Protein 4WHN (pdb70)

B-factor: mean 39.62, std 17.2, range [17.56, 141.94]

Sequence (675 aa):
SKKINGFEVLGEVAWLWASSPLHRKWPLSLLAINVLPAIESNNQYVLLKRDGFPIAFCSWANLNLENEIKYLDDVASLVADDWTSGDRRWFIDWIIAPFGDSAALYKHMRDNFPNELFRAIRVDPDSRVGKISSEFHGGKIDKKLASKIFQQYHFELMSELKNKQNFKFSLVNKINGFEVLGEVAWLWASSSPLHRKWPLSLLAINVLPAIESNQYVLLKRDGFPIAFCSWANLNLENEIKYLDDDVVASLVADDWTSGDRRWFIDDWIAPFGDSAALYKKHMRDNFPNELFRAIRVDPDSRVGKISEFHGGKIDKKLASKIFQQYHFELMSELKNKQNFKFSLVNSKINGFEVLGEVAWLWASSPLHRKWPLSLLAINVLPAIEESNNQYVLLKRDGFPIAFCSWANLNLENEIKYLDDVASLVADDWTSGDRRWFIDWIAPFGDSAALYKHMRDNFPNELFRAIRVDPDSRVGKISEFHGGKIDKKLASKIFQQQYHFELMSELKNKQNFKFSLVNKINGFEVLGEVAWLWASSPLHRKWPLSLLAINVLPAIESNQYVLLKRDGFPIAFCSWANLNLENEIKYLDDVASLVADDWTSGDRRWFIDWIAPFGDSAALYKHMRDNFPNELFRAIRVDPDSRVGKISEFHGGKIDKKLASKIFQQQYHFELMSELKNKQNFKFSLVN

InterPro domains:
  IPR003996 RTX toxin-activating protein C, bacteria [PF02794] (10-127)
  IPR003996 RTX toxin-activating protein C, bacteria [PR01489] (12-28)
  IPR003996 RTX toxin-activating protein C, bacteria [PR01489] (54-72)
  IPR003996 RTX toxin-activating protein C, bacteria [PR01489] (76-98)
  IPR003996 RTX toxin-activating protein C, bacteria [PR01489] (130-151)

Solvent-accessible surface area: 34140 Å² total; per-residue (Å²): 125,191,54,66,86,4,0,20,13,2,0,2,0,0,57,0,0,18,40,7,103,129,24,90,136,86,44,0,18,28,2,20,59,9,0,46,13,0,16,130,37,108,20,49,16,31,32,95,146,125,40,83,0,15,0,0,0,0,11,0,24,0,55,50,103,15,0,5,74,10,20,95,77,71,39,31,12,92,57,122,13,2,93,40,31,110,13,61,0,13,20,5,53,6,20,35,97,68,19,48,64,38,0,75,105,57,0,80,83,86,54,31,84,49,21,1,7,8,29,121,88,72,97,151,46,177,43,6,97,1,13,13,10,49,0,49,153,18,83,162,150,76,4,58,119,46,5,130,103,34,40,140,57,0,17,44,47,4,67,64,58,6,71,145,78,29,46,58,69,114,117,79,97,15,10,32,10,2,0,2,0,0,55,0,0,21,49,8,103,117,22,94,128,82,42,0,20,28,2,19,58,10,0,65,11,0,30,139,34,107,20,42,15,32,37,101,148,135,54,99,0,16,0,0,0,0,10,0,24,0,56,50,104,16,0,7,73,10,22,96,76,73,39,31,10,91,42,113,12,2,90,38,32,102,14,49,0,17,20,6,34,8,21,42,104,70,17,42,60,46,0,87,120,63,0,84,108,86,49,44,74,50,11,1,2,18,21,147,86,27,106,126,60,152,38,3,78,0,38,27,21,50,0,55,152,20,88,166,176,69,2,55,128,44,6,92,87,33,25,135,57,0,29,47,48,7,64,65,61,5,66,138,78,27,42,82,53,114,70,127,94,99,13,10,16,9,3,0,1,0,0,52,0,0,19,39,0,65,74,14,90,117,80,43,0,18,29,2,21,56,11,0,55,13,0,22,122,38,110,19,45,14,32,35,87,122,135,38,78,0,17,0,0,0,0,9,0,23,0,53,52,129,16,0,15,70,8,45,117,69,73,38,33,11,92,59,121,13,2,91,39,32,108,14,56,0,8,13,4,30,0,0,15,92,47,22,13,82,51,0,104,132,59,0,64,81,83,51,35,75,50,14,1,7,9,21,101,89,35,52,1,4,141,45,38,114,65,36,100,25,39,0,40,165,20,80,152,172,81,1,66,125,48,9,115,90,22,96,144,54,2,76,53,49,65,147,65,86,105,111,155,146,162,94,158,128,201,238,101,64,31,29,16,8,4,0,1,0,1,54,0,0,19,37,0,66,78,15,90,118,80,44,0,20,28,3,21,56,10,0,41,14,0,18,130,39,102,20,29,15,34,34,88,127,134,24,82,0,16,0,0,0,0,10,0,22,0,55,52,104,17,0,5,73,8,41,82,76,76,40,30,10,93,53,120,14,3,93,41,31,109,15,56,0,8,15,4,28,0,0,8,85,47,20,11,80,51,0,103,132,59,0,60,81,86,48,39,68,50,16,1,7,9,25,102,92,36,47,1,5,160,49,38,119,61,33,96,23,34,0,42,158,21,75,144,164,74,2,70,137,50,9,110,91,29,80,121,57,1,79,54,50,53,153,67,54,114,107,156,136,165,106,145,154,176

Organism: Actinobacillus pleuropneumoniae (NCBI:txid715)

Foldseek 3Di:
DLCVVVVVVLVLVLVQLCLAPPSVPDDPLQSCQLPNLQSVVVQKDFDADPPHTFWMKGKAQADLVVVLVCVVPVSPDDNVRRDHHHAMETSDTTGNVPCSVVVLLCCQAVVQAHKYKYWCCPPVDNDIDIG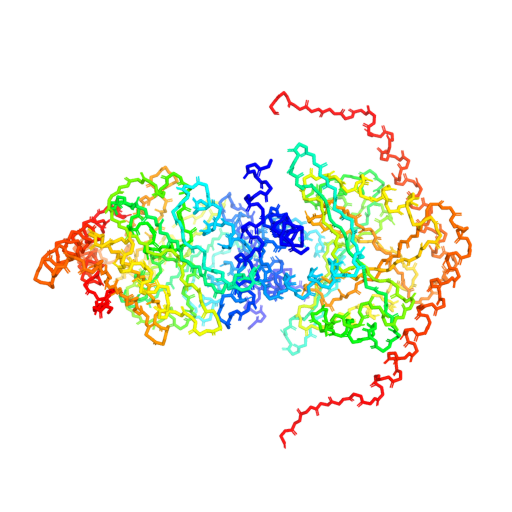IHHHNNDDDVRSVVVVVVVVVVNVVVVVVVVVVPDDDDD/DVVLVVVLVLVLVQLCLDDPSVPDDPLQSCQLRNLQVVVVQKDWDDDPPHTFWMKGKAAADLVVVVVCVVPVRPDHNVRRDHHHAMETSDIGGNVPCNVVVLVVCQAVQQAHKYKYWDQDPVPRDIDIDMHHHNNDDDVRRVVVVVVSVVVNVVVVVVVVVVPDDDDDD/DVVLVVVLVLVLVQLCLADPSVPDDPLQSCQLPNLQSVVVQKDWDDDPRHTFWMKGKAAADLVVVVVCVVPVSPDDNVRRDHHHAIETSDTDGRPPCNVVVLLVCQAPQVAHKYKYWDADPVVRDIDIDIDHHNHHDPVVRVVVVVVVVVVNVVVVVVVVVVDDDDDD/DDDLVVVLVLVLVQLCLAPPSVPDDPLQSCQLPVLQSVVVQKDWDADPPHTFWMKGKAQADLVVVVVCVVPVSPDDNVRRPHHHAIETSDTDGRVPCNVVVLVVCQVVQVAHKYKYWDADPVVRDIDIDIHHHNNHDPVVSVVVVVVSVVVNVVVCVVVVVVDDDDPD

Radius of gyration: 29.63 Å; Cα contacts (8 Å, |Δi|>4): 1183; chains: 4; bounding box: 66×82×85 Å

GO terms:
  GO:0016410 N-acyltransferase activity (F, IDA)
  GO:0009404 toxin metabolic process (P, IDA)
  GO:0042803 protein homodimerization activity (F, IDA)

Secondary structure (DSSP, 8-state):
-HHHHHHHHHHHHHHHHHTSTTGGGSBHHHHHHHHHHHHHHT-EEEEESSSSEEEEEEEEEE-HHHHHHHHH-TT---GGGGBS-SEEEEEEEE-TTS-HHHHHHHHHHHSTT-EEEEEEE-SSSSSEEEEEEE-TTS-HHHHHHHHHHHHHHHHHHHHHHHTTSEEE--/-HHHHHHHHHHHHHHHTSTTGGGSBHHHHHHHHHHHHHHT-EEEEEETTEEEEEEEEEEE-HHHHHHHHH-TT---GGGGBS-SEEEEEEEE-TTS-HHHHHHHHHHHSTT-EEEEEEE-TTT-PEEEEEEE-TTS-HHHHHHHHHHHHHHHHHHHHHHHTTSEEEEE-/-HHHHHHHHHHHHHHHTSTTGGGSBHHHHHHHHHHHHHHT-EEEEEETTEEEEEEEEEEE-HHHHHHHHH-TT---GGGGBS-SEEEEEEEE-TTS-HHHHHHHHHHHSTT-EEEEEEEETTTTEEEEEEEE-TTS-HHHHHHHHHHHHHHHHHHHHHHHTT------/---HHHHHHHHHHHHHTSTTGGGSBHHHHHHHHHHHHHHT-EEEEEETTEEEEEEEEEEE-HHHHHHHHH-TT---GGGGBS-SEEEEEEEE-TTS-HHHHHHHHHHHSTT-EEEEEEEETTTTEEEEEEEE-TTS-HHHHHHHHHHHHHHHHHHHHHHHTT------

Nearest PDB structures (foldseek):
  4whn-assembly2_D  TM=9.882E-01  e=1.351E-31  Actinobacillus pleuropneumoniae
  7ciu-assembly1_A  TM=5.661E-01  e=1.396E+00  Drosophila melanogaster
  7uix-assembly1_F  TM=5.132E-01  e=3.353E+00  Escherichia coli
  7uiv-assembly1_A  TM=4.736E-01  e=3.569E+00  Escherichia coli
  4whn-assembly2_D  TM=9.462E-01  e=2.448E-31  Actinobacillus pleuropneumoniae

Structure (mmCIF, N/CA/C/O backbone):
data_4WHN
#
_entry.id   4WHN
#
_cell.length_a   82.450
_cell.length_b   86.370
_cell.length_c   131.160
_cell.angle_alpha   90.00
_cell.angle_beta   90.00
_cell.angle_gamma   90.00
#
_symmetry.space_group_name_H-M   'P 21 21 21'
#
loop_
_entity.id
_entity.type
_entity.pdbx_description
1 polymer ApxC
2 non-polymer 'CITRIC ACID'
3 water water
#
loop_
_atom_site.group_PDB
_atom_site.id
_atom_site.type_symbol
_atom_site.label_atom_id
_atom_site.label_alt_id
_atom_site.label_comp_id
_atom_site.label_asym_id
_atom_site.label_entity_id
_atom_site.label_seq_id
_atom_site.pdbx_PDB_ins_code
_atom_site.Cartn_x
_atom_site.Cartn_y
_atom_site.Cartn_z
_atom_site.occupancy
_atom_site.B_iso_or_equiv
_atom_site.auth_seq_id
_atom_site.auth_comp_id
_atom_site.auth_asym_id
_atom_site.auth_atom_id
_atom_site.pdbx_PDB_model_num
ATOM 1 N N . SER A 1 13 ? 26.559 40.453 36.478 1.00 100.58 2 SER A N 1
ATOM 2 C CA . SER A 1 13 ? 25.381 40.765 35.600 1.00 106.52 2 SER A CA 1
ATOM 3 C C . SER A 1 13 ? 25.037 39.634 34.595 1.00 111.03 2 SER A C 1
ATOM 4 O O . SER A 1 13 ? 23.879 39.487 34.196 1.00 117.39 2 SER A O 1
ATOM 7 N N . LYS A 1 14 ? 26.037 38.848 34.191 1.00 110.33 3 LYS A N 1
ATOM 8 C CA . LYS A 1 14 ? 25.805 37.592 33.458 1.00 105.12 3 LYS A CA 1
ATOM 9 C C . LYS A 1 14 ? 24.994 36.628 34.335 1.00 98.97 3 LYS A C 1
ATOM 10 O O . LYS A 1 14 ? 24.081 35.962 33.855 1.00 94.26 3 LYS A O 1
ATOM 16 N N . LYS A 1 15 ? 25.332 36.577 35.627 1.00 96.80 4 LYS A N 1
ATOM 17 C CA . LYS A 1 15 ? 24.638 35.717 36.589 1.00 93.18 4 LYS A CA 1
ATOM 18 C C . LYS A 1 15 ? 23.448 36.418 37.293 1.00 87.60 4 LYS A C 1
ATOM 19 O O . LYS A 1 15 ? 22.595 35.725 37.809 1.00 87.93 4 LYS A O 1
ATOM 25 N N . ILE A 1 16 ? 23.325 37.751 37.235 1.00 86.09 5 ILE A N 1
ATOM 26 C CA . ILE A 1 16 ? 22.082 38.438 37.709 1.00 85.23 5 ILE A CA 1
ATOM 27 C C . ILE A 1 16 ? 20.957 38.227 36.689 1.00 72.88 5 ILE A C 1
ATOM 28 O O . ILE A 1 16 ? 19.821 37.876 37.032 1.00 62.98 5 ILE A O 1
ATOM 33 N N . ASN A 1 17 ? 21.333 38.337 35.419 1.00 65.53 6 ASN A N 1
ATOM 34 C CA . ASN A 1 17 ? 20.541 37.787 34.322 1.00 53.49 6 ASN A CA 1
ATOM 35 C C . ASN A 1 17 ? 20.162 36.324 34.616 1.00 39.49 6 ASN A C 1
ATOM 36 O O . ASN A 1 17 ? 19.027 36.001 34.544 1.00 38.76 6 ASN A O 1
ATOM 41 N N . GLY A 1 18 ? 21.129 35.478 34.985 1.00 40.06 7 GLY A N 1
ATOM 42 C CA . GLY A 1 18 ? 20.879 34.081 35.385 1.00 36.12 7 GLY A CA 1
ATOM 43 C C . GLY A 1 18 ? 19.816 33.885 36.483 1.00 33.95 7 GLY A C 1
ATOM 44 O O . GLY A 1 18 ? 18.887 33.114 36.342 1.00 32.58 7 GLY A O 1
ATOM 45 N N . PHE A 1 19 ? 19.972 34.608 37.579 1.00 35.69 8 PHE A N 1
ATOM 46 C CA . PHE A 1 19 ? 19.025 34.573 38.687 1.00 35.19 8 PHE A CA 1
ATOM 47 C C . PHE A 1 19 ? 17.691 35.098 38.270 1.00 31.76 8 PHE A C 1
ATOM 48 O O . PHE A 1 19 ? 16.655 34.596 38.687 1.00 33.04 8 PHE A O 1
ATOM 56 N N . GLU A 1 20 ? 17.700 36.089 37.402 1.00 34.87 9 GLU A N 1
ATOM 57 C CA . GLU A 1 20 ? 16.462 36.629 36.943 1.00 39.24 9 GLU A CA 1
ATOM 58 C C . GLU A 1 20 ? 15.708 35.566 36.191 1.00 33.91 9 GLU A C 1
ATOM 59 O O . GLU A 1 20 ? 14.484 35.394 36.362 1.00 28.72 9 GLU A O 1
ATOM 65 N N . VAL A 1 21 ? 16.415 34.880 35.315 1.00 30.36 10 VAL A N 1
ATOM 66 C CA . VAL A 1 21 ? 15.746 33.892 34.505 1.00 31.53 10 VAL A CA 1
ATOM 67 C C . VAL A 1 21 ? 15.252 32.772 35.426 1.00 31.91 10 VAL A C 1
ATOM 68 O O . VAL A 1 21 ? 14.128 32.276 35.270 1.00 32.43 10 VAL A O 1
ATOM 72 N N . LEU A 1 22 ? 16.098 32.370 36.378 1.00 31.33 11 LEU A N 1
ATOM 73 C CA . LEU A 1 22 ? 15.711 31.312 37.290 1.00 28.66 11 LEU A CA 1
ATOM 74 C C . LEU A 1 22 ? 14.435 31.691 38.087 1.00 27.44 11 LEU A C 1
ATOM 75 O O . LEU A 1 22 ? 13.539 30.865 38.295 1.00 27.35 11 LEU A O 1
ATOM 80 N N . GLY A 1 23 ? 14.318 32.965 38.458 1.00 26.67 12 GLY A N 1
ATOM 81 C CA . GLY A 1 23 ? 13.118 33.451 39.175 1.00 26.93 12 GLY A CA 1
ATOM 82 C C . GLY A 1 23 ? 11.878 33.406 38.292 1.00 26.13 12 GLY A C 1
ATOM 83 O O . GLY A 1 23 ? 10.797 32.983 38.713 1.00 25.05 12 GLY A O 1
ATOM 84 N N . GLU A 1 24 ? 12.049 33.789 37.039 1.00 29.93 13 GLU A N 1
ATOM 85 C CA . GLU A 1 24 ? 10.941 33.760 36.112 1.00 29.59 13 GLU A CA 1
ATOM 86 C C . GLU A 1 24 ? 10.464 32.347 35.951 1.00 30.21 13 GLU A C 1
ATOM 87 O O . GLU A 1 24 ? 9.263 32.067 36.032 1.00 32.49 13 GLU A O 1
ATOM 93 N N . VAL A 1 25 ? 11.403 31.419 35.781 1.00 30.49 14 VAL A N 1
ATOM 94 C CA . VAL A 1 25 ? 10.993 30.014 35.619 1.00 31.37 14 VAL A CA 1
ATOM 95 C C . VAL A 1 25 ? 10.328 29.478 36.884 1.00 27.02 14 VAL A C 1
ATOM 96 O O . VAL A 1 25 ? 9.376 28.771 36.828 1.00 29.11 14 VAL A O 1
ATOM 100 N N . ALA A 1 26 ? 10.875 29.810 38.032 1.00 30.00 15 ALA A N 1
ATOM 101 C CA . ALA A 1 26 ? 10.302 29.350 39.283 1.00 29.97 15 ALA A CA 1
ATOM 102 C C . ALA A 1 26 ? 8.880 29.839 39.421 1.00 28.56 15 ALA A C 1
ATOM 103 O O . ALA A 1 26 ? 7.987 29.091 39.874 1.00 29.30 15 ALA A O 1
ATOM 105 N N . TRP A 1 27 ? 8.654 31.097 39.030 1.00 32.56 16 TRP A N 1
ATOM 106 C CA . TRP A 1 27 ? 7.294 31.693 39.083 1.00 29.55 16 TRP A CA 1
ATOM 107 C C . TRP A 1 27 ? 6.380 30.936 38.189 1.00 29.30 16 TRP A C 1
ATOM 108 O O . TRP A 1 27 ? 5.263 30.567 38.566 1.00 28.36 16 TRP A O 1
ATOM 119 N N . LEU A 1 28 ? 6.888 30.619 37.004 1.00 32.44 17 LEU A N 1
ATOM 120 C CA . LEU A 1 28 ? 6.089 29.811 36.085 1.00 34.14 17 LEU A CA 1
ATOM 121 C C . LEU A 1 28 ? 5.768 28.448 36.612 1.00 33.79 17 LEU A C 1
ATOM 122 O O . LEU A 1 28 ? 4.642 27.999 36.476 1.00 31.79 17 LEU A O 1
ATOM 127 N N . TRP A 1 29 ? 6.744 27.774 37.245 1.00 29.96 18 TRP A N 1
ATOM 128 C CA . TRP A 1 29 ? 6.414 26.466 37.847 1.00 28.50 18 TRP A CA 1
ATOM 129 C C . TRP A 1 29 ? 5.325 26.608 38.913 1.00 26.51 18 TRP A C 1
ATOM 130 O O . TRP A 1 29 ? 4.447 25.744 39.063 1.00 29.42 18 TRP A O 1
ATOM 141 N N . ALA A 1 30 ? 5.469 27.636 39.730 1.00 25.82 19 ALA A N 1
ATOM 142 C CA . ALA A 1 30 ? 4.552 27.868 40.830 1.00 31.48 19 ALA A CA 1
ATOM 143 C C . ALA A 1 30 ? 3.137 28.161 40.317 1.00 30.27 19 ALA A C 1
ATOM 144 O O . ALA A 1 30 ? 2.182 27.976 41.023 1.00 29.69 19 ALA A O 1
ATOM 146 N N . SER A 1 31 ? 3.032 28.646 39.084 1.00 37.05 20 SER A N 1
ATOM 147 C CA . SER A 1 31 ? 1.718 28.877 38.511 1.00 36.44 20 SER A CA 1
ATOM 148 C C . SER A 1 31 ? 1.133 27.652 37.854 1.00 38.75 20 SER A C 1
ATOM 149 O O . SER A 1 31 ? 0.060 27.759 37.347 1.00 37.69 20 SER A O 1
ATOM 152 N N . SER A 1 32 ? 1.817 26.507 37.856 1.00 40.74 21 SER A N 1
ATOM 153 C CA . SER A 1 32 ? 1.407 25.347 37.102 1.00 42.80 21 SER A CA 1
ATOM 154 C C . SER A 1 32 ? 0.942 24.262 38.029 1.00 45.64 21 SER A C 1
ATOM 155 O O . SER A 1 32 ? 1.576 24.002 39.037 1.00 47.09 21 SER A O 1
ATOM 158 N N . PRO A 1 33 ? -0.171 23.620 37.689 1.00 47.89 22 PRO A N 1
ATOM 159 C CA . PRO A 1 33 ? -0.775 22.681 38.619 1.00 45.37 22 PRO A CA 1
ATOM 160 C C . PRO A 1 33 ? 0.094 21.532 38.992 1.00 44.31 22 PRO A C 1
ATOM 161 O O . PRO A 1 33 ? 0.052 21.107 40.138 1.00 46.45 22 PRO A O 1
ATOM 165 N N . LEU A 1 34 ? 0.868 20.991 38.057 1.00 42.20 23 LEU A N 1
ATOM 166 C CA . LEU A 1 34 ? 1.776 19.902 38.402 1.00 43.76 23 LEU A CA 1
ATOM 167 C C . LEU A 1 34 ? 3.132 20.402 38.877 1.00 39.75 23 LEU A C 1
ATOM 168 O O . LEU A 1 34 ? 3.651 19.896 39.900 1.00 40.33 23 LEU A O 1
ATOM 173 N N . HIS A 1 35 ? 3.713 21.363 38.176 1.00 29.81 24 HIS A N 1
ATOM 174 C CA . HIS A 1 35 ? 5.073 21.752 38.522 1.00 34.81 24 HIS A CA 1
ATOM 175 C C . HIS A 1 35 ? 5.150 22.357 39.919 1.00 32.39 24 HIS A C 1
ATOM 176 O O . HIS A 1 35 ? 6.193 22.351 40.518 1.00 31.27 24 HIS A O 1
ATOM 183 N N . ARG A 1 36 ? 4.053 22.924 40.407 1.00 28.79 25 ARG A N 1
ATOM 184 C CA . ARG A 1 36 ? 4.119 23.658 41.655 1.00 31.04 25 ARG A CA 1
ATOM 185 C C . ARG A 1 36 ? 4.344 22.708 42.783 1.00 29.74 25 ARG A C 1
ATOM 186 O O . ARG A 1 36 ? 4.742 23.118 43.830 1.00 30.98 25 ARG A O 1
ATOM 194 N N . LYS A 1 37 ? 4.079 21.434 42.560 1.00 28.25 26 LYS A N 1
ATOM 195 C CA . LYS A 1 37 ? 4.297 20.440 43.565 1.00 32.06 26 LYS A CA 1
ATOM 196 C C . LYS A 1 37 ? 5.733 19.870 43.536 1.00 30.66 26 LYS A C 1
ATOM 197 O O . LYS A 1 37 ? 6.116 19.157 44.411 1.00 29.42 26 LYS A O 1
ATOM 203 N N . TRP A 1 38 ? 6.502 20.177 42.525 1.00 28.28 27 TRP A N 1
ATOM 204 C CA . TRP A 1 38 ? 7.823 19.618 42.432 1.00 28.43 27 TRP A CA 1
ATOM 205 C C . TRP A 1 38 ? 8.761 20.394 43.381 1.00 28.96 27 TRP A C 1
ATOM 206 O O . TRP A 1 38 ? 8.536 21.546 43.675 1.00 26.44 27 TRP A O 1
ATOM 217 N N . PRO A 1 39 ? 9.853 19.762 43.799 1.00 29.61 28 PRO A N 1
ATOM 218 C CA . PRO A 1 39 ? 10.732 20.376 44.747 1.00 25.82 28 PRO A CA 1
ATOM 219 C C . PRO A 1 39 ? 11.701 21.356 44.137 1.00 27.75 28 PRO A C 1
ATOM 220 O O . PRO A 1 39 ? 12.049 21.286 42.950 1.00 26.19 28 PRO A O 1
ATOM 224 N N . LEU A 1 40 ? 12.183 22.256 44.986 1.00 25.12 29 LEU A N 1
ATOM 225 C CA . LEU A 1 40 ? 13.231 23.161 44.591 1.00 26.31 29 LEU A CA 1
ATOM 226 C C . LEU A 1 40 ? 14.503 22.472 44.060 1.00 27.22 29 LEU A C 1
ATOM 227 O O . LEU A 1 40 ? 15.170 22.990 43.144 1.00 27.31 29 LEU A O 1
ATOM 232 N N . SER A 1 41 ? 14.850 21.329 44.627 1.00 25.58 30 SER A N 1
ATOM 233 C CA . SER A 1 41 ? 15.990 20.547 44.095 1.00 25.40 30 SER A CA 1
ATOM 234 C C . SER A 1 41 ? 15.824 20.262 42.589 1.00 24.00 30 SER A C 1
ATOM 235 O O . SER A 1 41 ? 16.804 20.264 41.863 1.00 28.62 30 SER A O 1
ATOM 238 N N . LEU A 1 42 ? 14.614 19.922 42.158 1.00 24.32 31 LEU A N 1
ATOM 239 C CA . LEU A 1 42 ? 14.360 19.617 40.740 1.00 25.35 31 LEU A CA 1
ATOM 240 C C . LEU A 1 42 ? 14.396 20.838 39.871 1.00 24.45 31 LEU A C 1
ATOM 241 O O . LEU A 1 42 ? 14.810 20.789 38.705 1.00 28.60 31 LEU A O 1
ATOM 246 N N . LEU A 1 43 ? 13.952 21.955 40.407 1.00 23.06 32 LEU A N 1
ATOM 247 C CA . LEU A 1 43 ? 14.122 23.195 39.717 1.00 25.26 32 LEU A CA 1
ATOM 248 C C . LEU A 1 43 ? 15.615 23.447 39.439 1.00 25.70 32 LEU A C 1
ATOM 249 O O . LEU A 1 43 ? 16.006 23.836 38.324 1.00 26.51 32 LEU A O 1
ATOM 254 N N . ALA A 1 44 ? 16.458 23.355 40.449 1.00 24.70 33 ALA A N 1
ATOM 255 C CA . ALA A 1 44 ? 17.930 23.554 40.225 1.00 27.44 33 ALA A CA 1
ATOM 256 C C . ALA A 1 44 ? 18.500 22.569 39.213 1.00 27.03 33 ALA A C 1
ATOM 257 O O . ALA A 1 44 ? 19.144 22.948 38.269 1.00 30.93 33 ALA A O 1
ATOM 259 N N . ILE A 1 45 ? 18.147 21.306 39.359 1.00 29.51 34 ILE A N 1
ATOM 260 C CA . ILE A 1 45 ? 18.611 20.272 38.410 1.00 32.77 34 ILE A CA 1
ATOM 261 C C . ILE A 1 45 ? 18.192 20.524 36.956 1.00 30.66 34 ILE A C 1
ATOM 262 O O . ILE A 1 45 ? 18.986 20.395 36.042 1.00 30.69 34 ILE A O 1
ATOM 267 N N . ASN A 1 46 ? 16.936 20.879 36.759 1.00 30.20 35 ASN A N 1
ATOM 268 C CA . ASN A 1 46 ? 16.391 21.034 35.407 1.00 28.33 35 ASN A CA 1
ATOM 269 C C . ASN A 1 46 ? 16.745 22.369 34.806 1.00 29.29 35 ASN A C 1
ATOM 270 O O . ASN A 1 46 ? 16.830 22.499 33.581 1.00 24.73 35 ASN A O 1
ATOM 275 N N . VAL A 1 47 ? 16.846 23.403 35.626 1.00 26.40 36 VAL A N 1
ATOM 276 C CA . VAL A 1 47 ? 16.888 24.753 35.073 1.00 25.89 36 VAL A CA 1
ATOM 277 C C . VAL A 1 47 ? 18.274 25.336 35.042 1.00 29.54 36 VAL A C 1
ATOM 278 O O . VAL A 1 47 ? 18.627 26.045 34.071 1.00 29.02 36 VAL A O 1
ATOM 282 N N . LEU A 1 48 ? 19.109 25.065 36.042 1.00 27.48 37 LEU A N 1
ATOM 283 C CA . LEU A 1 48 ? 20.454 25.709 36.013 1.00 30.79 37 LEU A CA 1
ATOM 284 C C . LEU A 1 48 ? 21.271 25.334 34.757 1.00 30.98 37 LEU A C 1
ATOM 285 O O . LEU A 1 48 ? 21.845 26.220 34.100 1.00 31.09 37 LEU A O 1
ATOM 290 N N . PRO A 1 49 ? 21.266 24.061 34.367 1.00 31.96 38 PRO A N 1
ATOM 291 C CA . PRO A 1 49 ? 22.075 23.763 33.141 1.00 32.65 38 PRO A CA 1
ATOM 292 C C . PRO A 1 49 ? 21.453 24.281 31.845 1.00 34.45 38 PRO A C 1
ATOM 293 O O . PRO A 1 49 ? 22.184 24.597 30.859 1.00 33.16 38 PRO A O 1
ATOM 297 N N . ALA A 1 50 ? 20.120 24.421 31.838 1.00 31.57 39 ALA A N 1
ATOM 298 C CA . ALA A 1 50 ? 19.461 25.032 30.685 1.00 30.68 39 ALA A CA 1
ATOM 299 C C . ALA A 1 50 ? 19.946 26.459 30.499 1.00 32.74 39 ALA A C 1
ATOM 300 O O . ALA A 1 50 ? 20.240 26.904 29.380 1.00 36.81 39 ALA A O 1
ATOM 302 N N . ILE A 1 51 ? 19.992 27.185 31.600 1.00 33.51 40 ILE A N 1
ATOM 303 C CA . ILE A 1 51 ? 20.387 28.590 31.572 1.00 38.10 40 ILE A CA 1
ATOM 304 C C . ILE A 1 51 ? 21.843 28.702 31.202 1.00 38.89 40 ILE A C 1
ATOM 305 O O . ILE A 1 51 ? 22.219 29.522 30.384 1.00 46.68 40 ILE A O 1
ATOM 310 N N . GLU A 1 52 ? 22.671 27.868 31.794 1.00 41.66 41 GLU A N 1
ATOM 311 C CA . GLU A 1 52 ? 24.106 27.882 31.527 1.00 40.40 41 GLU A CA 1
ATOM 312 C C . GLU A 1 52 ? 24.460 27.597 30.051 1.00 40.35 41 GLU A C 1
ATOM 313 O O . GLU A 1 52 ? 25.380 28.187 29.517 1.00 40.22 41 GLU A O 1
ATOM 319 N N . SER A 1 53 ? 23.773 26.637 29.456 1.00 37.80 42 SER A N 1
ATOM 320 C CA . SER A 1 53 ? 24.026 26.188 28.101 1.00 35.56 42 SER A CA 1
ATOM 321 C C . SER A 1 53 ? 23.230 26.985 27.101 1.00 38.57 42 SER A C 1
ATOM 322 O O . SER A 1 53 ? 23.416 26.845 25.905 1.00 37.90 42 SER A O 1
ATOM 325 N N A ASN A 1 54 ? 22.360 27.856 27.600 0.50 36.89 43 ASN A N 1
ATOM 326 N N B ASN A 1 54 ? 22.348 27.839 27.601 0.50 36.73 43 ASN A N 1
ATOM 327 C CA A ASN A 1 54 ? 21.448 28.614 26.777 0.50 37.69 43 ASN A CA 1
ATOM 328 C CA B ASN A 1 54 ? 21.449 28.581 26.768 0.50 37.53 43 ASN A CA 1
ATOM 329 C C A ASN A 1 54 ? 20.531 27.748 25.888 0.50 36.58 43 ASN A C 1
ATOM 330 C C B ASN A 1 54 ? 20.518 27.742 25.901 0.50 36.47 43 ASN A C 1
ATOM 331 O O A ASN A 1 54 ? 20.014 28.215 24.889 0.50 37.64 43 ASN A O 1
ATOM 332 O O B ASN A 1 54 ? 20.011 28.214 24.895 0.50 37.54 43 ASN A O 1
ATOM 341 N N . GLN A 1 55 ? 20.247 26.528 26.328 1.00 32.84 44 GLN A N 1
ATOM 342 C CA . GLN A 1 55 ? 19.366 25.662 25.602 1.00 32.10 44 GLN A CA 1
ATOM 343 C C . GLN A 1 55 ? 17.960 25.744 26.160 1.00 31.62 44 GLN A C 1
ATOM 344 O O . GLN A 1 55 ? 17.412 24.782 26.758 1.00 31.43 44 GLN A O 1
ATOM 350 N N . TYR A 1 56 ? 17.377 26.933 26.013 1.00 32.19 45 TYR A N 1
ATOM 351 C CA . TYR A 1 56 ? 15.997 27.152 26.451 1.00 31.81 45 TYR A CA 1
ATOM 352 C C . TYR A 1 56 ? 15.360 28.249 25.625 1.00 33.57 45 TYR A C 1
ATOM 353 O O . TYR A 1 56 ? 16.068 29.004 25.020 1.00 32.49 45 TYR A O 1
ATOM 362 N N . VAL A 1 57 ? 14.033 28.323 25.673 1.00 31.00 46 VAL A N 1
ATOM 363 C CA . VAL A 1 57 ? 13.292 29.444 25.193 1.00 32.56 46 VAL A CA 1
ATOM 364 C C . VAL A 1 57 ? 12.408 29.928 26.337 1.00 30.04 46 VAL A C 1
ATOM 365 O O . VAL A 1 57 ? 11.716 29.155 26.971 1.00 28.91 46 VAL A O 1
ATOM 369 N N . LEU A 1 58 ? 12.433 31.231 26.581 1.00 34.48 47 LEU A N 1
ATOM 370 C CA . LEU A 1 58 ? 11.521 31.823 27.546 1.00 36.91 47 LEU A CA 1
ATOM 371 C C . LEU A 1 58 ? 10.656 32.814 26.800 1.00 35.52 47 LEU A C 1
ATOM 372 O O . LEU A 1 58 ? 11.195 33.811 26.333 1.00 33.23 47 LEU A O 1
ATOM 377 N N . LEU A 1 59 ? 9.359 32.562 26.683 1.00 35.06 48 LEU A N 1
ATOM 378 C CA . LEU A 1 59 ? 8.470 33.525 26.031 1.00 41.63 48 LEU A CA 1
ATOM 379 C C . LEU A 1 59 ? 7.865 34.408 27.076 1.00 49.20 48 LEU A C 1
ATOM 380 O O . LEU A 1 59 ? 7.503 33.952 28.172 1.00 43.38 48 LEU A O 1
ATOM 385 N N . LYS A 1 60 ? 7.723 35.669 26.707 1.00 56.95 49 LYS A N 1
ATOM 386 C CA . LYS A 1 60 ? 7.219 36.688 27.591 1.00 61.84 49 LYS A CA 1
ATOM 387 C C . LYS A 1 60 ? 6.076 37.408 26.914 1.00 62.10 49 LYS A C 1
ATOM 388 O O . LYS A 1 60 ? 5.943 37.414 25.712 1.00 59.93 49 LYS A O 1
ATOM 394 N N . ARG A 1 61 ? 5.229 38.047 27.669 1.00 73.75 50 ARG A N 1
ATOM 395 C CA . ARG A 1 61 ? 4.283 38.901 26.974 1.00 75.51 50 ARG A CA 1
ATOM 396 C C . ARG A 1 61 ? 4.480 40.400 27.203 1.00 84.42 50 ARG A C 1
ATOM 397 O O . ARG A 1 61 ? 5.216 41.074 26.461 1.00 91.04 50 ARG A O 1
ATOM 405 N N . ASP A 1 62 ? 3.805 40.910 28.211 1.00 91.21 51 ASP A N 1
ATOM 406 C CA . ASP A 1 62 ? 3.951 42.287 28.652 1.00 96.69 51 ASP A CA 1
ATOM 407 C C . ASP A 1 62 ? 5.045 42.332 29.728 1.00 103.19 51 ASP A C 1
ATOM 408 O O . ASP A 1 62 ? 4.748 42.692 30.863 1.00 98.86 51 ASP A O 1
ATOM 413 N N . GLY A 1 63 ? 6.294 41.961 29.385 1.00 106.44 52 GLY A N 1
ATOM 414 C CA . GLY A 1 63 ? 7.396 41.856 30.371 1.00 103.67 52 GLY A CA 1
ATOM 415 C C . GLY A 1 63 ? 7.247 40.770 31.433 1.00 104.19 52 GLY A C 1
ATOM 416 O O . GLY A 1 63 ? 8.068 40.686 32.355 1.00 106.19 52 GLY A O 1
ATOM 417 N N . PHE A 1 64 ? 6.201 39.949 31.341 1.00 89.08 53 PHE A N 1
ATOM 418 C CA . PHE A 1 64 ? 6.052 38.813 32.241 1.00 83.48 53 PHE A CA 1
ATOM 419 C C . PHE A 1 64 ? 6.327 37.543 31.447 1.00 73.90 53 PHE A C 1
ATOM 420 O O . PHE A 1 64 ? 5.917 37.436 30.305 1.00 68.55 53 PHE A O 1
ATOM 428 N N . PRO A 1 65 ? 7.024 36.577 32.057 1.00 62.59 54 PRO A N 1
ATOM 429 C CA . PRO A 1 65 ? 7.098 35.300 31.406 1.00 52.48 54 PRO A CA 1
ATOM 430 C C . PRO A 1 65 ? 5.744 34.651 31.248 1.00 40.67 54 PRO A C 1
ATOM 431 O O . PRO A 1 65 ? 4.916 34.701 32.153 1.00 40.32 54 PRO A O 1
ATOM 435 N N . ILE A 1 66 ? 5.557 33.923 30.160 1.00 36.23 55 ILE A N 1
ATOM 436 C CA . ILE A 1 66 ? 4.354 33.075 30.016 1.00 36.61 55 ILE A CA 1
ATOM 437 C C . ILE A 1 66 ? 4.634 31.612 29.722 1.00 33.48 55 ILE A C 1
ATOM 438 O O . ILE A 1 66 ? 3.744 30.767 29.878 1.00 35.85 55 ILE A O 1
ATOM 443 N N . ALA A 1 67 ? 5.817 31.303 29.194 1.00 33.90 56 ALA A N 1
ATOM 444 C CA . ALA A 1 67 ? 6.089 29.923 28.802 1.00 31.23 56 ALA A CA 1
ATOM 445 C C . ALA A 1 67 ? 7.572 29.667 28.770 1.00 31.66 56 ALA A C 1
ATOM 446 O O . ALA A 1 67 ? 8.373 30.591 28.506 1.00 29.47 56 ALA A O 1
ATOM 448 N N . PHE A 1 68 ? 7.942 28.390 28.950 1.00 29.50 57 PHE A N 1
ATOM 449 C CA . PHE A 1 68 ? 9.375 28.041 28.959 1.00 28.50 57 PHE A CA 1
ATOM 450 C C . PHE A 1 68 ? 9.544 26.591 28.529 1.00 26.10 57 PHE A C 1
ATOM 451 O O . PHE A 1 68 ? 8.769 25.731 28.905 1.00 26.59 57 PHE A O 1
ATOM 459 N N . CYS A 1 69 ? 10.547 26.346 27.709 1.00 29.39 58 CYS A N 1
ATOM 460 C CA . CYS A 1 69 ? 10.973 24.992 27.417 1.00 30.31 58 CYS A CA 1
ATOM 461 C C . CYS A 1 69 ? 12.469 24.977 27.395 1.00 29.59 58 CYS A C 1
ATOM 462 O O . CYS A 1 69 ? 13.102 25.981 27.160 1.00 28.78 58 CYS A O 1
ATOM 465 N N . SER A 1 70 ? 13.019 23.798 27.662 1.00 31.40 59 SER A N 1
ATOM 466 C CA . SER A 1 70 ? 14.443 23.589 27.671 1.00 29.46 59 SER A CA 1
ATOM 467 C C . SER A 1 70 ? 14.735 22.260 27.043 1.00 28.20 59 SER A C 1
ATOM 468 O O . SER A 1 70 ? 13.872 21.375 27.028 1.00 30.04 59 SER A O 1
ATOM 471 N N . TRP A 1 71 ? 15.963 22.101 26.564 1.00 27.29 60 TRP A N 1
ATOM 472 C CA . TRP A 1 71 ? 16.385 20.853 25.967 1.00 28.66 60 TRP A CA 1
ATOM 473 C C . TRP A 1 71 ? 17.829 20.497 26.257 1.00 26.33 60 TRP A C 1
ATOM 474 O O . TRP A 1 71 ? 18.682 21.360 26.390 1.00 26.84 60 TRP A O 1
ATOM 485 N N . ALA A 1 72 ? 18.042 19.179 26.410 1.00 26.58 61 ALA A N 1
ATOM 486 C CA . ALA A 1 72 ? 19.349 18.611 26.594 1.00 26.10 61 ALA A CA 1
ATOM 487 C C . ALA A 1 72 ? 19.711 17.845 25.327 1.00 25.10 61 ALA A C 1
ATOM 488 O O . ALA A 1 72 ? 18.861 17.176 24.752 1.00 26.98 61 ALA A O 1
ATOM 490 N N . ASN A 1 73 ? 20.962 17.984 24.920 1.00 24.30 62 ASN A N 1
ATOM 491 C CA . ASN A 1 73 ? 21.497 17.349 23.714 1.00 27.51 62 ASN A CA 1
ATOM 492 C C . ASN A 1 73 ? 22.340 16.180 24.233 1.00 26.53 62 ASN A C 1
ATOM 493 O O . ASN A 1 73 ? 23.462 16.373 24.711 1.00 26.29 62 ASN A O 1
ATOM 498 N N . LEU A 1 74 ? 21.745 14.991 24.227 1.00 24.10 63 LEU A N 1
ATOM 499 C CA . LEU A 1 74 ? 22.342 13.840 24.886 1.00 26.99 63 LEU A CA 1
ATOM 500 C C . LEU A 1 74 ? 23.018 12.848 23.921 1.00 29.51 63 LEU A C 1
ATOM 501 O O . LEU A 1 74 ? 22.580 12.692 22.771 1.00 27.05 63 LEU A O 1
ATOM 506 N N . ASN A 1 75 ? 23.966 12.079 24.448 1.00 26.04 64 ASN A N 1
ATOM 507 C CA . ASN A 1 75 ? 24.356 10.873 23.794 1.00 28.00 64 ASN A CA 1
ATOM 508 C C . ASN A 1 75 ? 23.442 9.732 24.256 1.00 31.54 64 ASN A C 1
ATOM 509 O O . ASN A 1 75 ? 22.575 9.922 25.122 1.00 28.68 64 ASN A O 1
ATOM 514 N N . LEU A 1 76 ? 23.630 8.554 23.662 1.00 27.23 65 LEU A N 1
ATOM 515 C CA . LEU A 1 76 ? 22.762 7.427 23.991 1.00 32.24 65 LEU A CA 1
ATOM 516 C C . LEU A 1 76 ? 22.871 6.965 25.449 1.00 29.00 65 LEU A C 1
ATOM 517 O O . LEU A 1 76 ? 21.868 6.667 26.088 1.00 25.36 65 LEU A O 1
ATOM 522 N N . GLU A 1 77 ? 24.067 6.980 25.976 1.00 25.42 66 GLU A N 1
ATOM 523 C CA . GLU A 1 77 ? 24.314 6.666 27.382 1.00 29.13 66 GLU A CA 1
ATOM 524 C C . GLU A 1 77 ? 23.505 7.595 28.361 1.00 28.34 66 GLU A C 1
ATOM 525 O O . GLU A 1 77 ? 22.879 7.133 29.321 1.00 27.71 66 GLU A O 1
ATOM 531 N N . ASN A 1 78 ? 23.529 8.894 28.113 1.00 25.38 67 ASN A N 1
ATOM 532 C CA . ASN A 1 78 ? 22.823 9.830 28.958 1.00 28.34 67 ASN A CA 1
ATOM 533 C C . ASN A 1 78 ? 21.319 9.825 28.734 1.00 29.70 67 ASN A C 1
ATOM 534 O O . ASN A 1 78 ? 20.570 10.014 29.671 1.00 28.10 67 ASN A O 1
ATOM 539 N N . GLU A 1 79 ? 20.887 9.520 27.515 1.00 28.73 68 GLU A N 1
ATOM 540 C CA . GLU A 1 79 ? 19.481 9.310 27.246 1.00 28.50 68 GLU A CA 1
ATOM 541 C C . GLU A 1 79 ? 18.929 8.199 28.096 1.00 28.16 68 GLU A C 1
ATOM 542 O O . GLU A 1 79 ? 17.829 8.285 28.631 1.00 28.90 68 GLU A O 1
ATOM 548 N N . ILE A 1 80 ? 19.663 7.097 28.150 1.00 28.68 69 ILE A N 1
ATOM 549 C CA . ILE A 1 80 ? 19.231 5.977 28.961 1.00 25.02 69 ILE A CA 1
ATOM 550 C C . ILE A 1 80 ? 19.259 6.298 30.470 1.00 27.03 69 ILE A C 1
ATOM 551 O O . ILE A 1 80 ? 18.365 5.907 31.205 1.00 25.80 69 ILE A O 1
ATOM 556 N N . LYS A 1 81 ? 20.270 6.998 30.900 1.00 26.53 70 LYS A N 1
ATOM 557 C CA . LYS A 1 81 ? 20.386 7.409 32.272 1.00 29.40 70 LYS A CA 1
ATOM 558 C C . LYS A 1 81 ? 19.203 8.330 32.660 1.00 28.57 70 LYS A C 1
ATOM 559 O O . LYS A 1 81 ? 18.555 8.131 33.683 1.00 25.36 70 LYS A O 1
ATOM 565 N N . TYR A 1 82 ? 18.886 9.267 31.769 1.00 28.67 71 TYR A N 1
ATOM 566 C CA . TYR A 1 82 ? 17.744 10.172 31.925 1.00 27.61 71 TYR A CA 1
ATOM 567 C C . TYR A 1 82 ? 16.410 9.438 31.986 1.00 29.49 71 TYR A C 1
ATOM 568 O O . TYR A 1 82 ? 15.603 9.691 32.872 1.00 26.75 71 TYR A O 1
ATOM 577 N N . LEU A 1 83 ? 16.171 8.516 31.058 1.00 29.30 72 LEU A N 1
ATOM 578 C CA . LEU A 1 83 ? 14.912 7.780 31.053 1.00 28.59 72 LEU A CA 1
ATOM 579 C C . LEU A 1 83 ? 14.761 6.851 32.243 1.00 28.57 72 LEU A C 1
ATOM 580 O O . LEU A 1 83 ? 13.665 6.551 32.630 1.00 28.56 72 LEU A O 1
ATOM 585 N N . ASP A 1 84 ? 15.850 6.359 32.787 1.00 28.62 73 ASP A N 1
ATOM 586 C CA . ASP A 1 84 ? 15.782 5.545 33.998 1.00 31.85 73 ASP A CA 1
ATOM 587 C C . ASP A 1 84 ? 15.536 6.449 35.219 1.00 32.48 73 ASP A C 1
ATOM 588 O O . ASP A 1 84 ? 15.047 5.986 36.191 1.00 30.99 73 ASP A O 1
ATOM 593 N N . ASP A 1 85 ? 15.962 7.709 35.170 1.00 32.70 74 ASP A N 1
ATOM 594 C CA . ASP A 1 85 ? 15.794 8.621 36.293 1.00 31.99 74 ASP A CA 1
ATOM 595 C C . ASP A 1 85 ? 15.852 10.060 35.780 1.00 28.13 74 ASP A C 1
ATOM 596 O O . ASP A 1 85 ? 16.940 10.603 35.500 1.00 30.07 74 ASP A O 1
ATOM 601 N N . VAL A 1 86 ? 14.684 10.685 35.689 1.00 29.97 75 VAL A N 1
ATOM 602 C CA . VAL A 1 86 ? 14.532 11.978 35.013 1.00 30.16 75 VAL A CA 1
ATOM 603 C C . VAL A 1 86 ? 15.252 13.074 35.747 1.00 27.66 75 VAL A C 1
ATOM 604 O O . VAL A 1 86 ? 15.473 14.127 35.206 1.00 28.81 75 VAL A O 1
ATOM 608 N N . ALA A 1 87 ? 15.645 12.835 36.978 1.00 27.11 76 ALA A N 1
ATOM 609 C CA . ALA A 1 87 ? 16.418 13.832 37.749 1.00 26.34 76 ALA A CA 1
ATOM 610 C C . ALA A 1 87 ? 17.919 13.579 37.769 1.00 28.32 76 ALA A C 1
ATOM 611 O O . ALA A 1 87 ? 18.630 14.289 38.522 1.00 30.63 76 ALA A O 1
ATOM 613 N N . SER A 1 88 ? 18.425 12.641 36.940 1.00 24.26 77 SER A N 1
ATOM 614 C CA . SER A 1 88 ? 19.847 12.230 37.015 1.00 27.37 77 SER A CA 1
ATOM 615 C C . SER A 1 88 ? 20.842 12.980 36.154 1.00 28.77 77 SER A C 1
ATOM 616 O O . SER A 1 88 ? 22.020 12.767 36.316 1.00 30.07 77 SER A O 1
ATOM 619 N N . LEU A 1 89 ? 20.417 13.887 35.245 1.00 27.77 78 LEU A N 1
ATOM 620 C CA . LEU A 1 89 ? 21.391 14.582 34.415 1.00 26.54 78 LEU A CA 1
ATOM 621 C C . LEU A 1 89 ? 22.145 15.646 35.174 1.00 28.59 78 LEU A C 1
ATOM 622 O O . LEU A 1 89 ? 21.583 16.285 36.046 1.00 30.06 78 LEU A O 1
ATOM 627 N N . VAL A 1 90 ? 23.419 15.816 34.830 1.00 29.85 79 VAL A N 1
ATOM 628 C CA . VAL A 1 90 ? 24.286 16.878 35.364 1.00 30.10 79 VAL A CA 1
ATOM 629 C C . VAL A 1 90 ? 24.650 17.737 34.179 1.00 31.95 79 VAL A C 1
ATOM 630 O O . VAL A 1 90 ? 24.392 17.371 33.021 1.00 33.78 79 VAL A O 1
ATOM 634 N N . ALA A 1 91 ? 25.139 18.914 34.471 1.00 29.93 80 ALA A N 1
ATOM 635 C CA . ALA A 1 91 ? 25.271 19.968 33.483 1.00 37.15 80 ALA A CA 1
ATOM 636 C C . ALA A 1 91 ? 26.032 19.518 32.229 1.00 36.72 80 ALA A C 1
ATOM 637 O O . ALA A 1 91 ? 25.617 19.797 31.104 1.00 35.92 80 ALA A O 1
ATOM 639 N N . ASP A 1 92 ? 27.117 18.795 32.431 1.00 35.84 81 ASP A N 1
ATOM 640 C CA . ASP A 1 92 ? 27.900 18.342 31.274 1.00 41.47 81 ASP A CA 1
ATOM 641 C C . ASP A 1 92 ? 27.114 17.438 30.347 1.00 32.67 81 ASP A C 1
ATOM 642 O O . ASP A 1 92 ? 27.338 17.472 29.191 1.00 33.87 81 ASP A O 1
ATOM 647 N N . ASP A 1 93 ? 26.153 16.689 30.860 1.00 33.40 82 ASP A N 1
ATOM 648 C CA . ASP A 1 93 ? 25.339 15.813 30.015 1.00 31.80 82 ASP A CA 1
ATOM 649 C C . ASP A 1 93 ? 24.516 16.561 28.993 1.00 30.10 82 ASP A C 1
ATOM 650 O O . ASP A 1 93 ? 24.110 15.994 27.988 1.00 27.16 82 ASP A O 1
ATOM 655 N N . TRP A 1 94 ? 24.285 17.841 29.252 1.00 28.86 83 TRP A N 1
ATOM 656 C CA . TRP A 1 94 ? 23.385 18.590 28.428 1.00 30.53 83 TRP A CA 1
ATOM 657 C C . TRP A 1 94 ? 23.935 18.897 27.032 1.00 31.98 83 TRP A C 1
ATOM 658 O O . TRP A 1 94 ? 23.163 19.272 26.115 1.00 31.90 83 TRP A O 1
ATOM 669 N N . THR A 1 95 ? 25.258 18.792 26.888 1.00 34.65 84 THR A N 1
ATOM 670 C CA . THR A 1 95 ? 25.886 18.956 25.586 1.00 36.25 84 THR A CA 1
ATOM 671 C C . THR A 1 95 ? 26.639 17.684 25.198 1.00 37.00 84 THR A C 1
ATOM 672 O O . THR A 1 95 ? 27.690 17.767 24.611 1.00 37.43 84 THR A O 1
ATOM 676 N N . SER A 1 96 ? 26.134 16.513 25.554 1.00 34.31 85 SER A N 1
ATOM 677 C CA . SER A 1 96 ? 26.931 15.316 25.446 1.00 27.40 85 SER A CA 1
ATOM 678 C C . SER A 1 96 ? 26.694 14.592 24.147 1.00 29.39 85 SER A C 1
ATOM 679 O O . SER A 1 96 ? 27.395 13.664 23.835 1.00 30.92 85 SER A O 1
ATOM 682 N N . GLY A 1 97 ? 25.695 14.969 23.368 1.00 27.56 86 GLY A N 1
ATOM 683 C CA . GLY A 1 97 ? 25.453 14.292 22.096 1.00 27.30 86 GLY A CA 1
ATOM 684 C C . GLY A 1 97 ? 24.417 15.005 21.260 1.00 29.47 86 GLY A C 1
ATOM 685 O O . GLY A 1 97 ? 24.135 16.189 21.487 1.00 31.45 86 GLY A O 1
ATOM 686 N N . ASP A 1 98 ? 23.816 14.287 20.326 1.00 30.26 87 ASP A N 1
ATOM 687 C CA . ASP A 1 98 ? 22.901 14.904 19.356 1.00 30.11 87 ASP A CA 1
ATOM 688 C C . ASP A 1 98 ? 21.455 14.369 19.497 1.00 28.84 87 ASP A C 1
ATOM 689 O O . ASP A 1 98 ? 20.656 14.561 18.634 1.00 27.06 87 ASP A O 1
ATOM 694 N N . ARG A 1 99 ? 21.116 13.690 20.582 1.00 23.94 88 ARG A N 1
ATOM 695 C CA . ARG A 1 99 ? 19.750 13.195 20.767 1.00 26.07 88 ARG A CA 1
ATOM 696 C C . ARG A 1 99 ? 19.043 14.180 21.694 1.00 25.33 88 ARG A C 1
ATOM 697 O O . ARG A 1 99 ? 19.342 14.231 22.887 1.00 26.49 88 ARG A O 1
ATOM 705 N N . ARG A 1 100 ? 18.176 14.992 21.128 1.00 25.88 89 ARG A N 1
ATOM 706 C CA . ARG A 1 100 ? 17.625 16.117 21.864 1.00 27.02 89 ARG A CA 1
ATOM 707 C C . ARG A 1 100 ? 16.378 15.766 22.648 1.00 23.75 89 ARG A C 1
ATOM 708 O O . ARG A 1 100 ? 15.468 15.120 22.106 1.00 22.30 89 ARG A O 1
ATOM 716 N N . TRP A 1 101 ? 16.336 16.197 23.912 1.00 25.85 90 TRP A N 1
ATOM 717 C CA . TRP A 1 101 ? 15.210 15.922 24.774 1.00 25.96 90 TRP A CA 1
ATOM 718 C C . TRP A 1 101 ? 14.710 17.230 25.402 1.00 26.53 90 TRP A C 1
ATOM 719 O O . TRP A 1 101 ? 15.492 17.990 25.972 1.00 26.57 90 TRP A O 1
ATOM 730 N N . PHE A 1 102 ? 13.399 17.458 25.327 1.00 25.41 91 PHE A N 1
ATOM 731 C CA . PHE A 1 102 ? 12.789 18.551 26.119 1.00 29.51 91 PHE A CA 1
ATOM 732 C C . PHE A 1 102 ? 12.770 18.171 27.597 1.00 25.65 91 PHE A C 1
ATOM 733 O O . PHE A 1 102 ? 12.094 17.250 27.985 1.00 27.66 91 PHE A O 1
ATOM 741 N N . ILE A 1 103 ? 13.532 18.870 28.397 1.00 25.98 92 ILE A N 1
ATOM 742 C CA . ILE A 1 103 ? 13.608 18.625 29.813 1.00 25.26 92 ILE A CA 1
ATOM 743 C C . ILE A 1 103 ? 12.453 19.276 30.562 1.00 27.70 92 ILE A C 1
ATOM 744 O O . ILE A 1 103 ? 11.824 18.604 31.377 1.00 31.33 92 ILE A O 1
ATOM 749 N N . ASP A 1 104 ? 12.122 20.524 30.263 1.00 26.82 93 ASP A N 1
ATOM 750 C CA . ASP A 1 104 ? 10.881 21.163 30.757 1.00 30.95 93 ASP A CA 1
ATOM 751 C C . ASP A 1 104 ? 10.080 21.760 29.600 1.00 30.54 93 ASP A C 1
ATOM 752 O O . ASP A 1 104 ? 10.641 22.165 28.594 1.00 30.65 93 ASP A O 1
ATOM 757 N N . TRP A 1 105 ? 8.778 21.793 29.791 1.00 31.88 94 TRP A N 1
ATOM 758 C CA . TRP A 1 105 ? 7.898 22.434 28.877 1.00 33.77 94 TRP A CA 1
ATOM 759 C C . TRP A 1 105 ? 6.775 22.917 29.738 1.00 32.80 94 TRP A C 1
ATOM 760 O O . TRP A 1 105 ? 5.936 22.127 30.174 1.00 31.27 94 TRP A O 1
ATOM 771 N N A ILE A 1 106 ? 6.722 24.218 29.953 0.50 30.01 95 ILE A N 1
ATOM 772 N N B ILE A 1 106 ? 6.727 24.217 29.988 0.50 32.08 95 ILE A N 1
ATOM 773 C CA A ILE A 1 106 ? 5.684 24.741 30.812 0.50 31.62 95 ILE A CA 1
ATOM 774 C CA B ILE A 1 106 ? 5.653 24.733 30.843 0.50 35.11 95 ILE A CA 1
ATOM 775 C C A ILE A 1 106 ? 5.016 26.000 30.272 0.50 30.41 95 ILE A C 1
ATOM 776 C C B ILE A 1 106 ? 5.012 25.998 30.282 0.50 32.40 95 ILE A C 1
ATOM 777 O O A ILE A 1 106 ? 5.672 26.857 29.733 0.50 30.89 95 ILE A O 1
ATOM 778 O O B ILE A 1 106 ? 5.674 26.851 29.732 0.50 32.84 95 ILE A O 1
ATOM 787 N N . ALA A 1 107 ? 3.696 26.053 30.371 1.00 33.13 96 ALA A N 1
ATOM 788 C CA . ALA A 1 107 ? 2.938 27.158 29.799 1.00 32.82 96 ALA A CA 1
ATOM 789 C C . ALA A 1 107 ? 1.649 27.144 30.561 1.00 33.55 96 ALA A C 1
ATOM 790 O O . ALA A 1 107 ? 0.623 26.692 30.085 1.00 37.13 96 ALA A O 1
ATOM 792 N N . PRO A 1 108 ? 1.705 27.634 31.785 1.00 35.42 97 PRO A N 1
ATOM 793 C CA . PRO A 1 108 ? 0.568 27.473 32.660 1.00 39.71 97 PRO A CA 1
ATOM 794 C C . PRO A 1 108 ? -0.628 28.387 32.357 1.00 36.63 97 PRO A C 1
ATOM 795 O O . PRO A 1 108 ? -1.703 28.143 32.873 1.00 46.92 97 PRO A O 1
ATOM 799 N N . PHE A 1 109 ? -0.445 29.410 31.540 1.00 44.91 98 PHE A N 1
ATOM 800 C CA . PHE A 1 109 ? -1.537 30.312 31.195 1.00 44.55 98 PHE A CA 1
ATOM 801 C C . PHE A 1 109 ? -2.132 29.998 29.825 1.00 46.37 98 PHE A C 1
ATOM 802 O O . PHE A 1 109 ? -2.799 30.846 29.255 1.00 44.75 98 PHE A O 1
ATOM 810 N N . GLY A 1 110 ? -1.881 28.796 29.295 1.00 40.61 99 GLY A N 1
ATOM 811 C CA . GLY A 1 110 ? -2.502 28.393 28.033 1.00 35.20 99 GLY A CA 1
ATOM 812 C C . GLY A 1 110 ? -1.698 28.674 26.759 1.00 36.56 99 GLY A C 1
ATOM 813 O O . GLY A 1 110 ? -2.244 28.549 25.668 1.00 37.75 99 GLY A O 1
ATOM 814 N N . ASP A 1 111 ? -0.406 29.000 26.873 1.00 33.24 100 ASP A N 1
ATOM 815 C CA . ASP A 1 111 ? 0.411 29.383 25.742 1.00 34.27 100 ASP A CA 1
ATOM 816 C C . ASP A 1 111 ? 1.296 28.250 25.152 1.00 31.84 100 ASP A C 1
ATOM 817 O O . ASP A 1 111 ? 2.299 28.514 24.503 1.00 32.27 100 ASP A O 1
ATOM 822 N N . SER A 1 112 ? 0.912 27.012 25.391 1.00 31.14 101 SER A N 1
ATOM 823 C CA . SER A 1 112 ? 1.646 25.877 24.867 1.00 33.14 101 SER A CA 1
ATOM 824 C C . SER A 1 112 ? 1.753 25.866 23.327 1.00 32.99 101 SER A C 1
ATOM 825 O O . SER A 1 112 ? 2.837 25.669 22.771 1.00 37.15 101 SER A O 1
ATOM 828 N N . ALA A 1 113 ? 0.658 26.162 22.655 1.00 32.06 102 ALA A N 1
ATOM 829 C CA . ALA A 1 113 ? 0.671 26.248 21.159 1.00 31.37 102 ALA A CA 1
ATOM 830 C C . ALA A 1 113 ? 1.659 27.264 20.765 1.00 27.89 102 ALA A C 1
ATOM 831 O O . ALA A 1 113 ? 2.388 27.116 19.777 1.00 27.11 102 ALA A O 1
ATOM 833 N N . ALA A 1 114 ? 1.753 28.352 21.530 1.00 27.05 103 ALA A N 1
ATOM 834 C CA . ALA A 1 114 ? 2.700 29.390 21.123 1.00 30.38 103 ALA A CA 1
ATOM 835 C C . ALA A 1 114 ? 4.153 28.844 21.224 1.00 32.86 103 ALA A C 1
ATOM 836 O O . ALA A 1 114 ? 5.038 29.231 20.439 1.00 34.68 103 ALA A O 1
ATOM 838 N N . LEU A 1 115 ? 4.423 28.065 22.256 1.00 32.38 104 LEU A N 1
ATOM 839 C CA . LEU A 1 115 ? 5.777 27.493 22.411 1.00 33.30 104 LEU A CA 1
ATOM 840 C C . LEU A 1 115 ? 6.053 26.557 21.240 1.00 28.47 104 LEU A C 1
ATOM 841 O O . LEU A 1 115 ? 7.110 26.594 20.671 1.00 30.21 104 LEU A O 1
ATOM 846 N N . TYR A 1 116 ? 5.096 25.681 20.981 1.00 26.96 105 TYR A N 1
ATOM 847 C CA . TYR A 1 116 ? 5.158 24.767 19.907 1.00 32.36 105 TYR A CA 1
ATOM 848 C C . TYR A 1 116 ? 5.493 25.480 18.602 1.00 35.60 105 TYR A C 1
ATOM 849 O O . TYR A 1 116 ? 6.492 25.161 17.938 1.00 33.98 105 TYR A O 1
ATOM 858 N N . LYS A 1 117 ? 4.720 26.513 18.276 1.00 35.33 106 LYS A N 1
ATOM 859 C CA . LYS A 1 117 ? 4.948 27.237 17.019 1.00 34.89 106 LYS A CA 1
ATOM 860 C C . LYS A 1 117 ? 6.323 27.873 17.010 1.00 35.98 106 LYS A C 1
ATOM 861 O O . LYS A 1 117 ? 7.040 27.855 15.976 1.00 30.57 106 LYS A O 1
ATOM 867 N N . HIS A 1 118 ? 6.701 28.464 18.133 1.00 31.19 107 HIS A N 1
ATOM 868 C CA . HIS A 1 118 ? 8.014 29.118 18.194 1.00 35.09 107 HIS A CA 1
ATOM 869 C C . HIS A 1 118 ? 9.105 28.087 17.907 1.00 35.44 107 HIS A C 1
ATOM 870 O O . HIS A 1 118 ? 10.026 28.403 17.189 1.00 33.26 107 HIS A O 1
ATOM 877 N N . MET A 1 119 ? 8.975 26.883 18.467 1.00 33.90 108 MET A N 1
ATOM 878 C CA . MET A 1 119 ? 10.020 25.890 18.304 1.00 33.93 108 MET A CA 1
ATOM 879 C C . MET A 1 119 ? 10.002 25.397 16.849 1.00 30.75 108 MET A C 1
ATOM 880 O O . MET A 1 119 ? 11.061 25.254 16.236 1.00 30.45 108 MET A O 1
ATOM 885 N N . ARG A 1 120 ? 8.807 25.117 16.331 1.00 30.91 109 ARG A N 1
ATOM 886 C CA . ARG A 1 120 ? 8.641 24.652 14.951 1.00 35.12 109 ARG A CA 1
ATOM 887 C C . ARG A 1 120 ? 9.283 25.596 13.951 1.00 34.16 109 ARG A C 1
ATOM 888 O O . ARG A 1 120 ? 10.047 25.177 13.097 1.00 38.93 109 ARG A O 1
ATOM 896 N N . ASP A 1 121 ? 9.120 26.892 14.148 1.00 34.89 110 ASP A N 1
ATOM 897 C CA . ASP A 1 121 ? 9.622 27.871 13.188 1.00 33.77 110 ASP A CA 1
ATOM 898 C C . ASP A 1 121 ? 11.017 28.304 13.469 1.00 34.34 110 ASP A C 1
ATOM 899 O O . ASP A 1 121 ? 11.752 28.625 12.553 1.00 34.30 110 ASP A O 1
ATOM 904 N N . ASN A 1 122 ? 11.435 28.340 14.722 1.00 32.09 111 ASN A N 1
ATOM 905 C CA . ASN A 1 122 ? 12.815 28.750 14.977 1.00 32.44 111 ASN A CA 1
ATOM 906 C C . ASN A 1 122 ? 13.841 27.613 15.013 1.00 30.12 111 ASN A C 1
ATOM 907 O O . ASN A 1 122 ? 15.002 27.914 15.061 1.00 31.71 111 ASN A O 1
ATOM 912 N N . PHE A 1 123 ? 13.399 26.340 15.070 1.00 32.20 112 PHE A N 1
ATOM 913 C CA . PHE A 1 123 ? 14.310 25.162 15.037 1.00 33.99 112 PHE A CA 1
ATOM 914 C C . PHE A 1 123 ? 13.763 24.277 13.927 1.00 32.59 112 PHE A C 1
ATOM 915 O O . PHE A 1 123 ? 13.458 23.092 14.130 1.00 33.49 112 PHE A O 1
ATOM 923 N N . PRO A 1 124 ? 13.670 24.849 12.697 1.00 34.73 113 PRO A N 1
ATOM 924 C CA . PRO A 1 124 ? 12.934 24.199 11.611 1.00 35.04 113 PRO A CA 1
ATOM 925 C C . PRO A 1 124 ? 13.487 22.875 11.162 1.00 29.97 113 PRO A C 1
ATOM 926 O O . PRO A 1 124 ? 12.760 22.032 10.591 1.00 34.58 113 PRO A O 1
ATOM 930 N N . ASN A 1 125 ? 14.763 22.703 11.338 1.00 30.35 114 ASN A N 1
ATOM 931 C CA . ASN A 1 125 ? 15.411 21.442 10.981 1.00 31.82 114 ASN A CA 1
ATOM 932 C C . ASN A 1 125 ? 15.823 20.564 12.161 1.00 31.91 114 ASN A C 1
ATOM 933 O O . ASN A 1 125 ? 16.634 19.674 11.963 1.00 34.38 114 ASN A O 1
ATOM 938 N N . GLU A 1 126 ? 15.249 20.777 13.356 1.00 29.51 115 GLU A N 1
ATOM 939 C CA . GLU A 1 126 ? 15.616 19.969 14.537 1.00 30.82 115 GLU A CA 1
ATOM 940 C C . GLU A 1 126 ? 14.559 18.949 14.954 1.00 31.34 115 GLU A C 1
ATOM 941 O O . GLU A 1 126 ? 13.379 19.031 14.577 1.00 33.27 115 GLU A O 1
ATOM 947 N N . LEU A 1 127 ? 15.002 17.887 15.623 1.00 29.20 116 LEU A N 1
ATOM 948 C CA . LEU A 1 127 ? 14.129 16.847 16.128 1.00 27.62 116 LEU A CA 1
ATOM 949 C C . LEU A 1 127 ? 14.320 16.793 17.618 1.00 27.59 116 LEU A C 1
ATOM 950 O O . LEU A 1 127 ? 15.462 16.910 18.091 1.00 28.49 116 LEU A O 1
ATOM 955 N N . PHE A 1 128 ? 13.245 16.539 18.359 1.00 25.73 117 PHE A N 1
ATOM 956 C CA . PHE A 1 128 ? 13.309 16.509 19.818 1.00 24.27 117 PHE A CA 1
ATOM 957 C C . PHE A 1 128 ? 12.373 15.399 20.262 1.00 25.05 117 PHE A C 1
ATOM 958 O O . PHE A 1 128 ? 11.357 15.109 19.618 1.00 26.60 117 PHE A O 1
ATOM 966 N N . ARG A 1 129 ? 12.673 14.789 21.391 1.00 24.42 118 ARG A N 1
ATOM 967 C CA . ARG A 1 129 ? 11.712 13.872 21.995 1.00 24.87 118 ARG A CA 1
ATOM 968 C C . ARG A 1 129 ? 11.368 14.430 23.372 1.00 24.58 118 ARG A C 1
ATOM 969 O O . ARG A 1 129 ? 12.085 15.261 23.878 1.00 24.48 118 ARG A O 1
ATOM 977 N N . ALA A 1 130 ? 10.297 13.922 23.978 1.00 25.79 119 ALA A N 1
ATOM 978 C CA . ALA A 1 130 ? 9.925 14.235 25.360 1.00 28.54 119 ALA A CA 1
ATOM 979 C C . 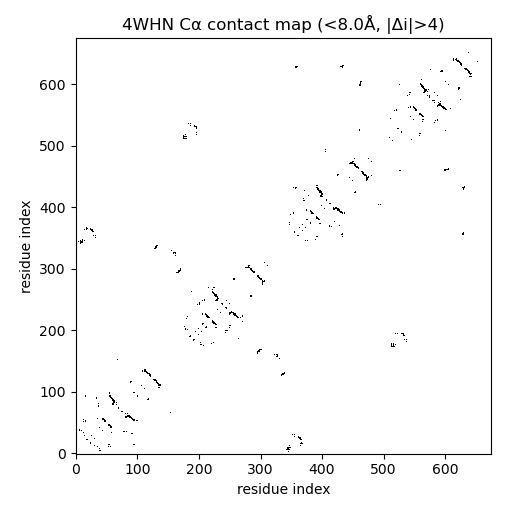ALA A 1 130 ? 9.247 13.037 25.990 1.00 28.98 119 ALA A C 1
ATOM 980 O O . ALA A 1 130 ? 8.626 12.223 25.295 1.00 27.23 119 ALA A O 1
ATOM 982 N N . ILE A 1 131 ? 9.463 12.849 27.289 1.00 29.94 120 ILE A N 1
ATOM 983 C CA . ILE A 1 131 ? 8.895 11.695 27.925 1.00 33.08 120 ILE A CA 1
ATOM 984 C C . ILE A 1 131 ? 7.837 12.144 28.905 1.00 39.74 120 ILE A C 1
ATOM 985 O O . ILE A 1 131 ? 8.107 13.027 29.682 1.00 33.72 120 ILE A O 1
ATOM 990 N N . ARG A 1 132 ? 6.645 11.549 28.854 1.00 45.97 121 ARG A N 1
ATOM 991 C CA . ARG A 1 132 ? 5.602 11.833 29.877 1.00 57.53 121 ARG A CA 1
ATOM 992 C C . ARG A 1 132 ? 5.167 10.549 30.534 1.00 59.75 121 ARG A C 1
ATOM 993 O O . ARG A 1 132 ? 4.794 9.603 29.844 1.00 69.22 121 ARG A O 1
ATOM 1001 N N . VAL A 1 133 ? 5.230 10.491 31.864 1.00 70.40 122 VAL A N 1
ATOM 1002 C CA . VAL A 1 133 ? 5.036 9.201 32.577 1.00 84.49 122 VAL A CA 1
ATOM 1003 C C . VAL A 1 133 ? 3.597 9.137 33.107 1.00 87.01 122 VAL A C 1
ATOM 1004 O O . VAL A 1 133 ? 3.209 9.938 33.961 1.00 75.64 122 VAL A O 1
ATOM 1008 N N . ASP A 1 134 ? 2.849 8.160 32.575 1.00 94.62 123 ASP A N 1
ATOM 1009 C CA . ASP A 1 134 ? 1.406 8.348 32.188 1.00 108.31 123 ASP A CA 1
ATOM 1010 C C . ASP A 1 134 ? 0.417 9.220 33.019 1.00 115.44 123 ASP A C 1
ATOM 1011 O O . ASP A 1 134 ? -0.223 10.048 32.359 1.00 115.61 123 ASP A O 1
ATOM 1016 N N . PRO A 1 135 ? 0.199 9.095 34.353 1.00 122.72 124 PRO A N 1
ATOM 1017 C CA . PRO A 1 135 ? 0.734 8.123 35.344 1.00 125.57 124 PRO A CA 1
ATOM 1018 C C . PRO A 1 135 ? -0.192 6.934 35.689 1.00 132.16 124 PRO A C 1
ATOM 1019 O O . PRO A 1 135 ? 0.243 5.995 36.360 1.00 141.94 124 PRO A O 1
ATOM 1023 N N . ASP A 1 136 ? -1.449 6.959 35.247 1.00 123.19 125 ASP A N 1
ATOM 1024 C CA . ASP A 1 136 ? -2.372 5.860 35.545 1.00 115.58 125 ASP A CA 1
ATOM 1025 C C . ASP A 1 136 ? -1.928 4.619 34.783 1.00 124.77 125 ASP A C 1
ATOM 1026 O O . ASP A 1 136 ? -2.167 3.473 35.191 1.00 127.14 125 ASP A O 1
ATOM 1031 N N . SER A 1 137 ? -1.273 4.861 33.657 1.00 126.25 126 SER A N 1
ATOM 1032 C CA . SER A 1 137 ? -0.362 3.858 33.096 1.00 112.45 126 SER A CA 1
ATOM 1033 C C . SER A 1 137 ? 1.037 3.988 33.785 1.00 114.05 126 SER A C 1
ATOM 1034 O O . SER A 1 137 ? 1.469 5.093 34.165 1.00 111.06 126 SER A O 1
ATOM 1037 N N . ARG A 1 138 ? 1.726 2.856 33.958 1.00 106.38 127 ARG A N 1
ATOM 1038 C CA . ARG A 1 138 ? 3.123 2.808 34.432 1.00 102.65 127 ARG A CA 1
ATOM 1039 C C . ARG A 1 138 ? 4.075 2.872 33.206 1.00 96.17 127 ARG A C 1
ATOM 1040 O O . ARG A 1 138 ? 5.196 2.389 33.221 1.00 94.54 127 ARG A O 1
ATOM 1048 N N . VAL A 1 139 ? 3.575 3.435 32.117 1.00 96.61 128 VAL A N 1
ATOM 1049 C CA . VAL A 1 139 ? 4.309 3.595 30.871 1.00 79.52 128 VAL A CA 1
ATOM 1050 C C . VAL A 1 139 ? 4.649 5.065 30.646 1.00 78.38 128 VAL A C 1
ATOM 1051 O O . VAL A 1 139 ? 3.845 5.969 30.942 1.00 78.53 128 VAL A O 1
ATOM 1055 N N . GLY A 1 140 ? 5.874 5.303 30.177 1.00 66.00 129 GLY A N 1
ATOM 1056 C CA . GLY A 1 140 ? 6.240 6.619 29.708 1.00 56.82 129 GLY A CA 1
ATOM 1057 C C . GLY A 1 140 ? 5.798 6.642 28.270 1.00 50.85 129 GLY A C 1
ATOM 1058 O O . GLY A 1 140 ? 5.957 5.646 27.555 1.00 54.76 129 GLY A O 1
ATOM 1059 N N . LYS A 1 141 ? 5.213 7.755 27.866 1.00 46.48 130 LYS A N 1
ATOM 1060 C CA . LYS A 1 141 ? 4.822 7.966 26.495 1.00 48.45 130 LYS A CA 1
ATOM 1061 C C . LYS A 1 141 ? 5.951 8.874 26.037 1.00 40.24 130 LYS A C 1
ATOM 1062 O O . LYS A 1 141 ? 6.374 9.808 26.733 1.00 35.75 130 LYS A O 1
ATOM 1068 N N . ILE A 1 142 ? 6.610 8.450 24.975 1.00 36.44 131 ILE A N 1
ATOM 1069 C CA . ILE A 1 142 ? 7.605 9.269 24.343 1.00 37.73 131 ILE A CA 1
ATOM 1070 C C . ILE A 1 142 ? 6.926 9.972 23.209 1.00 33.17 131 ILE A C 1
ATOM 1071 O O . ILE A 1 142 ? 6.375 9.323 22.352 1.00 36.82 131 ILE A O 1
ATOM 1076 N N A SER A 1 143 ? 7.008 11.288 23.182 0.50 32.64 132 SER A N 1
ATOM 1077 N N B SER A 1 143 ? 6.999 11.283 23.183 0.50 32.59 132 SER A N 1
ATOM 1078 C CA A SER A 1 143 ? 6.542 12.035 22.034 0.50 34.80 132 SER A CA 1
ATOM 1079 C CA B SER A 1 143 ? 6.499 12.012 22.043 0.50 34.73 132 SER A CA 1
ATOM 1080 C C A SER A 1 143 ? 7.678 12.502 21.176 0.50 34.14 132 SER A C 1
ATOM 1081 C C B SER A 1 143 ? 7.656 12.526 21.187 0.50 34.16 132 SER A C 1
ATOM 1082 O O A SER A 1 143 ? 8.783 12.734 21.664 0.50 34.13 132 SER A O 1
ATOM 1083 O O B SER A 1 143 ? 8.777 12.736 21.667 0.50 34.08 132 SER A O 1
ATOM 1088 N N . GLU A 1 144 ? 7.346 12.766 19.922 1.00 34.92 133 GLU A N 1
ATOM 1089 C CA . GLU A 1 144 ? 8.336 13.105 18.901 1.00 34.94 133 GLU A CA 1
ATOM 1090 C C . GLU A 1 144 ? 7.997 14.418 18.285 1.00 33.45 133 GLU A C 1
ATOM 1091 O O . GLU A 1 144 ? 6.888 14.617 17.873 1.00 39.98 133 GLU A O 1
ATOM 1097 N N . PHE A 1 145 ? 8.914 15.363 18.276 1.00 31.68 134 PHE A N 1
ATOM 1098 C CA . PHE A 1 145 ? 8.609 16.642 17.731 1.00 32.53 134 PHE A CA 1
ATOM 1099 C C . PHE A 1 145 ? 9.669 16.978 16.672 1.00 38.20 134 PHE A C 1
ATOM 1100 O O . PHE A 1 145 ? 10.872 16.743 16.898 1.00 33.33 134 PHE A O 1
ATOM 1108 N N . HIS A 1 146 ? 9.251 17.636 15.589 1.00 33.71 135 HIS A N 1
ATOM 1109 C CA . HIS A 1 146 ? 10.218 18.123 14.596 1.00 37.22 135 HIS A CA 1
ATOM 1110 C C . HIS A 1 146 ? 9.886 19.461 14.017 1.00 32.36 135 HIS A C 1
ATOM 1111 O O . HIS A 1 146 ? 8.727 19.855 13.946 1.00 31.23 135 HIS A O 1
ATOM 1118 N N . GLY A 1 147 ? 10.941 20.192 13.694 1.00 29.85 136 GLY A N 1
ATOM 1119 C CA . GLY A 1 147 ? 10.809 21.491 13.145 1.00 34.07 136 GLY A CA 1
ATOM 1120 C C . GLY A 1 147 ? 10.026 21.506 11.819 1.00 33.44 136 GLY A C 1
ATOM 1121 O O . GLY A 1 147 ? 9.807 20.461 11.189 1.00 28.65 136 GLY A O 1
ATOM 1122 N N . GLY A 1 148 ? 9.581 22.707 11.441 1.00 32.25 137 GLY A N 1
ATOM 1123 C CA . GLY A 1 148 ? 8.673 22.896 10.333 1.00 34.70 137 GLY A CA 1
ATOM 1124 C C . GLY A 1 148 ? 9.249 22.543 8.949 1.00 38.05 137 GLY A C 1
ATOM 1125 O O . GLY A 1 148 ? 8.491 22.320 8.025 1.00 43.05 137 GLY A O 1
ATOM 1126 N N . LYS A 1 149 ? 10.570 22.501 8.801 1.00 41.08 138 LYS A N 1
ATOM 1127 C CA . LYS A 1 149 ? 11.177 22.090 7.511 1.00 39.73 138 LYS A CA 1
ATOM 1128 C C . LYS A 1 149 ? 11.615 20.659 7.408 1.00 45.11 138 LYS A C 1
ATOM 1129 O O . LYS A 1 149 ? 12.227 20.313 6.420 1.00 38.73 138 LYS A O 1
ATOM 1135 N N . ILE A 1 150 ? 11.347 19.848 8.422 1.00 37.34 139 ILE A N 1
ATOM 1136 C CA . ILE A 1 150 ? 11.515 18.427 8.304 1.00 36.37 139 ILE A CA 1
ATOM 1137 C C . ILE A 1 150 ? 10.218 17.807 7.905 1.00 37.37 139 ILE A C 1
ATOM 1138 O O . ILE A 1 150 ? 9.242 17.914 8.619 1.00 37.20 139 ILE A O 1
ATOM 1143 N N . ASP A 1 151 ? 10.201 17.089 6.794 1.00 36.60 140 ASP A N 1
ATOM 1144 C CA . ASP A 1 151 ? 8.990 16.455 6.360 1.00 37.26 140 ASP A CA 1
ATOM 1145 C C . ASP A 1 151 ? 8.811 15.212 7.156 1.00 38.39 140 ASP A C 1
ATOM 1146 O O . ASP A 1 151 ? 9.727 14.628 7.758 1.00 38.09 140 ASP A O 1
ATOM 1151 N N . LYS A 1 152 ? 7.608 14.739 7.026 1.00 34.12 141 LYS A N 1
ATOM 1152 C CA . LYS A 1 152 ? 7.124 13.679 7.785 1.00 40.07 141 LYS A CA 1
ATOM 1153 C C . LYS A 1 152 ? 7.911 12.428 7.588 1.00 34.48 141 LYS A C 1
ATOM 1154 O O . LYS A 1 152 ? 8.181 11.719 8.552 1.00 34.57 141 LYS A O 1
ATOM 1160 N N . LYS A 1 153 ? 8.146 12.064 6.330 1.00 33.76 142 LYS A N 1
ATOM 1161 C CA . LYS A 1 153 ? 8.835 10.810 5.969 1.00 31.67 142 LYS A CA 1
ATOM 1162 C C . LYS A 1 153 ? 10.234 10.810 6.563 1.00 29.78 142 LYS A C 1
ATOM 1163 O O . LYS A 1 153 ? 10.673 9.818 7.122 1.00 32.05 142 LYS A O 1
ATOM 1169 N N . LEU A 1 154 ? 10.908 11.944 6.480 1.00 24.32 143 LEU A N 1
ATOM 1170 C CA . LEU A 1 154 ? 12.233 11.998 6.979 1.00 27.28 143 LEU A CA 1
ATOM 1171 C C . LEU A 1 154 ? 12.243 11.882 8.513 1.00 29.83 143 LEU A C 1
ATOM 1172 O O . LEU A 1 154 ? 13.084 11.160 9.111 1.00 23.23 143 LEU A O 1
ATOM 1177 N N . ALA A 1 155 ? 11.290 12.565 9.141 1.00 31.01 144 ALA A N 1
ATOM 1178 C CA . ALA A 1 155 ? 11.228 12.612 10.620 1.00 33.11 144 ALA A CA 1
ATOM 1179 C C . ALA A 1 155 ? 10.998 11.224 11.127 1.00 31.77 144 ALA A C 1
ATOM 1180 O O . ALA A 1 155 ? 11.748 10.702 11.945 1.00 33.50 144 ALA A O 1
ATOM 1182 N N . SER A 1 156 ? 10.035 10.574 10.537 1.00 30.43 145 SER A N 1
ATOM 1183 C CA . SER A 1 156 ? 9.731 9.226 10.910 1.00 32.54 145 SER A CA 1
ATOM 1184 C C . SER A 1 156 ? 10.927 8.227 10.735 1.00 36.28 145 SER A C 1
ATOM 1185 O O . SER A 1 156 ? 11.123 7.371 11.605 1.00 34.31 145 SER A O 1
ATOM 1188 N N . LYS A 1 157 ? 11.741 8.356 9.671 1.00 30.22 146 LYS A N 1
ATOM 1189 C CA . LYS A 1 157 ? 12.970 7.527 9.536 1.00 30.14 146 LYS A CA 1
ATOM 1190 C C . LYS A 1 157 ? 13.978 7.783 10.627 1.00 25.46 146 LYS A C 1
ATOM 1191 O O . LYS A 1 157 ? 14.544 6.860 11.192 1.00 27.37 146 LYS A O 1
ATOM 1197 N N . ILE A 1 158 ? 14.227 9.032 10.937 1.00 25.64 147 ILE A N 1
ATOM 1198 C CA . ILE A 1 158 ? 15.229 9.318 11.951 1.00 24.98 147 ILE A CA 1
ATOM 1199 C C . ILE A 1 158 ? 14.734 8.856 13.336 1.00 26.55 147 ILE A C 1
ATOM 1200 O O . ILE A 1 158 ? 15.470 8.282 14.152 1.00 26.31 147 ILE A O 1
ATOM 1205 N N . PHE A 1 159 ? 13.461 9.077 13.603 1.00 27.68 148 PHE A N 1
ATOM 1206 C CA . PHE A 1 159 ? 12.874 8.652 14.893 1.00 27.07 148 PHE A CA 1
ATOM 1207 C C . PHE A 1 159 ? 12.869 7.159 15.047 1.00 27.86 148 PHE A C 1
ATOM 1208 O O . PHE A 1 159 ? 13.149 6.644 16.141 1.00 28.22 148 PHE A O 1
ATOM 1216 N N . GLN A 1 160 ? 12.556 6.434 13.982 1.00 27.25 149 GLN A N 1
ATOM 1217 C CA . GLN A 1 160 ? 12.556 4.983 14.059 1.00 29.90 149 GLN A CA 1
ATOM 1218 C C . GLN A 1 160 ? 13.968 4.475 14.374 1.00 29.85 149 GLN A C 1
ATOM 1219 O O . GLN A 1 160 ? 14.158 3.563 15.187 1.00 25.44 149 GLN A O 1
ATOM 1225 N N . GLN A 1 161 ? 14.976 5.101 13.780 1.00 27.64 150 GLN A N 1
ATOM 1226 C CA . GLN A 1 161 ? 16.350 4.701 14.091 1.00 28.31 150 GLN A CA 1
ATOM 1227 C C . GLN A 1 161 ? 16.704 5.019 15.562 1.00 26.15 150 GLN A C 1
ATOM 1228 O O . GLN A 1 161 ? 17.283 4.161 16.259 1.00 26.50 150 GLN A O 1
ATOM 1234 N N . TYR A 1 162 ? 16.329 6.208 16.042 1.00 24.73 151 TYR A N 1
ATOM 1235 C CA . TYR A 1 162 ? 16.594 6.579 17.441 1.00 26.28 151 TYR A CA 1
ATOM 1236 C C . TYR A 1 162 ? 15.997 5.568 18.374 1.00 25.34 151 TYR A C 1
ATOM 1237 O O . TYR A 1 162 ? 16.644 5.074 19.281 1.00 25.45 151 TYR A O 1
ATOM 1246 N N . HIS A 1 163 ? 14.781 5.195 18.082 1.00 25.64 152 HIS A N 1
ATOM 1247 C CA . HIS A 1 163 ? 14.060 4.264 18.897 1.00 29.06 152 HIS A CA 1
ATOM 1248 C C . HIS A 1 163 ? 14.647 2.866 18.872 1.00 29.04 152 HIS A C 1
ATOM 1249 O O . HIS A 1 163 ? 14.759 2.183 19.910 1.00 25.17 152 HIS A O 1
ATOM 1256 N N . PHE A 1 164 ? 15.022 2.420 17.683 1.00 25.85 153 PHE A N 1
ATOM 1257 C CA . PHE A 1 164 ? 15.585 1.095 17.606 1.00 22.59 153 PHE A CA 1
ATOM 1258 C C . PHE A 1 164 ? 16.937 1.091 18.356 1.00 23.47 153 PHE A C 1
ATOM 1259 O O . PHE A 1 164 ? 17.273 0.120 19.033 1.00 26.56 153 PHE A O 1
ATOM 1267 N N . GLU A 1 165 ? 17.701 2.172 18.276 1.00 21.78 154 GLU A N 1
ATOM 1268 C CA . GLU A 1 165 ? 18.983 2.235 18.948 1.00 22.48 154 GLU A CA 1
ATOM 1269 C C . GLU A 1 165 ? 18.810 2.230 20.470 1.00 23.73 154 GLU A C 1
ATOM 1270 O O . GLU A 1 165 ? 19.579 1.575 21.195 1.00 22.09 154 GLU A O 1
ATOM 1276 N N . LEU A 1 166 ? 17.807 2.955 20.932 1.00 24.21 155 LEU A N 1
ATOM 1277 C CA . LEU A 1 166 ? 17.451 2.980 22.367 1.00 25.24 155 LEU A CA 1
ATOM 1278 C C . LEU A 1 166 ? 17.034 1.563 22.830 1.00 25.78 155 LEU A C 1
ATOM 1279 O O . LEU A 1 166 ? 17.564 1.051 23.815 1.00 26.33 155 LEU A O 1
ATOM 1284 N N . MET A 1 167 ? 16.093 0.935 22.123 1.00 23.88 156 MET A N 1
ATOM 1285 C CA . MET A 1 167 ? 15.582 -0.355 22.554 1.00 26.58 156 MET A CA 1
ATOM 1286 C C . MET A 1 167 ? 16.712 -1.369 22.596 1.00 29.47 156 MET A C 1
ATOM 1287 O O . MET A 1 167 ? 16.805 -2.176 23.542 1.00 25.20 156 MET A O 1
ATOM 1292 N N . SER A 1 168 ? 17.593 -1.336 21.591 1.00 23.63 157 SER A N 1
ATOM 1293 C CA . SER A 1 168 ? 18.667 -2.346 21.544 1.00 22.80 157 SER A CA 1
ATOM 1294 C C . SER A 1 168 ? 19.607 -2.196 22.670 1.00 23.22 157 SER A C 1
ATOM 1295 O O . SER A 1 168 ? 20.054 -3.173 23.256 1.00 27.18 157 SER A O 1
ATOM 1298 N N . GLU A 1 169 ? 19.971 -0.977 22.982 1.00 21.70 158 GLU A N 1
ATOM 1299 C CA . GLU A 1 169 ? 20.913 -0.803 24.019 1.00 22.67 158 GLU A CA 1
ATOM 1300 C C . GLU A 1 169 ? 20.266 -1.067 25.427 1.00 26.25 158 GLU A C 1
ATOM 1301 O O . GLU A 1 169 ? 20.920 -1.570 26.349 1.00 28.00 158 GLU A O 1
ATOM 1307 N N . LEU A 1 170 ? 18.992 -0.733 25.597 1.00 26.83 159 LEU A N 1
ATOM 1308 C CA . LEU A 1 170 ? 18.299 -1.070 26.844 1.00 27.74 159 LEU A CA 1
ATOM 1309 C C . LEU A 1 170 ? 18.364 -2.571 27.087 1.00 27.92 159 LEU A C 1
ATOM 1310 O O . LEU A 1 170 ? 18.660 -3.009 28.165 1.00 29.59 159 LEU A O 1
ATOM 1315 N N . LYS A 1 171 ? 18.068 -3.354 26.069 1.00 32.81 160 LYS A N 1
ATOM 1316 C CA . LYS A 1 171 ? 18.224 -4.811 26.152 1.00 33.29 160 LYS A CA 1
ATOM 1317 C C . LYS A 1 171 ? 19.639 -5.256 26.461 1.00 38.38 160 LYS A C 1
ATOM 1318 O O . LYS A 1 171 ? 19.865 -6.040 27.387 1.00 34.96 160 LYS A O 1
ATOM 1324 N N . ASN A 1 172 ? 20.603 -4.737 25.709 1.00 36.72 161 ASN A N 1
ATOM 1325 C CA . ASN A 1 172 ? 21.992 -5.123 25.950 1.00 37.28 161 ASN A CA 1
ATOM 1326 C C . ASN A 1 172 ? 22.494 -4.747 27.362 1.00 36.82 161 ASN A C 1
ATOM 1327 O O . ASN A 1 172 ? 23.342 -5.441 27.926 1.00 36.21 161 ASN A O 1
ATOM 1332 N N . LYS A 1 173 ? 21.974 -3.671 27.958 1.00 32.40 162 LYS A N 1
ATOM 1333 C CA . LYS A 1 173 ? 22.348 -3.325 29.294 1.00 33.55 162 LYS A CA 1
ATOM 1334 C C . LYS A 1 173 ? 22.000 -4.398 30.341 1.00 31.79 162 LYS A C 1
ATOM 1335 O O . LYS A 1 173 ? 22.638 -4.504 31.387 1.00 31.38 162 LYS A O 1
ATOM 1341 N N . GLN A 1 174 ? 20.999 -5.201 30.051 1.00 31.22 163 GLN A N 1
ATOM 1342 C CA . GLN A 1 174 ? 20.565 -6.215 31.008 1.00 32.97 163 GLN A CA 1
ATOM 1343 C C . GLN A 1 174 ? 21.701 -7.216 31.272 1.00 40.57 163 GLN A C 1
ATOM 1344 O O . GLN A 1 174 ? 21.862 -7.697 32.376 1.00 38.17 163 GLN A O 1
ATOM 1350 N N . ASN A 1 175 ? 22.513 -7.475 30.255 1.00 46.18 164 ASN A N 1
ATOM 1351 C CA . ASN A 1 175 ? 23.634 -8.420 30.350 1.00 49.57 164 ASN A CA 1
ATOM 1352 C C . ASN A 1 175 ? 24.712 -8.016 31.304 1.00 48.08 164 ASN A C 1
ATOM 1353 O O . ASN A 1 175 ? 25.465 -8.855 31.715 1.00 61.32 164 ASN A O 1
ATOM 1358 N N . PHE A 1 176 ? 24.803 -6.743 31.652 1.00 46.47 165 PHE A N 1
ATOM 1359 C CA . PHE A 1 176 ? 25.855 -6.269 32.543 1.00 45.54 165 PHE A CA 1
ATOM 1360 C C . PHE A 1 176 ? 25.394 -6.038 33.978 1.00 43.84 165 PHE A C 1
ATOM 1361 O O . PHE A 1 176 ? 26.157 -5.549 34.788 1.00 43.70 165 PHE A O 1
ATOM 1369 N N . LYS A 1 177 ? 24.132 -6.297 34.273 1.00 39.65 166 LYS A N 1
ATOM 1370 C CA . LYS A 1 177 ? 23.598 -6.039 35.614 1.00 40.16 166 LYS A CA 1
ATOM 1371 C C . LYS A 1 177 ? 24.103 -7.019 36.723 1.00 37.99 166 LYS A C 1
ATOM 1372 O O . LYS A 1 177 ? 24.442 -6.606 37.830 1.00 44.16 166 LYS A O 1
ATOM 1378 N N . PHE A 1 178 ? 24.258 -8.288 36.384 1.00 36.13 167 PHE A N 1
ATOM 1379 C CA . PHE A 1 178 ? 24.451 -9.366 37.331 1.00 40.04 167 PHE A CA 1
ATOM 1380 C C . PHE A 1 178 ? 25.582 -10.291 36.942 1.00 44.16 167 PHE A C 1
ATOM 1381 O O . PHE A 1 178 ? 25.808 -10.468 35.758 1.00 45.67 167 PHE A O 1
ATOM 1389 N N . SER A 1 179 ? 26.288 -10.878 37.909 1.00 45.62 168 SER A N 1
ATOM 1390 C CA . SER A 1 179 ? 26.989 -12.150 37.683 1.00 48.91 168 SER A CA 1
ATOM 1391 C C . SER A 1 179 ? 26.557 -13.252 38.653 1.00 53.20 168 SER A C 1
ATOM 1392 O O . SER A 1 179 ? 26.115 -12.981 39.770 1.00 47.28 168 SER A O 1
ATOM 1395 N N . LEU A 1 180 ? 26.696 -14.503 38.199 1.00 51.17 169 LEU A N 1
ATOM 1396 C CA . LEU A 1 180 ? 26.351 -15.647 39.005 1.00 54.82 169 LEU A CA 1
ATOM 1397 C C . LEU A 1 180 ? 27.607 -16.162 39.700 1.00 63.05 169 LEU A C 1
ATOM 1398 O O . LEU A 1 180 ? 28.662 -16.265 39.093 1.00 59.36 169 LEU A O 1
ATOM 1403 N N . VAL A 1 181 ? 27.525 -16.409 41.001 1.00 71.19 170 VAL A N 1
ATOM 1404 C CA . VAL A 1 181 ? 28.642 -16.993 41.722 1.00 69.37 170 VAL A CA 1
ATOM 1405 C C . VAL A 1 181 ? 28.491 -18.478 42.006 1.00 78.60 170 VAL A C 1
ATOM 1406 O O . VAL A 1 181 ? 29.490 -19.145 42.280 1.00 91.41 170 VAL A O 1
ATOM 1410 N N . ASN A 1 182 ? 27.270 -19.001 41.873 1.00 83.78 171 ASN A N 1
ATOM 1411 C CA . ASN A 1 182 ? 26.949 -20.392 42.254 1.00 87.66 171 ASN A CA 1
ATOM 1412 C C . ASN A 1 182 ? 26.886 -20.569 43.789 1.00 78.46 171 ASN A C 1
ATOM 1413 O O . ASN A 1 182 ? 26.308 -19.734 44.494 1.00 55.98 171 ASN A O 1
ATOM 1418 N N . LYS B 1 15 ? 2.092 -10.729 68.909 1.00 72.44 4 LYS B N 1
ATOM 1419 C CA . LYS B 1 15 ? 2.481 -9.298 68.539 1.00 75.07 4 LYS B CA 1
ATOM 1420 C C . LYS B 1 15 ? 3.473 -8.641 69.532 1.00 69.45 4 LYS B C 1
ATOM 1421 O O . LYS B 1 15 ? 4.304 -7.826 69.144 1.00 64.10 4 LYS B O 1
ATOM 1427 N N . ILE B 1 16 ? 3.375 -8.980 70.817 1.00 67.43 5 ILE B N 1
ATOM 1428 C CA . ILE B 1 16 ? 4.468 -8.677 71.789 1.00 68.69 5 ILE B CA 1
ATOM 1429 C C . ILE B 1 16 ? 5.649 -9.600 71.447 1.00 58.87 5 ILE B C 1
ATOM 1430 O O . ILE B 1 16 ? 6.789 -9.165 71.379 1.00 43.48 5 ILE B O 1
ATOM 1435 N N . ASN B 1 17 ? 5.310 -10.850 71.124 1.00 55.74 6 ASN B N 1
ATOM 1436 C CA . ASN B 1 17 ? 6.205 -11.738 70.412 1.00 46.94 6 ASN B CA 1
ATOM 1437 C C . ASN B 1 17 ? 6.772 -11.017 69.184 1.00 37.37 6 ASN B C 1
ATOM 1438 O O . ASN B 1 17 ? 7.951 -10.980 69.040 1.00 37.07 6 ASN B O 1
ATOM 1443 N N . GLY B 1 18 ? 5.940 -10.380 68.379 1.00 29.89 7 GLY B N 1
ATOM 1444 C CA . GLY B 1 18 ? 6.373 -9.602 67.189 1.00 27.07 7 GLY B CA 1
ATOM 1445 C C . GLY B 1 18 ? 7.393 -8.492 67.477 1.00 25.51 7 GLY B C 1
ATOM 1446 O O . GLY B 1 18 ? 8.443 -8.431 66.839 1.00 27.78 7 GLY B O 1
ATOM 1447 N N . PHE B 1 19 ? 7.100 -7.668 68.460 1.00 24.54 8 PHE B N 1
ATOM 1448 C CA . PHE B 1 19 ? 7.991 -6.573 68.898 1.00 25.36 8 PHE B CA 1
ATOM 1449 C C . PHE B 1 19 ? 9.253 -7.114 69.468 1.00 23.86 8 PHE B C 1
ATOM 1450 O O . PHE B 1 19 ? 10.319 -6.598 69.227 1.00 24.23 8 PHE B O 1
ATOM 1458 N N . GLU B 1 20 ? 9.145 -8.219 70.166 1.00 26.10 9 GLU B N 1
ATOM 1459 C CA . GLU B 1 20 ? 10.313 -8.831 70.726 1.00 28.99 9 GLU B CA 1
ATOM 1460 C C . GLU B 1 20 ? 11.244 -9.278 69.655 1.00 26.41 9 GLU B C 1
ATOM 1461 O O . GLU B 1 20 ? 12.434 -9.018 69.711 1.00 26.64 9 GLU B O 1
ATOM 1467 N N . VAL B 1 21 ? 10.698 -9.933 68.632 1.00 25.51 10 VAL B N 1
ATOM 1468 C CA . VAL B 1 21 ? 11.524 -10.430 67.571 1.00 23.89 10 VAL B CA 1
ATOM 1469 C C . VAL B 1 21 ? 12.133 -9.245 66.833 1.00 24.02 10 VAL B C 1
ATOM 1470 O O . VAL B 1 21 ? 13.309 -9.259 66.469 1.00 23.02 10 VAL B O 1
ATOM 1474 N N . LEU B 1 22 ? 11.326 -8.217 66.593 1.00 22.82 11 LEU B N 1
ATOM 1475 C CA . LEU B 1 22 ? 11.830 -7.057 65.912 1.00 22.13 11 LEU B CA 1
ATOM 1476 C C . LEU B 1 22 ? 13.003 -6.359 66.656 1.00 22.67 11 LEU B C 1
ATOM 1477 O O . LEU B 1 22 ? 14.010 -5.951 66.045 1.00 23.15 11 LEU B O 1
ATOM 1482 N N . GLY B 1 23 ? 12.901 -6.329 67.987 1.00 22.70 12 GLY B N 1
ATOM 1483 C CA . GLY B 1 23 ? 13.943 -5.774 68.793 1.00 22.96 12 GLY B CA 1
ATOM 1484 C C . GLY B 1 23 ? 15.224 -6.600 68.720 1.00 21.62 12 GLY B C 1
ATOM 1485 O O . GLY B 1 23 ? 16.325 -6.085 68.642 1.00 21.44 12 GLY B O 1
ATOM 1486 N N . GLU B 1 24 ? 15.056 -7.906 68.740 1.00 21.23 13 GLU B N 1
ATOM 1487 C CA . GLU B 1 24 ? 16.187 -8.772 68.622 1.00 23.12 13 GLU B CA 1
ATOM 1488 C C . GLU B 1 24 ? 16.910 -8.572 67.328 1.00 25.48 13 GLU B C 1
ATOM 1489 O O . GLU B 1 24 ? 18.149 -8.492 67.309 1.00 27.03 13 GLU B O 1
ATOM 1495 N N . VAL B 1 25 ? 16.146 -8.495 66.227 1.00 24.69 14 VAL B N 1
ATOM 1496 C CA . VAL B 1 25 ? 16.790 -8.325 64.961 1.00 23.77 14 VAL B CA 1
ATOM 1497 C C . VAL B 1 25 ? 17.475 -6.968 64.888 1.00 22.53 14 VAL B C 1
ATOM 1498 O O . VAL B 1 25 ? 18.595 -6.862 64.383 1.00 24.60 14 VAL B O 1
ATOM 1502 N N . ALA B 1 26 ? 16.832 -5.943 65.422 1.00 23.52 15 ALA B N 1
ATOM 1503 C CA . ALA B 1 26 ? 17.485 -4.631 65.446 1.00 22.94 15 ALA B CA 1
ATOM 1504 C C . ALA B 1 26 ? 18.848 -4.661 66.188 1.00 23.19 15 ALA B C 1
ATOM 1505 O O . ALA B 1 26 ? 19.829 -4.040 65.762 1.00 23.65 15 ALA B O 1
ATOM 1507 N N . TRP B 1 27 ? 18.861 -5.341 67.307 1.00 24.80 16 TRP B N 1
ATOM 1508 C CA . TRP B 1 27 ? 20.068 -5.445 68.133 1.00 27.13 16 TRP B CA 1
ATOM 1509 C C . TRP B 1 27 ? 21.152 -6.163 67.325 1.00 27.43 16 TRP B C 1
ATOM 1510 O O . TRP B 1 27 ? 22.309 -5.741 67.300 1.00 30.19 16 TRP B O 1
ATOM 152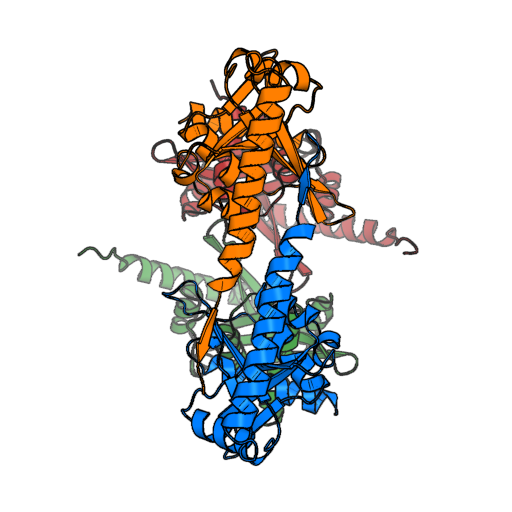1 N N . LEU B 1 28 ? 20.770 -7.218 66.607 1.00 25.95 17 LEU B N 1
ATOM 1522 C CA . LEU B 1 28 ? 21.730 -7.896 65.719 1.00 24.31 17 LEU B CA 1
ATOM 1523 C C . LEU B 1 28 ? 22.273 -7.002 64.654 1.00 25.57 17 LEU B C 1
ATOM 1524 O O . LEU B 1 28 ? 23.460 -7.074 64.335 1.00 21.64 17 LEU B O 1
ATOM 1529 N N . TRP B 1 29 ? 21.397 -6.206 64.024 1.00 25.39 18 TRP B N 1
ATOM 1530 C CA . TRP B 1 29 ? 21.883 -5.330 62.956 1.00 23.58 18 TRP B CA 1
ATOM 1531 C C . TRP B 1 29 ? 22.905 -4.348 63.511 1.00 24.98 18 TRP B C 1
ATOM 1532 O O . TRP B 1 29 ? 23.898 -4.004 62.862 1.00 25.96 18 TRP B O 1
ATOM 1543 N N . ALA B 1 30 ? 22.604 -3.839 64.701 1.00 25.64 19 ALA B N 1
ATOM 1544 C CA . ALA B 1 30 ? 23.445 -2.837 65.326 1.00 26.14 19 ALA B CA 1
ATOM 1545 C C . ALA B 1 30 ? 24.823 -3.402 65.671 1.00 28.05 19 ALA B C 1
ATOM 1546 O O . ALA B 1 30 ? 25.768 -2.634 65.852 1.00 29.19 19 ALA B O 1
ATOM 1548 N N . SER B 1 31 ? 24.912 -4.719 65.778 1.00 28.84 20 SER B N 1
ATOM 1549 C CA . SER B 1 31 ? 26.162 -5.366 66.070 1.00 31.02 20 SER B CA 1
ATOM 1550 C C . SER B 1 31 ? 26.980 -5.705 64.829 1.00 33.28 20 SER B C 1
ATOM 1551 O O . SER B 1 31 ? 27.992 -6.335 64.956 1.00 32.26 20 SER B O 1
ATOM 1554 N N A SER B 1 32 ? 26.512 -5.323 63.644 0.50 34.61 21 SER B N 1
ATOM 1555 N N B SER B 1 32 ? 26.518 -5.327 63.641 0.50 33.60 21 SER B N 1
ATOM 1556 C CA A SER B 1 32 ? 27.132 -5.749 62.387 0.50 35.91 21 SER B CA 1
ATOM 1557 C CA B SER B 1 32 ? 27.187 -5.739 62.402 0.50 34.08 21 SER B CA 1
ATOM 1558 C C A SER B 1 32 ? 27.662 -4.538 61.614 0.50 37.85 21 SER B C 1
ATOM 1559 C C B SER B 1 32 ? 27.681 -4.532 61.626 0.50 36.84 21 SER B C 1
ATOM 1560 O O A SER B 1 32 ? 26.970 -3.530 61.515 0.50 36.47 21 SER B O 1
ATOM 1561 O O B SER B 1 32 ? 26.972 -3.529 61.516 0.50 35.81 21 SER B O 1
ATOM 1566 N N . PRO B 1 33 ? 28.861 -4.647 61.022 1.00 36.48 22 PRO B N 1
ATOM 1567 C CA . PRO B 1 33 ? 29.466 -3.517 60.340 1.00 38.85 22 PRO B CA 1
ATOM 1568 C C . PRO B 1 33 ? 28.657 -2.885 59.227 1.00 37.27 22 PRO B C 1
ATOM 1569 O O . PRO B 1 33 ? 28.675 -1.686 59.126 1.00 37.19 22 PRO B O 1
ATOM 1573 N N . LEU B 1 34 ? 27.991 -3.659 58.388 1.00 33.96 23 LEU B N 1
ATOM 1574 C CA . LEU B 1 34 ? 27.196 -3.065 57.303 1.00 35.64 23 LEU B CA 1
ATOM 1575 C C . LEU B 1 34 ? 25.781 -2.781 57.719 1.00 28.00 23 LEU B C 1
ATOM 1576 O O . LEU B 1 34 ? 25.281 -1.669 57.511 1.00 31.04 23 LEU B O 1
ATOM 1581 N N . HIS B 1 35 ? 25.160 -3.719 58.409 1.00 25.34 24 HIS B N 1
ATOM 1582 C CA . HIS B 1 35 ? 23.760 -3.517 58.771 1.00 26.54 24 HIS B CA 1
ATOM 1583 C C . HIS B 1 35 ? 23.575 -2.340 59.738 1.00 26.84 24 HIS B C 1
ATOM 1584 O O . HIS B 1 35 ? 22.499 -1.706 59.747 1.00 25.91 24 HIS B O 1
ATOM 1591 N N . ARG B 1 36 ? 24.591 -2.029 60.544 1.00 24.19 25 ARG B N 1
ATOM 1592 C CA . ARG B 1 36 ? 24.391 -0.977 61.542 1.00 24.83 25 ARG B CA 1
ATOM 1593 C C . ARG B 1 36 ? 24.239 0.374 60.878 1.00 25.17 25 ARG B C 1
ATOM 1594 O O . ARG B 1 36 ? 23.700 1.308 61.483 1.00 22.46 25 ARG B O 1
ATOM 1602 N N . LYS B 1 37 ? 24.619 0.473 59.613 1.00 25.26 26 LYS B N 1
ATOM 1603 C CA . LYS B 1 37 ? 24.439 1.710 58.918 1.00 27.23 26 LYS B CA 1
ATOM 1604 C C . LYS B 1 37 ? 23.102 1.820 58.222 1.00 23.68 26 LYS B C 1
ATOM 1605 O O . LYS B 1 37 ? 22.782 2.855 57.693 1.00 25.01 26 LYS B O 1
ATOM 1611 N N . TRP B 1 38 ? 22.306 0.771 58.194 1.00 25.37 27 TRP B N 1
ATOM 1612 C CA . TRP B 1 38 ? 21.072 0.804 57.419 1.00 24.56 27 TRP B CA 1
ATOM 1613 C C . TRP B 1 38 ? 20.003 1.510 58.260 1.00 23.19 27 TRP B C 1
ATOM 1614 O O . TRP B 1 38 ? 20.114 1.549 59.470 1.00 25.48 27 TRP B O 1
ATOM 1625 N N . PRO B 1 39 ? 19.014 2.098 57.624 1.00 20.91 28 PRO B N 1
ATOM 1626 C CA . PRO B 1 39 ? 18.026 2.883 58.324 1.00 19.98 28 PRO B CA 1
ATOM 1627 C C . PRO B 1 39 ? 16.904 2.051 58.970 1.00 22.70 28 PRO B C 1
ATOM 1628 O O . PRO B 1 39 ? 16.624 0.919 58.552 1.00 21.31 28 PRO B O 1
ATOM 1632 N N . LEU B 1 40 ? 16.259 2.617 59.975 1.00 21.19 29 LEU B N 1
ATOM 1633 C CA . LEU B 1 40 ? 15.127 1.980 60.560 1.00 20.53 29 LEU B CA 1
ATOM 1634 C C . LEU B 1 40 ? 14.020 1.634 59.577 1.00 21.54 29 LEU B C 1
ATOM 1635 O O . LEU B 1 40 ? 13.297 0.679 59.793 1.00 20.19 29 LEU B O 1
ATOM 1640 N N . SER B 1 41 ? 13.829 2.486 58.569 1.00 20.90 30 SER B N 1
ATOM 1641 C CA . SER B 1 41 ? 12.841 2.235 57.541 1.00 22.83 30 SER B CA 1
ATOM 1642 C C . SER B 1 41 ? 13.071 0.892 56.905 1.00 24.09 30 SER B C 1
ATOM 1643 O O . SER B 1 41 ? 12.094 0.188 56.638 1.00 23.92 30 SER B O 1
ATOM 1646 N N . LEU B 1 42 ? 14.332 0.523 56.681 1.00 21.35 31 LEU B N 1
ATOM 1647 C CA . LEU B 1 42 ? 14.657 -0.752 56.057 1.00 23.18 31 LEU B CA 1
ATOM 1648 C C . LEU B 1 42 ? 14.471 -1.932 57.000 1.00 25.88 31 LEU B C 1
ATOM 1649 O O . LEU B 1 42 ? 14.115 -3.029 56.579 1.00 25.10 31 LEU B O 1
ATOM 1654 N N . LEU B 1 43 ? 14.738 -1.730 58.285 1.00 23.79 32 LEU B N 1
ATOM 1655 C CA . LEU B 1 43 ? 14.434 -2.756 59.265 1.00 22.55 32 LEU B CA 1
ATOM 1656 C C . LEU B 1 43 ? 12.937 -3.064 59.244 1.00 22.67 32 LEU B C 1
ATOM 1657 O O . LEU B 1 43 ? 12.547 -4.208 59.210 1.00 25.07 32 LEU B O 1
ATOM 1662 N N . ALA B 1 44 ? 12.080 -2.051 59.270 1.00 22.17 33 ALA B N 1
ATOM 1663 C CA . ALA B 1 44 ? 10.606 -2.313 59.203 1.00 25.67 33 ALA B CA 1
ATOM 1664 C C . ALA B 1 44 ? 10.236 -3.018 57.920 1.00 23.87 33 ALA B C 1
ATOM 1665 O O . ALA B 1 44 ? 9.579 -4.025 57.915 1.00 29.04 33 ALA B O 1
ATOM 1667 N N . ILE B 1 45 ? 10.730 -2.544 56.812 1.00 24.83 34 ILE B N 1
ATOM 1668 C CA . ILE B 1 45 ? 10.403 -3.168 55.525 1.00 26.88 34 ILE B CA 1
ATOM 1669 C C . ILE B 1 45 ? 10.867 -4.635 55.430 1.00 28.44 34 ILE B C 1
ATOM 1670 O O . ILE B 1 45 ? 10.182 -5.473 54.878 1.00 26.85 34 ILE B O 1
ATOM 1675 N N . ASN B 1 46 ? 12.097 -4.921 55.851 1.00 27.36 35 ASN B N 1
ATOM 1676 C CA . ASN B 1 46 ? 12.663 -6.254 55.710 1.00 25.86 35 ASN B CA 1
ATOM 1677 C C . ASN B 1 46 ? 12.152 -7.199 56.765 1.00 28.76 35 ASN B C 1
ATOM 1678 O O . ASN B 1 46 ? 12.131 -8.414 56.519 1.00 31.25 35 ASN B O 1
ATOM 1683 N N . VAL B 1 47 ? 11.856 -6.704 57.954 1.00 27.37 36 VAL B N 1
ATOM 1684 C CA . VAL B 1 47 ? 11.634 -7.594 59.078 1.00 23.62 36 VAL B CA 1
ATOM 1685 C C . VAL B 1 47 ? 10.172 -7.768 59.411 1.00 25.58 36 VAL B C 1
ATOM 1686 O O . VAL B 1 47 ? 9.760 -8.890 59.689 1.00 24.06 36 VAL B O 1
ATOM 1690 N N . LEU B 1 48 ? 9.353 -6.737 59.325 1.00 22.63 37 LEU B N 1
ATOM 1691 C CA . LEU B 1 48 ? 7.961 -6.956 59.684 1.00 24.81 37 LEU B CA 1
ATOM 1692 C C . LEU B 1 48 ? 7.248 -8.064 58.825 1.00 27.17 37 LEU B C 1
ATOM 1693 O O . LEU B 1 48 ? 6.558 -8.921 59.364 1.00 23.72 37 LEU B O 1
ATOM 1698 N N . PRO B 1 49 ? 7.429 -8.055 57.498 1.00 26.45 38 PRO B N 1
ATOM 1699 C CA . PRO B 1 49 ? 6.800 -9.148 56.752 1.00 28.68 38 PRO B CA 1
ATOM 1700 C C . PRO B 1 49 ? 7.395 -10.526 56.953 1.00 26.36 38 PRO B C 1
ATOM 1701 O O . PRO B 1 49 ? 6.700 -11.569 56.772 1.00 29.18 38 PRO B O 1
ATOM 1705 N N . ALA B 1 50 ? 8.668 -10.565 57.310 1.00 24.41 39 ALA B N 1
ATOM 1706 C CA . ALA B 1 50 ? 9.275 -11.842 57.644 1.00 25.40 39 ALA B CA 1
ATOM 1707 C C . ALA B 1 50 ? 8.573 -12.442 58.852 1.00 30.38 39 ALA B C 1
ATOM 1708 O O . ALA B 1 50 ? 8.238 -13.629 58.881 1.00 26.78 39 ALA B O 1
ATOM 1710 N N . ILE B 1 51 ? 8.345 -11.584 59.831 1.00 29.17 40 ILE B N 1
ATOM 1711 C CA . ILE B 1 51 ? 7.685 -11.985 61.049 1.00 34.21 40 ILE B CA 1
ATOM 1712 C C . ILE B 1 51 ? 6.206 -12.379 60.761 1.00 35.39 40 ILE B C 1
ATOM 1713 O O . ILE B 1 51 ? 5.751 -13.364 61.249 1.00 32.44 40 ILE B O 1
ATOM 1718 N N . GLU B 1 52 ? 5.502 -11.592 59.973 1.00 35.73 41 GLU B N 1
ATOM 1719 C CA . GLU B 1 52 ? 4.094 -11.826 59.662 1.00 40.44 41 GLU B CA 1
ATOM 1720 C C . GLU B 1 52 ? 3.855 -13.115 58.889 1.00 39.76 41 GLU B C 1
ATOM 1721 O O . GLU B 1 52 ? 2.920 -13.801 59.183 1.00 40.53 41 GLU B O 1
ATOM 1727 N N . SER B 1 53 ? 4.760 -13.463 57.976 1.00 33.01 42 SER B N 1
ATOM 1728 C CA . SER B 1 53 ? 4.689 -14.651 57.192 1.00 31.48 42 SER B CA 1
ATOM 1729 C C . SER B 1 53 ? 5.372 -15.841 57.820 1.00 32.25 42 SER B C 1
ATOM 1730 O O . SER B 1 53 ? 5.283 -16.964 57.311 1.00 31.44 42 SER B O 1
ATOM 1733 N N . ASN B 1 54 ? 6.090 -15.604 58.900 1.00 33.24 43 ASN B N 1
ATOM 1734 C CA . ASN B 1 54 ? 6.887 -16.610 59.527 1.00 29.80 43 ASN B CA 1
ATOM 1735 C C . ASN B 1 54 ? 7.967 -17.204 58.679 1.00 31.94 43 ASN B C 1
ATOM 1736 O O . ASN B 1 54 ? 8.469 -18.279 58.955 1.00 31.78 43 ASN B O 1
ATOM 1741 N N . GLN B 1 55 ? 8.426 -16.480 57.677 1.00 27.24 44 GLN B N 1
ATOM 1742 C CA . GLN B 1 55 ? 9.519 -16.955 56.831 1.00 26.72 44 GLN B CA 1
ATOM 1743 C C . GLN B 1 55 ? 10.842 -16.407 57.302 1.00 28.37 44 GLN B C 1
ATOM 1744 O O . GLN B 1 55 ? 11.494 -15.547 56.643 1.00 28.97 44 GLN B O 1
ATOM 1750 N N . TYR B 1 56 ? 11.228 -16.836 58.496 1.00 26.32 45 TYR B N 1
ATOM 1751 C CA . TYR B 1 56 ? 12.497 -16.445 59.045 1.00 26.43 45 TYR B CA 1
ATOM 1752 C C . TYR B 1 56 ? 12.976 -17.508 60.014 1.00 29.97 45 TYR B C 1
ATOM 1753 O O . TYR B 1 56 ? 12.187 -18.320 60.441 1.00 29.54 45 TYR B O 1
ATOM 1762 N N . VAL B 1 57 ? 14.259 -17.503 60.310 1.00 28.85 46 VAL B N 1
ATOM 1763 C CA . VAL B 1 57 ? 14.821 -18.282 61.389 1.00 32.31 46 VAL B CA 1
ATOM 1764 C C . VAL B 1 57 ? 15.609 -17.325 62.299 1.00 30.97 46 VAL B C 1
ATOM 1765 O O . VAL B 1 57 ? 16.366 -16.494 61.816 1.00 31.13 46 VAL B O 1
ATOM 1769 N N . LEU B 1 58 ? 15.365 -17.397 63.605 1.00 28.17 47 LEU B N 1
ATOM 1770 C CA . LEU B 1 58 ? 16.112 -16.597 64.572 1.00 28.99 47 LEU B CA 1
ATOM 1771 C C . LEU B 1 58 ? 16.755 -17.588 65.511 1.00 31.98 47 LEU B C 1
ATOM 1772 O O . LEU B 1 58 ? 16.049 -18.306 66.205 1.00 33.55 47 LEU B O 1
ATOM 1777 N N . LEU B 1 59 ? 18.073 -17.642 65.519 1.00 31.24 48 LEU B N 1
ATOM 1778 C CA . LEU B 1 59 ? 18.778 -18.478 66.468 1.00 31.99 48 LEU B CA 1
ATOM 1779 C C . LEU B 1 59 ? 19.231 -17.644 67.663 1.00 34.12 48 LEU B C 1
ATOM 1780 O O . LEU B 1 59 ? 19.685 -16.529 67.502 1.00 30.05 48 LEU B O 1
ATOM 1785 N N . LYS B 1 60 ? 19.183 -18.264 68.831 1.00 34.80 49 LYS B N 1
ATOM 1786 C CA . LYS B 1 60 ? 19.549 -17.634 70.092 1.00 35.17 49 LYS B CA 1
ATOM 1787 C C . LYS B 1 60 ? 20.600 -18.455 70.870 1.00 36.00 49 LYS B C 1
ATOM 1788 O O . LYS B 1 60 ? 20.694 -19.655 70.677 1.00 33.75 49 LYS B O 1
ATOM 1794 N N . ARG B 1 61 ? 21.339 -17.807 71.767 1.00 29.34 50 ARG B N 1
ATOM 1795 C CA . ARG B 1 61 ? 22.161 -18.483 72.760 1.00 33.39 50 ARG B CA 1
ATOM 1796 C C . ARG B 1 61 ? 22.068 -17.706 74.086 1.00 34.50 50 ARG B C 1
ATOM 1797 O O . ARG B 1 61 ? 22.226 -16.479 74.095 1.00 33.97 50 ARG B O 1
ATOM 1805 N N . ASP B 1 62 ? 21.766 -18.389 75.182 1.00 34.79 51 ASP B N 1
ATOM 1806 C CA . ASP B 1 62 ? 21.619 -17.746 76.501 1.00 34.54 51 ASP B CA 1
ATOM 1807 C C . ASP B 1 62 ? 20.498 -16.658 76.444 1.00 36.63 51 ASP B C 1
ATOM 1808 O O . ASP B 1 62 ? 20.691 -15.608 77.024 1.00 33.15 51 ASP B O 1
ATOM 1813 N N . GLY B 1 63 ? 19.402 -16.908 75.721 1.00 31.63 52 GLY B N 1
ATOM 1814 C CA . GLY B 1 63 ? 18.317 -15.929 75.569 1.00 31.37 52 GLY B CA 1
ATOM 1815 C C . GLY B 1 63 ? 18.650 -14.685 74.715 1.00 29.64 52 GLY B C 1
ATOM 1816 O O . GLY B 1 63 ? 17.884 -13.755 74.702 1.00 32.21 52 GLY B O 1
ATOM 1817 N N . PHE B 1 64 ? 19.846 -14.598 74.128 1.00 28.50 53 PHE B N 1
ATOM 1818 C CA . PHE B 1 64 ? 20.228 -13.492 73.300 1.00 28.71 53 PHE B CA 1
ATOM 1819 C C . PHE B 1 64 ? 20.249 -14.005 71.843 1.00 28.93 53 PHE B C 1
ATOM 1820 O O . PHE B 1 64 ? 20.670 -15.118 71.575 1.00 27.00 53 PHE B O 1
ATOM 1828 N N . PRO B 1 65 ? 19.791 -13.167 70.910 1.00 29.55 54 PRO B N 1
ATOM 1829 C CA . PRO B 1 65 ? 19.850 -13.547 69.494 1.00 30.09 54 PRO B CA 1
ATOM 1830 C C . PRO B 1 65 ? 21.247 -13.580 68.998 1.00 27.22 54 PRO B C 1
ATOM 1831 O O . PRO B 1 65 ? 22.089 -12.817 69.475 1.00 27.14 54 PRO B O 1
ATOM 1835 N N . ILE B 1 66 ? 21.555 -14.542 68.133 1.00 26.11 55 ILE B N 1
ATOM 1836 C CA . ILE B 1 66 ? 22.893 -14.592 67.558 1.00 27.98 55 ILE B CA 1
ATOM 1837 C C . ILE B 1 66 ? 22.860 -14.601 66.014 1.00 30.88 55 ILE B C 1
ATOM 1838 O O . ILE B 1 66 ? 23.883 -14.326 65.387 1.00 30.42 55 ILE B O 1
ATOM 1843 N N . ALA B 1 67 ? 21.750 -15.038 65.412 1.00 26.14 56 ALA B N 1
ATOM 1844 C CA . ALA B 1 67 ? 21.700 -15.114 63.963 1.00 27.31 56 ALA B CA 1
ATOM 1845 C C . ALA B 1 67 ? 20.300 -15.015 63.477 1.00 27.99 56 ALA B C 1
ATOM 1846 O O . ALA B 1 67 ? 19.372 -15.442 64.172 1.00 31.65 56 ALA B O 1
ATOM 1848 N N . PHE B 1 68 ? 20.146 -14.481 62.264 1.00 26.55 57 PHE B N 1
ATOM 1849 C CA . PHE B 1 68 ? 18.815 -14.320 61.685 1.00 27.06 57 PHE B CA 1
ATOM 1850 C C . PHE B 1 68 ? 18.894 -14.383 60.157 1.00 26.63 57 PHE B C 1
ATOM 1851 O O . PHE B 1 68 ? 19.809 -13.847 59.551 1.00 23.76 57 PHE B O 1
ATOM 1859 N N . CYS B 1 69 ? 17.950 -15.088 59.550 1.00 26.16 58 CYS B N 1
ATOM 1860 C CA . CYS B 1 69 ? 17.777 -15.013 58.089 1.00 27.58 58 CYS B CA 1
ATOM 1861 C C . CYS B 1 69 ? 16.305 -15.013 57.793 1.00 28.09 58 CYS B C 1
ATOM 1862 O O . CYS B 1 69 ? 15.517 -15.501 58.596 1.00 28.52 58 CYS B O 1
ATOM 1865 N N . SER B 1 70 ? 15.935 -14.434 56.653 1.00 25.91 59 SER B N 1
ATOM 1866 C CA . SER B 1 70 ? 14.564 -14.352 56.244 1.00 26.43 59 SER B CA 1
ATOM 1867 C C . SER B 1 70 ? 14.505 -14.575 54.732 1.00 27.62 59 SER B C 1
ATOM 1868 O O . SER B 1 70 ? 15.510 -14.362 54.019 1.00 25.31 59 SER B O 1
ATOM 1871 N N . TRP B 1 71 ? 13.362 -15.040 54.244 1.00 25.74 60 TRP B N 1
ATOM 1872 C CA . TRP B 1 71 ? 13.200 -15.289 52.787 1.00 27.08 60 TRP B CA 1
ATOM 1873 C C . TRP B 1 71 ? 11.838 -14.931 52.308 1.00 26.28 60 TRP B C 1
ATOM 1874 O O . TRP B 1 71 ? 10.834 -15.021 53.063 1.00 26.05 60 TRP B O 1
ATOM 1885 N N . ALA B 1 72 ? 11.815 -14.404 51.072 1.00 25.97 61 ALA B N 1
ATOM 1886 C CA . ALA B 1 72 ? 10.573 -14.037 50.406 1.00 23.95 61 ALA B CA 1
ATOM 1887 C C . ALA B 1 72 ? 10.378 -15.019 49.246 1.00 23.06 61 ALA B C 1
ATOM 1888 O O . ALA B 1 72 ? 11.315 -15.364 48.553 1.00 25.78 61 ALA B O 1
ATOM 1890 N N . ASN B 1 73 ? 9.138 -15.419 49.043 1.00 24.54 62 ASN B N 1
ATOM 1891 C CA . ASN B 1 73 ? 8.718 -16.368 47.995 1.00 23.72 62 ASN B CA 1
ATOM 1892 C C . ASN B 1 73 ? 8.031 -15.552 46.927 1.00 21.98 62 ASN B C 1
ATOM 1893 O O . ASN B 1 73 ? 6.877 -15.149 47.079 1.00 23.09 62 ASN B O 1
ATOM 1898 N N . LEU B 1 74 ? 8.778 -15.248 45.881 1.00 22.31 63 LEU B N 1
ATOM 1899 C CA . LEU B 1 74 ? 8.325 -14.242 44.909 1.00 23.67 63 LEU B CA 1
ATOM 1900 C C . LEU B 1 74 ? 7.837 -14.874 43.590 1.00 22.60 63 LEU B C 1
ATOM 1901 O O . LEU B 1 74 ? 8.338 -15.902 43.164 1.00 22.81 63 LEU B O 1
ATOM 1906 N N . ASN B 1 75 ? 6.999 -14.134 42.898 1.00 25.65 64 ASN B N 1
ATOM 1907 C CA . ASN B 1 75 ? 6.820 -14.385 41.482 1.00 27.83 64 ASN B CA 1
ATOM 1908 C C . ASN B 1 75 ? 7.881 -13.571 40.691 1.00 32.82 64 ASN B C 1
ATOM 1909 O O . ASN B 1 75 ? 8.676 -12.814 41.257 1.00 29.09 64 ASN B O 1
ATOM 1914 N N . LEU B 1 76 ? 7.924 -13.793 39.390 1.00 32.80 65 LEU B N 1
ATOM 1915 C CA . LEU B 1 76 ? 8.941 -13.187 38.566 1.00 32.77 65 LEU B CA 1
ATOM 1916 C C . LEU B 1 76 ? 8.829 -11.659 38.552 1.00 28.32 65 LEU B C 1
ATOM 1917 O O . LEU B 1 76 ? 9.823 -10.973 38.548 1.00 26.98 65 LEU B O 1
ATOM 1922 N N . GLU B 1 77 ? 7.630 -11.151 38.592 1.00 25.72 66 GLU B N 1
ATOM 1923 C CA . GLU B 1 77 ? 7.391 -9.730 38.608 1.00 28.13 66 GLU B CA 1
ATOM 1924 C C . GLU B 1 77 ? 8.040 -9.073 39.869 1.00 30.72 66 GLU B C 1
ATOM 1925 O O . GLU B 1 77 ? 8.645 -8.010 39.790 1.00 24.16 66 GLU B O 1
ATOM 1931 N N . ASN B 1 78 ? 7.820 -9.685 41.024 1.00 24.10 67 ASN B N 1
ATOM 1932 C CA . ASN B 1 78 ? 8.290 -9.145 42.275 1.00 23.51 67 ASN B CA 1
ATOM 1933 C C . ASN B 1 78 ? 9.794 -9.381 42.410 1.00 23.13 67 ASN B C 1
ATOM 1934 O O . ASN B 1 78 ? 10.460 -8.544 42.986 1.00 25.01 67 ASN B O 1
ATOM 1939 N N . GLU B 1 79 ? 10.322 -10.421 41.779 1.00 22.32 68 GLU B N 1
ATOM 1940 C CA . GLU B 1 79 ? 11.751 -10.645 41.720 1.00 22.06 68 GLU B CA 1
ATOM 1941 C C . GLU B 1 79 ? 12.450 -9.524 41.005 1.00 26.32 68 GLU B C 1
ATOM 1942 O O . GLU B 1 79 ? 13.485 -9.007 41.455 1.00 26.63 68 GLU B O 1
ATOM 1948 N N . ILE B 1 80 ? 11.882 -9.121 39.882 1.00 28.08 69 ILE B N 1
ATOM 1949 C CA . ILE B 1 80 ? 12.437 -7.993 39.108 1.00 26.82 69 ILE B CA 1
ATOM 1950 C C . ILE B 1 80 ? 12.294 -6.700 39.893 1.00 26.02 69 ILE B C 1
ATOM 1951 O O . ILE B 1 80 ? 13.167 -5.862 39.847 1.00 28.12 69 ILE B O 1
ATOM 1956 N N . LYS B 1 81 ? 11.167 -6.502 40.532 1.00 23.97 70 LYS B N 1
ATOM 1957 C CA . LYS B 1 81 ? 10.913 -5.281 41.293 1.00 25.06 70 LYS B CA 1
ATOM 1958 C C . LYS B 1 81 ? 11.952 -5.195 42.442 1.00 25.59 70 LYS B C 1
ATOM 1959 O O . LYS B 1 81 ? 12.542 -4.147 42.665 1.00 24.57 70 LYS B O 1
ATOM 1965 N N . TYR B 1 82 ? 12.175 -6.322 43.121 1.00 22.25 71 TYR B N 1
ATOM 1966 C CA . TYR B 1 82 ? 13.150 -6.437 44.198 1.00 24.29 71 TYR B CA 1
ATOM 1967 C C . TYR B 1 82 ? 14.577 -6.165 43.726 1.00 24.66 71 TYR B C 1
ATOM 1968 O O . TYR B 1 82 ? 15.271 -5.367 44.330 1.00 24.52 71 TYR B O 1
ATOM 1977 N N . LEU B 1 83 ? 14.977 -6.762 42.632 1.00 27.10 72 LEU B N 1
ATOM 1978 C CA . LEU B 1 83 ? 16.299 -6.532 42.131 1.00 29.87 72 LEU B CA 1
ATOM 1979 C C . LEU B 1 83 ? 16.519 -5.092 41.618 1.00 32.07 72 LEU B C 1
ATOM 1980 O O . LEU B 1 83 ? 17.625 -4.600 41.632 1.00 32.16 72 LEU B O 1
ATOM 1985 N N A ASP B 1 84 ? 15.478 -4.447 41.133 0.50 34.18 73 ASP B N 1
ATOM 1986 N N B ASP B 1 84 ? 15.470 -4.436 41.151 0.50 32.87 73 ASP B N 1
ATOM 1987 C CA A ASP B 1 84 ? 15.587 -3.041 40.749 0.50 33.05 73 ASP B CA 1
ATOM 1988 C CA B ASP B 1 84 ? 15.552 -3.004 40.801 0.50 30.80 73 ASP B CA 1
ATOM 1989 C C A ASP B 1 84 ? 15.631 -2.140 42.001 0.50 32.86 73 ASP B C 1
ATOM 1990 C C B ASP B 1 84 ? 15.666 -2.134 42.040 0.50 31.47 73 ASP B C 1
ATOM 1991 O O A ASP B 1 84 ? 16.176 -1.047 41.937 0.50 32.86 73 ASP B O 1
ATOM 1992 O O B ASP B 1 84 ? 16.240 -1.041 42.004 0.50 31.40 73 ASP B O 1
ATOM 2001 N N . ASP B 1 85 ? 15.026 -2.572 43.111 1.00 28.71 74 ASP B N 1
ATOM 2002 C CA . ASP B 1 85 ? 15.012 -1.789 44.320 1.00 28.90 74 ASP B CA 1
ATOM 2003 C C . ASP B 1 85 ? 14.799 -2.707 45.550 1.00 27.19 74 ASP B C 1
ATOM 2004 O O . ASP B 1 85 ? 13.682 -3.166 45.802 1.00 24.78 74 ASP B O 1
ATOM 2009 N N A VAL B 1 86 ? 15.883 -2.962 46.288 0.50 29.19 75 VAL B N 1
ATOM 2010 N N B VAL B 1 86 ? 15.877 -2.941 46.292 0.50 27.63 75 VAL B N 1
ATOM 2011 C CA A VAL B 1 86 ? 15.877 -4.003 47.332 0.50 29.22 75 VAL B CA 1
ATOM 2012 C CA B VAL B 1 86 ? 15.934 -3.950 47.348 0.50 26.68 75 VAL B CA 1
ATOM 2013 C C A VAL B 1 86 ? 14.970 -3.623 48.487 0.50 27.89 75 VAL B C 1
ATOM 2014 C C B VAL B 1 86 ? 14.986 -3.611 48.493 0.50 26.47 75 VAL B C 1
ATOM 2015 O O A VAL B 1 86 ? 14.596 -4.468 49.273 0.50 29.20 75 VAL B O 1
ATOM 2016 O O B VAL B 1 86 ? 14.588 -4.466 49.276 0.50 27.64 75 VAL B O 1
ATOM 2023 N N . ALA B 1 87 ? 14.567 -2.361 48.561 1.00 28.65 76 ALA B N 1
ATOM 2024 C CA . ALA B 1 87 ? 13.613 -1.928 49.558 1.00 26.19 76 ALA B CA 1
ATOM 2025 C C . ALA B 1 87 ? 12.166 -1.863 49.123 1.00 27.08 76 ALA B C 1
ATOM 2026 O O . ALA B 1 87 ? 11.338 -1.308 49.861 1.00 26.25 76 ALA B O 1
ATOM 2028 N N . SER B 1 88 ? 11.820 -2.407 47.936 1.00 26.59 77 SER B N 1
ATOM 2029 C CA . SER B 1 88 ? 10.486 -2.148 47.348 1.00 25.91 77 SER B CA 1
ATOM 2030 C C . SER B 1 88 ? 9.412 -3.211 47.632 1.00 24.45 77 SER B C 1
ATOM 2031 O O . SER B 1 88 ? 8.285 -3.034 47.291 1.00 28.56 77 SER B O 1
ATOM 2034 N N . LEU B 1 89 ? 9.747 -4.324 48.239 1.00 27.44 78 LEU B N 1
ATOM 2035 C CA . LEU B 1 89 ? 8.713 -5.375 48.533 1.00 26.37 78 LEU B CA 1
ATOM 2036 C C . LEU B 1 89 ? 7.776 -4.976 49.646 1.00 27.35 78 LEU B C 1
ATOM 2037 O O . LEU B 1 89 ? 8.182 -4.314 50.604 1.00 27.96 78 LEU B O 1
ATOM 2042 N N . VAL B 1 90 ? 6.518 -5.343 49.500 1.00 26.15 79 VAL B N 1
ATOM 2043 C CA . VAL B 1 90 ? 5.504 -5.106 50.521 1.00 26.86 79 VAL B CA 1
ATOM 2044 C C . VAL B 1 90 ? 5.159 -6.490 51.013 1.00 26.39 79 VAL B C 1
ATOM 2045 O O . VAL B 1 90 ? 5.481 -7.488 50.354 1.00 27.58 79 VAL B O 1
ATOM 2049 N N . ALA B 1 91 ? 4.490 -6.543 52.149 1.00 24.47 80 ALA B N 1
ATOM 2050 C CA . ALA B 1 91 ? 4.220 -7.783 52.823 1.00 27.57 80 ALA B CA 1
ATOM 2051 C C . ALA B 1 91 ? 3.586 -8.843 51.939 1.00 26.39 80 ALA B C 1
ATOM 2052 O O . ALA B 1 91 ? 4.012 -10.019 51.914 1.00 28.49 80 ALA B O 1
ATOM 2054 N N . ASP B 1 92 ? 2.565 -8.456 51.201 1.00 28.99 81 ASP B N 1
ATOM 2055 C CA . ASP B 1 92 ? 1.893 -9.433 50.340 1.00 29.68 81 ASP B CA 1
ATOM 2056 C C . ASP B 1 92 ? 2.858 -10.069 49.329 1.00 28.17 81 ASP B C 1
ATOM 2057 O O . ASP B 1 92 ? 2.692 -11.220 48.965 1.00 28.55 81 ASP B O 1
ATOM 2062 N N . ASP B 1 93 ? 3.906 -9.354 48.890 1.00 23.34 82 ASP B N 1
ATOM 2063 C CA . ASP B 1 93 ? 4.841 -9.915 47.903 1.00 24.66 82 ASP B CA 1
ATOM 2064 C C . ASP B 1 93 ? 5.570 -11.120 48.401 1.00 24.04 82 ASP B C 1
ATOM 2065 O O . ASP B 1 93 ? 6.140 -11.923 47.614 1.00 25.14 82 ASP B O 1
ATOM 2070 N N . TRP B 1 94 ? 5.637 -11.241 49.728 1.00 25.14 83 TRP B N 1
ATOM 2071 C CA . TRP B 1 94 ? 6.484 -12.277 50.308 1.00 27.92 83 TRP B CA 1
ATOM 2072 C C . TRP B 1 94 ? 5.937 -13.680 50.114 1.00 26.44 83 TRP B C 1
ATOM 2073 O O . TRP B 1 94 ? 6.700 -14.687 50.277 1.00 29.45 83 TRP B O 1
ATOM 2084 N N . THR B 1 95 ? 4.644 -13.766 49.799 1.00 26.14 84 THR B N 1
ATOM 2085 C CA . THR B 1 95 ? 4.047 -15.068 49.430 1.00 27.91 84 THR B CA 1
ATOM 2086 C C . THR B 1 95 ? 3.493 -15.009 47.998 1.00 32.15 84 THR B C 1
ATOM 2087 O O . THR B 1 95 ? 2.402 -15.496 47.766 1.00 28.97 84 THR B O 1
ATOM 2091 N N . SER B 1 96 ? 4.217 -14.400 47.058 1.00 28.79 85 SER B N 1
ATOM 2092 C CA . SER B 1 96 ? 3.623 -14.149 45.773 1.00 27.01 85 SER B CA 1
ATOM 2093 C C . SER B 1 96 ? 4.014 -15.175 44.735 1.00 27.19 85 SER B C 1
ATOM 2094 O O . SER B 1 96 ? 3.451 -15.167 43.653 1.00 33.40 85 SER B O 1
ATOM 2097 N N . GLY B 1 97 ? 4.930 -16.078 45.033 1.00 27.88 86 GLY B N 1
ATOM 2098 C CA . GLY B 1 97 ? 5.323 -17.059 44.037 1.00 24.32 86 GLY B CA 1
ATOM 2099 C C . GLY B 1 97 ? 6.267 -18.041 44.621 1.00 28.63 86 GLY B C 1
ATOM 2100 O O . GLY B 1 97 ? 6.353 -18.178 45.850 1.00 32.10 86 GLY B O 1
ATOM 2101 N N . ASP B 1 98 ? 7.000 -18.734 43.766 1.00 28.68 87 ASP B N 1
ATOM 2102 C CA . ASP B 1 98 ? 7.868 -19.813 44.221 1.00 32.67 87 ASP B CA 1
ATOM 2103 C C . ASP B 1 98 ? 9.367 -19.516 43.951 1.00 32.02 87 ASP B C 1
ATOM 2104 O O . ASP B 1 98 ? 10.192 -20.417 43.985 1.00 35.79 87 ASP B O 1
ATOM 2109 N N . ARG B 1 99 ? 9.734 -18.276 43.660 1.00 28.88 88 ARG B N 1
ATOM 2110 C CA . ARG B 1 99 ? 11.136 -17.947 43.450 1.00 31.32 88 ARG B CA 1
ATOM 2111 C C . ARG B 1 99 ? 11.676 -17.354 44.744 1.00 31.56 88 ARG B C 1
ATOM 2112 O O . ARG B 1 99 ? 11.308 -16.229 45.126 1.00 28.32 88 ARG B O 1
ATOM 2120 N N . ARG B 1 100 ? 12.488 -18.123 45.452 1.00 34.25 89 ARG B N 1
ATOM 2121 C CA . ARG B 1 100 ? 12.821 -17.787 46.817 1.00 35.35 89 ARG B CA 1
ATOM 2122 C C . ARG B 1 100 ? 14.059 -16.941 46.907 1.00 31.84 89 ARG B C 1
ATOM 2123 O O . ARG B 1 100 ? 15.079 -17.291 46.343 1.00 25.77 89 ARG B O 1
ATOM 2131 N N . TRP B 1 101 ? 13.962 -15.862 47.694 1.00 28.53 90 TRP B N 1
ATOM 2132 C CA . TRP B 1 101 ? 15.103 -14.972 47.941 1.00 25.95 90 TRP B CA 1
ATOM 2133 C C . TRP B 1 101 ? 15.365 -14.771 49.441 1.00 25.11 90 TRP B C 1
ATOM 2134 O O . TRP B 1 101 ? 14.456 -14.435 50.203 1.00 24.06 90 TRP B O 1
ATOM 2145 N N . PHE B 1 102 ? 16.624 -14.917 49.860 1.00 23.54 91 PHE B N 1
ATOM 2146 C CA . PHE B 1 102 ? 17.020 -14.466 51.216 1.00 27.16 91 PHE B CA 1
ATOM 2147 C C . PHE B 1 102 ? 17.006 -12.931 51.252 1.00 24.62 91 PHE B C 1
ATOM 2148 O O . PHE B 1 102 ? 17.773 -12.301 50.562 1.00 26.23 91 PHE B O 1
ATOM 2156 N N . ILE B 1 103 ? 16.151 -12.367 52.064 1.00 24.01 92 ILE B N 1
ATOM 2157 C CA . ILE B 1 103 ? 16.070 -10.962 52.225 1.00 24.32 92 ILE B CA 1
ATOM 2158 C C . ILE B 1 103 ? 17.132 -10.445 53.201 1.00 26.18 92 ILE B C 1
ATOM 2159 O O . ILE B 1 103 ? 17.739 -9.425 52.935 1.00 25.78 92 ILE B O 1
ATOM 2164 N N A ASP B 1 104 ? 17.315 -11.108 54.349 0.50 26.95 93 ASP B N 1
ATOM 2165 N N B ASP B 1 104 ? 17.347 -11.152 54.303 0.50 25.68 93 ASP B N 1
ATOM 2166 C CA A ASP B 1 104 ? 18.402 -10.784 55.306 0.50 27.00 93 ASP B CA 1
ATOM 2167 C CA B ASP B 1 104 ? 18.419 -10.833 55.232 0.50 25.20 93 ASP B CA 1
ATOM 2168 C C A ASP B 1 104 ? 19.107 -12.078 55.704 0.50 28.47 93 ASP B C 1
ATOM 2169 C C B ASP B 1 104 ? 19.114 -12.097 55.681 0.50 27.33 93 ASP B C 1
ATOM 2170 O O A ASP B 1 104 ? 18.507 -13.154 55.734 0.50 30.71 93 ASP B O 1
ATOM 2171 O O B ASP B 1 104 ? 18.508 -13.170 55.723 0.50 29.39 93 ASP B O 1
ATOM 2180 N N . TRP B 1 105 ? 20.375 -11.958 56.045 1.00 25.95 94 TRP B N 1
ATOM 2181 C CA . TRP B 1 105 ? 21.177 -13.059 56.563 1.00 27.18 94 TRP B CA 1
ATOM 2182 C C . TRP B 1 105 ? 22.224 -12.394 57.442 1.00 29.55 94 TRP B C 1
ATOM 2183 O O . TRP B 1 105 ? 22.968 -11.533 56.971 1.00 26.72 94 TRP B O 1
ATOM 2194 N N . ILE B 1 106 ? 22.159 -12.612 58.749 1.00 31.39 95 ILE B N 1
ATOM 2195 C CA . ILE B 1 106 ? 23.117 -11.944 59.640 1.00 29.12 95 ILE B CA 1
ATOM 2196 C C . ILE B 1 106 ? 23.541 -12.836 60.799 1.00 27.85 95 ILE B C 1
ATOM 2197 O O . ILE B 1 106 ? 22.718 -13.530 61.334 1.00 29.60 95 ILE B O 1
ATOM 2202 N N . ALA B 1 107 ? 24.830 -12.880 61.085 1.00 29.01 96 ALA B N 1
ATOM 2203 C CA . ALA B 1 107 ? 25.346 -13.714 62.145 1.00 32.69 96 ALA B CA 1
ATOM 2204 C C . ALA B 1 107 ? 26.627 -13.059 62.648 1.00 33.03 96 ALA B C 1
ATOM 2205 O O . ALA B 1 107 ? 27.703 -13.489 62.326 1.00 32.31 96 ALA B O 1
ATOM 2207 N N . PRO B 1 108 ? 26.503 -11.992 63.441 1.00 33.62 97 PRO B N 1
ATOM 2208 C CA . PRO B 1 108 ? 27.682 -11.195 63.827 1.00 35.10 97 PRO B CA 1
ATOM 2209 C C . PRO B 1 108 ? 28.570 -11.851 64.910 1.00 34.46 97 PRO B C 1
ATOM 2210 O O . PRO B 1 108 ? 29.642 -11.384 65.135 1.00 37.51 97 PRO B O 1
ATOM 2214 N N . PHE B 1 109 ? 28.153 -12.951 65.494 1.00 34.79 98 PHE B N 1
ATOM 2215 C CA . PHE B 1 109 ? 29.030 -13.669 66.456 1.00 38.73 98 PHE B CA 1
ATOM 2216 C C . PHE B 1 109 ? 29.582 -14.948 65.870 1.00 40.84 98 PHE B C 1
ATOM 2217 O O . PHE B 1 109 ? 29.979 -15.825 66.616 1.00 48.40 98 PHE B O 1
ATOM 2225 N N . GLY B 1 110 ? 29.594 -15.075 64.536 1.00 43.95 99 GLY B N 1
ATOM 2226 C CA . GLY B 1 110 ? 30.244 -16.217 63.893 1.00 37.44 99 GLY B CA 1
ATOM 2227 C C . GLY B 1 110 ? 29.395 -17.453 63.679 1.00 36.48 99 GLY B C 1
ATOM 2228 O O . GLY B 1 110 ? 29.913 -18.508 63.452 1.00 40.55 99 GLY B O 1
ATOM 2229 N N . ASP B 1 111 ? 28.086 -17.337 63.724 1.00 34.96 100 ASP B N 1
ATOM 2230 C CA . ASP B 1 111 ? 27.214 -18.500 63.664 1.00 37.10 100 ASP B CA 1
ATOM 2231 C C . ASP B 1 111 ? 26.557 -18.775 62.297 1.00 38.24 100 ASP B C 1
ATOM 2232 O O . ASP B 1 111 ? 25.488 -19.379 62.226 1.00 36.49 100 ASP B O 1
ATOM 2237 N N . SER B 1 112 ? 27.170 -18.296 61.241 1.00 35.76 101 SER B N 1
ATOM 2238 C CA . SER B 1 112 ? 26.632 -18.506 59.888 1.00 40.14 101 SER B CA 1
ATOM 2239 C C . SER B 1 112 ? 26.390 -19.969 59.539 1.00 41.30 101 SER B C 1
ATOM 2240 O O . SER B 1 112 ? 25.310 -20.355 59.029 1.00 44.64 101 SER B O 1
ATOM 2243 N N . ALA B 1 113 ? 27.362 -20.814 59.867 1.00 41.25 102 ALA B N 1
ATOM 2244 C CA . ALA B 1 113 ? 27.254 -22.253 59.561 1.00 40.66 102 ALA B CA 1
ATOM 2245 C C . ALA B 1 113 ? 26.016 -22.862 60.183 1.00 42.22 102 ALA B C 1
ATOM 2246 O O . ALA B 1 113 ? 25.304 -23.649 59.570 1.00 41.68 102 ALA B O 1
ATOM 2248 N N . ALA B 1 114 ? 25.705 -22.469 61.400 1.00 40.57 103 ALA B N 1
ATOM 2249 C CA . ALA B 1 114 ? 24.506 -23.016 62.041 1.00 40.74 103 ALA B CA 1
ATOM 2250 C C . ALA B 1 114 ? 23.236 -22.531 61.318 1.00 40.47 103 ALA B C 1
ATOM 2251 O O . ALA B 1 114 ? 22.260 -23.253 61.202 1.00 43.11 103 ALA B O 1
ATOM 2253 N N . LEU B 1 115 ? 23.238 -21.281 60.832 1.00 40.99 104 LEU B N 1
ATOM 2254 C CA . LEU B 1 115 ? 22.107 -20.815 59.987 1.00 38.60 104 LEU B CA 1
ATOM 2255 C C . LEU B 1 115 ? 21.948 -21.642 58.673 1.00 32.76 104 LEU B C 1
ATOM 2256 O O . LEU B 1 115 ? 20.849 -22.107 58.324 1.00 32.23 104 LEU B O 1
ATOM 2261 N N . TYR B 1 116 ? 23.072 -21.774 57.983 1.00 37.91 105 TYR B N 1
ATOM 2262 C CA . TYR B 1 116 ? 23.187 -22.576 56.781 1.00 46.15 105 TYR B CA 1
ATOM 2263 C C . TYR B 1 116 ? 22.624 -23.966 57.038 1.00 42.93 105 TYR B C 1
ATOM 2264 O O . TYR B 1 116 ? 21.723 -24.432 56.331 1.00 45.09 105 TYR B O 1
ATOM 2273 N N A LYS B 1 117 ? 23.100 -24.624 58.088 0.50 45.60 106 LYS B N 1
ATOM 2274 N N B LYS B 1 117 ? 23.092 -24.617 58.089 0.50 42.71 106 LYS B N 1
ATOM 2275 C CA A LYS B 1 117 ? 22.665 -25.996 58.365 0.50 45.67 106 LYS B CA 1
ATOM 2276 C CA B LYS B 1 117 ? 22.638 -25.972 58.373 0.50 41.10 106 LYS B CA 1
ATOM 2277 C C A LYS B 1 117 ? 21.173 -26.062 58.677 0.50 45.10 106 LYS B C 1
ATOM 2278 C C B LYS B 1 117 ? 21.161 -26.041 58.651 0.50 42.47 106 LYS B C 1
ATOM 2279 O O A LYS B 1 117 ? 20.457 -26.955 58.206 0.50 51.96 106 LYS B O 1
ATOM 2280 O O B LYS B 1 117 ? 20.458 -26.949 58.196 0.50 49.32 106 LYS B O 1
ATOM 2291 N N . HIS B 1 118 ? 20.678 -25.103 59.441 1.00 42.39 107 HIS B N 1
ATOM 2292 C CA . HIS B 1 118 ? 19.276 -25.082 59.741 1.00 42.51 107 HIS B CA 1
ATOM 2293 C C . HIS B 1 118 ? 18.448 -24.993 58.446 1.00 44.30 107 HIS B C 1
ATOM 2294 O O . HIS B 1 118 ? 17.435 -25.668 58.307 1.00 45.21 107 HIS B O 1
ATOM 2301 N N . MET B 1 119 ? 18.900 -24.180 57.490 1.00 43.91 108 MET B N 1
ATOM 2302 C CA . MET B 1 119 ? 18.153 -24.049 56.226 1.00 43.84 108 MET B CA 1
ATOM 2303 C C . MET B 1 119 ? 18.311 -25.325 55.383 1.00 41.31 108 MET B C 1
ATOM 2304 O O . MET B 1 119 ? 17.337 -25.826 54.808 1.00 36.76 108 MET B O 1
ATOM 2309 N N . ARG B 1 120 ? 19.539 -25.834 55.302 1.00 44.58 109 ARG B N 1
ATOM 2310 C CA . ARG B 1 120 ? 19.796 -27.115 54.569 1.00 49.84 109 ARG B CA 1
ATOM 2311 C C . ARG B 1 120 ? 18.893 -28.208 55.033 1.00 49.15 109 ARG B C 1
ATOM 2312 O O . ARG B 1 120 ? 18.335 -28.910 54.193 1.00 56.17 109 ARG B O 1
ATOM 2320 N N . ASP B 1 121 ? 18.719 -28.344 56.356 1.00 52.20 110 ASP B N 1
ATOM 2321 C CA . ASP B 1 121 ? 17.994 -29.476 56.916 1.00 50.79 110 ASP B CA 1
ATOM 2322 C C . ASP B 1 121 ? 16.526 -29.224 56.885 1.00 54.89 110 ASP B C 1
ATOM 2323 O O . ASP B 1 121 ? 15.753 -30.180 56.728 1.00 56.18 110 ASP B O 1
ATOM 2328 N N . ASN B 1 122 ? 16.099 -27.976 57.068 1.00 51.92 111 ASN B N 1
ATOM 2329 C CA . ASN B 1 122 ? 14.659 -27.751 57.098 1.00 49.70 111 ASN B CA 1
ATOM 2330 C C . ASN B 1 122 ? 14.038 -27.420 55.777 1.00 48.61 111 ASN B C 1
ATOM 2331 O O . ASN B 1 122 ? 12.845 -27.423 55.666 1.00 48.65 111 ASN B O 1
ATOM 2336 N N . PHE B 1 123 ? 14.842 -27.172 54.766 1.00 55.21 112 PHE B N 1
ATOM 2337 C CA . PHE B 1 123 ? 14.294 -26.926 53.418 1.00 57.20 112 PHE B CA 1
ATOM 2338 C C . PHE B 1 123 ? 15.061 -27.792 52.401 1.00 51.81 112 PHE B C 1
ATOM 2339 O O . PHE B 1 123 ? 15.679 -27.271 51.499 1.00 50.08 112 PHE B O 1
ATOM 2347 N N . PRO B 1 124 ? 15.041 -29.135 52.577 1.00 51.64 113 PRO B N 1
ATOM 2348 C CA . PRO B 1 124 ? 16.011 -30.031 51.910 1.00 48.72 113 PRO B CA 1
ATOM 2349 C C . PRO B 1 124 ? 15.886 -30.069 50.395 1.00 47.93 113 PRO B C 1
ATOM 2350 O O . PRO B 1 124 ? 16.852 -30.341 49.690 1.00 49.99 113 PRO B O 1
ATOM 2354 N N . ASN B 1 125 ? 14.693 -29.812 49.908 1.00 45.06 114 ASN B N 1
ATOM 2355 C CA . ASN B 1 125 ? 14.457 -29.760 48.479 1.00 56.54 114 ASN B CA 1
ATOM 2356 C C . ASN B 1 125 ? 14.234 -28.356 47.900 1.00 57.46 114 ASN B C 1
ATOM 2357 O O . ASN B 1 125 ? 13.703 -28.254 46.815 1.00 51.74 114 ASN B O 1
ATOM 2362 N N . GLU B 1 126 ? 14.636 -27.297 48.604 1.00 51.24 115 GLU B N 1
ATOM 2363 C CA . GLU B 1 126 ? 14.367 -25.951 48.128 1.00 47.50 115 GLU B CA 1
ATOM 2364 C C . GLU B 1 126 ? 15.606 -25.290 47.583 1.00 44.79 115 GLU B C 1
ATOM 2365 O O . GLU B 1 126 ? 16.725 -25.659 47.913 1.00 47.56 115 GLU B O 1
ATOM 2371 N N . LEU B 1 127 ? 15.389 -24.284 46.750 1.00 43.43 116 LEU B N 1
ATOM 2372 C CA . LEU B 1 127 ? 16.495 -23.484 46.246 1.00 40.84 116 LEU B CA 1
ATOM 2373 C C . LEU B 1 127 ? 16.162 -21.984 46.522 1.00 35.75 116 LEU B C 1
ATOM 2374 O O . LEU B 1 127 ? 14.989 -21.548 46.535 1.00 33.95 116 LEU B O 1
ATOM 2379 N N . PHE B 1 128 ? 17.203 -21.244 46.885 1.00 29.91 117 PHE B N 1
ATOM 2380 C CA . PHE B 1 128 ? 17.072 -19.858 47.319 1.00 34.16 117 PHE B CA 1
ATOM 2381 C C . PHE B 1 128 ? 18.165 -19.102 46.593 1.00 32.32 117 PHE B C 1
ATOM 2382 O O . PHE B 1 128 ? 19.281 -19.588 46.468 1.00 34.37 117 PHE B O 1
ATOM 2390 N N . ARG B 1 129 ? 17.890 -17.867 46.214 1.00 31.62 118 ARG B N 1
ATOM 2391 C CA . ARG B 1 129 ? 18.955 -17.020 45.722 1.00 30.20 118 ARG B CA 1
ATOM 2392 C C . ARG B 1 129 ? 19.160 -15.861 46.675 1.00 30.90 118 ARG B C 1
ATOM 2393 O O . ARG B 1 129 ? 18.318 -15.622 47.556 1.00 27.26 118 ARG B O 1
ATOM 2401 N N . ALA B 1 130 ? 20.294 -15.172 46.531 1.00 30.06 119 ALA B N 1
ATOM 2402 C CA . ALA B 1 130 ? 20.532 -13.933 47.293 1.00 32.00 119 ALA B CA 1
ATOM 2403 C C . ALA B 1 130 ? 21.317 -13.017 46.403 1.00 29.62 119 ALA B C 1
ATOM 2404 O O . ALA B 1 130 ? 22.122 -13.459 45.572 1.00 28.66 119 ALA B O 1
ATOM 2406 N N . ILE B 1 131 ? 21.130 -11.734 46.578 1.00 32.98 120 ILE B N 1
ATOM 2407 C CA . ILE B 1 131 ? 21.877 -10.779 45.775 1.00 34.31 120 ILE B CA 1
ATOM 2408 C C . ILE B 1 131 ? 22.815 -9.959 46.654 1.00 35.61 120 ILE B C 1
ATOM 2409 O O . ILE B 1 131 ? 22.382 -9.450 47.648 1.00 33.90 120 ILE B O 1
ATOM 2414 N N . ARG B 1 132 ? 24.078 -9.839 46.263 1.00 38.61 121 ARG B N 1
ATOM 2415 C CA . ARG B 1 132 ? 25.012 -8.919 46.926 1.00 45.45 121 ARG B CA 1
ATOM 2416 C C . ARG B 1 132 ? 25.571 -7.931 45.927 1.00 45.09 121 ARG B C 1
ATOM 2417 O O . ARG B 1 132 ? 26.066 -8.315 44.863 1.00 45.22 121 ARG B O 1
ATOM 2425 N N . VAL B 1 133 ? 25.476 -6.653 46.222 1.00 50.45 122 VAL B N 1
ATOM 2426 C CA . VAL B 1 133 ? 25.924 -5.661 45.238 1.00 64.77 122 VAL B CA 1
ATOM 2427 C C . VAL B 1 133 ? 27.346 -5.275 45.583 1.00 72.05 122 VAL B C 1
ATOM 2428 O O . VAL B 1 133 ? 27.560 -4.790 46.672 1.00 67.38 122 VAL B O 1
ATOM 2432 N N . ASP B 1 134 ? 28.285 -5.458 44.641 1.00 88.84 123 ASP B N 1
ATOM 2433 C CA . ASP B 1 134 ? 29.740 -5.265 44.850 1.00 101.77 123 ASP B CA 1
ATOM 2434 C C . ASP B 1 134 ? 30.013 -3.771 44.908 1.00 99.49 123 ASP B C 1
ATOM 2435 O O . ASP B 1 134 ? 29.640 -3.063 43.959 1.00 98.90 123 ASP B O 1
ATOM 2440 N N . PRO B 1 135 ? 30.646 -3.288 46.010 1.00 91.44 124 PRO B N 1
ATOM 2441 C CA . PRO B 1 135 ? 30.850 -1.836 46.096 1.00 94.03 124 PRO B CA 1
ATOM 2442 C C . PRO B 1 135 ? 31.838 -1.257 45.061 1.00 95.79 124 PRO B C 1
ATOM 2443 O O . PRO B 1 135 ? 31.874 -0.049 44.888 1.00 89.83 124 PRO B O 1
ATOM 2447 N N . ASP B 1 136 ? 32.601 -2.105 44.367 1.00 102.07 125 ASP B N 1
ATOM 2448 C CA . ASP B 1 136 ? 33.499 -1.644 43.298 1.00 98.10 125 ASP B CA 1
ATOM 2449 C C . ASP B 1 136 ? 32.727 -1.344 41.997 1.00 93.29 125 ASP B C 1
ATOM 2450 O O . ASP B 1 136 ? 32.901 -0.288 41.355 1.00 91.68 125 ASP B O 1
ATOM 2455 N N . SER B 1 137 ? 31.870 -2.286 41.617 1.00 90.91 126 SER B N 1
ATOM 2456 C CA . SER B 1 137 ? 31.404 -2.400 40.240 1.00 82.26 126 SER B CA 1
ATOM 2457 C C . SER B 1 137 ? 29.913 -2.214 40.031 1.00 80.75 126 SER B C 1
ATOM 2458 O O . SER B 1 137 ? 29.462 -2.112 38.894 1.00 83.06 126 SER B O 1
ATOM 2461 N N . ARG B 1 138 ? 29.138 -2.220 41.109 1.00 74.92 127 ARG B N 1
ATOM 2462 C CA . ARG B 1 138 ? 27.662 -2.091 41.013 1.00 76.56 127 ARG B CA 1
ATOM 2463 C C . ARG B 1 138 ? 27.036 -3.294 40.263 1.00 59.30 127 ARG B C 1
ATOM 2464 O O . ARG B 1 138 ? 25.894 -3.288 39.867 1.00 59.84 127 ARG B O 1
ATOM 2472 N N . VAL B 1 139 ? 27.821 -4.331 40.090 1.00 57.22 128 VAL B N 1
ATOM 2473 C CA . VAL B 1 139 ? 27.336 -5.576 39.573 1.00 61.11 128 VAL B CA 1
ATOM 2474 C C . VAL B 1 139 ? 26.756 -6.245 40.818 1.00 61.46 128 VAL B C 1
ATOM 2475 O O . VAL B 1 139 ? 27.333 -6.136 41.920 1.00 55.89 128 VAL B O 1
ATOM 2479 N N . GLY B 1 140 ? 25.572 -6.843 40.672 1.00 50.41 129 GLY B N 1
ATOM 2480 C CA . GLY B 1 140 ? 24.996 -7.619 41.755 1.00 48.70 129 GLY B CA 1
ATOM 2481 C C . GLY B 1 140 ? 25.359 -9.057 41.499 1.00 50.91 129 GLY B C 1
ATOM 2482 O O . GLY B 1 140 ? 25.175 -9.569 40.380 1.00 45.44 129 GLY B O 1
ATOM 2483 N N . LYS B 1 141 ? 25.934 -9.701 42.511 1.00 48.49 130 LYS B N 1
ATOM 2484 C CA . LYS B 1 141 ? 26.346 -11.063 42.357 1.00 48.63 130 LYS B CA 1
ATOM 2485 C C . LYS B 1 141 ? 25.186 -11.771 42.962 1.00 40.91 130 LYS B C 1
ATOM 2486 O O . LYS B 1 141 ? 24.700 -11.412 44.054 1.00 34.06 130 LYS B O 1
ATOM 2492 N N . ILE B 1 142 ? 24.664 -12.688 42.191 1.00 35.53 131 ILE B N 1
ATOM 2493 C CA . ILE B 1 142 ? 23.602 -13.530 42.609 1.00 35.68 131 ILE B CA 1
ATOM 2494 C C . ILE B 1 142 ? 24.168 -14.859 43.028 1.00 36.00 131 ILE B C 1
ATOM 2495 O O . ILE B 1 142 ? 24.848 -15.503 42.252 1.00 36.50 131 ILE B O 1
ATOM 2500 N N . SER B 1 143 ? 23.888 -15.266 44.257 1.00 37.71 132 SER B N 1
ATOM 2501 C CA . SER B 1 143 ? 24.300 -16.594 44.731 1.00 38.36 132 SER B CA 1
ATOM 2502 C C . SER B 1 143 ? 23.158 -17.508 44.866 1.00 37.67 132 SER B C 1
ATOM 2503 O O . SER B 1 143 ? 22.046 -17.072 44.989 1.00 37.70 132 SER B O 1
ATOM 2506 N N . GLU B 1 144 ? 23.476 -18.789 44.943 1.00 41.34 133 GLU B N 1
ATOM 2507 C CA . GLU B 1 144 ? 22.492 -19.831 44.968 1.00 44.25 133 GLU B CA 1
ATOM 2508 C C . GLU B 1 144 ? 22.711 -20.649 46.241 1.00 47.61 133 GLU B C 1
ATOM 2509 O O . GLU B 1 144 ? 23.835 -20.949 46.603 1.00 38.36 133 GLU B O 1
ATOM 2515 N N . PHE B 1 145 ? 21.635 -20.998 46.915 1.00 42.45 134 PHE B N 1
ATOM 2516 C CA . PHE B 1 145 ? 21.722 -21.920 48.032 1.00 42.96 134 PHE B CA 1
ATOM 2517 C C . PHE B 1 145 ? 20.648 -22.976 47.868 1.00 41.04 134 PHE B C 1
ATOM 2518 O O . PHE B 1 145 ? 19.541 -22.690 47.365 1.00 43.81 134 PHE B O 1
ATOM 2526 N N . HIS B 1 146 ? 20.978 -24.226 48.191 1.00 41.25 135 HIS B N 1
ATOM 2527 C CA . HIS B 1 146 ? 19.966 -25.300 48.023 1.00 45.20 135 HIS B CA 1
ATOM 2528 C C . HIS B 1 146 ? 19.994 -26.284 49.177 1.00 48.24 135 HIS B C 1
ATOM 2529 O O . HIS B 1 146 ? 21.053 -26.545 49.770 1.00 44.79 135 HIS B O 1
ATOM 2536 N N . GLY B 1 147 ? 18.829 -26.835 49.455 1.00 49.88 136 GLY B N 1
ATOM 2537 C CA . GLY B 1 147 ? 18.674 -27.791 50.514 1.00 57.58 136 GLY B CA 1
ATOM 2538 C C . GLY B 1 147 ? 19.528 -29.036 50.316 1.00 68.48 136 GLY B C 1
ATOM 2539 O O . GLY B 1 147 ? 20.043 -29.311 49.219 1.00 66.86 136 GLY B O 1
ATOM 2540 N N . GLY B 1 148 ? 19.676 -29.783 51.404 1.00 73.90 137 GLY B N 1
ATOM 2541 C CA . GLY B 1 148 ? 20.564 -30.933 51.444 1.00 68.61 137 GLY B CA 1
ATOM 2542 C C . GLY B 1 148 ? 20.183 -32.092 50.520 1.00 72.86 137 GLY B C 1
ATOM 2543 O O . GLY B 1 148 ? 21.043 -32.912 50.189 1.00 70.23 137 GLY B O 1
ATOM 2544 N N . LYS B 1 149 ? 18.906 -32.211 50.145 1.00 69.80 138 LYS B N 1
ATOM 2545 C CA . LYS B 1 149 ? 18.465 -33.284 49.217 1.00 71.89 138 LYS B CA 1
ATOM 2546 C C . LYS B 1 149 ? 18.359 -32.892 47.737 1.00 71.52 138 LYS B C 1
ATOM 2547 O O . LYS B 1 149 ? 17.726 -33.577 46.955 1.00 73.92 138 LYS B O 1
ATOM 2553 N N . ILE B 1 150 ? 18.915 -31.749 47.375 1.00 70.59 139 ILE B N 1
ATOM 2554 C CA . ILE B 1 150 ? 19.210 -31.423 45.970 1.00 60.78 139 ILE B CA 1
ATOM 2555 C C . ILE B 1 150 ? 20.670 -31.575 45.593 1.00 55.08 139 ILE B C 1
ATOM 2556 O O . ILE B 1 150 ? 21.516 -30.952 46.216 1.00 59.07 139 ILE B O 1
ATOM 2561 N N . ASP B 1 151 ? 20.987 -32.398 44.583 1.00 62.74 140 ASP B N 1
ATOM 2562 C CA . ASP B 1 151 ? 22.388 -32.597 44.141 1.00 65.25 140 ASP B CA 1
ATOM 2563 C C . ASP B 1 151 ? 22.852 -31.453 43.292 1.00 61.51 140 ASP B C 1
ATOM 2564 O O . ASP B 1 151 ? 22.044 -30.677 42.761 1.00 62.24 140 ASP B O 1
ATOM 2569 N N . LYS B 1 152 ? 24.165 -31.396 43.170 1.00 60.10 141 LYS B N 1
ATOM 2570 C CA . LYS B 1 152 ? 24.866 -30.288 42.571 1.00 69.29 141 LYS B CA 1
ATOM 2571 C C . LYS B 1 152 ? 24.440 -30.000 41.151 1.00 80.92 141 LYS B C 1
ATOM 2572 O O . LYS B 1 152 ? 24.180 -28.850 40.796 1.00 90.08 141 LYS B O 1
ATOM 2578 N N . LYS B 1 153 ? 24.374 -31.057 40.351 1.00 82.19 142 LYS B N 1
ATOM 2579 C CA . LYS B 1 153 ? 24.021 -30.954 38.952 1.00 79.97 142 LYS B CA 1
ATOM 2580 C C . LYS B 1 153 ? 22.585 -30.438 38.804 1.00 73.47 142 LYS B C 1
ATOM 2581 O O . LYS B 1 153 ? 22.319 -29.561 37.978 1.00 71.14 142 LYS B O 1
ATOM 2587 N N . LEU B 1 154 ? 21.664 -30.956 39.610 1.00 63.80 143 LEU B N 1
ATOM 2588 C CA . LEU B 1 154 ? 20.278 -30.514 39.504 1.00 60.46 143 LEU B CA 1
ATOM 2589 C C . LEU B 1 154 ? 20.143 -29.041 39.955 1.00 68.14 143 LEU B C 1
ATOM 2590 O O . LEU B 1 154 ? 19.445 -28.245 39.332 1.00 74.49 143 LEU B O 1
ATOM 2595 N N . ALA B 1 155 ? 20.862 -28.676 41.006 1.00 65.44 144 ALA B N 1
ATOM 2596 C CA . ALA B 1 155 ? 20.787 -27.331 41.552 1.00 62.11 144 ALA B CA 1
ATOM 2597 C C . ALA B 1 155 ? 21.243 -26.348 40.512 1.00 60.91 144 ALA B C 1
ATOM 2598 O O . ALA B 1 155 ? 20.556 -25.382 40.193 1.00 64.36 144 ALA B O 1
ATOM 2600 N N . SER B 1 156 ? 22.399 -26.615 39.962 1.00 55.68 145 SER B N 1
ATOM 2601 C CA . SER B 1 156 ? 22.940 -25.765 38.948 1.00 55.59 145 SER B CA 1
ATOM 2602 C C . SER B 1 156 ? 21.980 -25.604 37.718 1.00 58.95 145 SER B C 1
ATOM 2603 O O . SER B 1 156 ? 21.840 -24.519 37.156 1.00 53.38 145 SER B O 1
ATOM 2606 N N . LYS B 1 157 ? 21.266 -26.653 37.358 1.00 63.70 146 LYS B N 1
ATOM 2607 C CA . LYS B 1 157 ? 20.282 -26.541 36.299 1.00 69.06 146 LYS B CA 1
ATOM 2608 C C . LYS B 1 157 ? 19.073 -25.711 36.707 1.00 66.28 146 LYS B C 1
ATOM 2609 O O . LYS B 1 157 ? 18.563 -24.955 35.909 1.00 65.61 146 LYS B O 1
ATOM 2615 N N . ILE B 1 158 ? 18.586 -25.857 37.931 1.00 63.90 147 ILE B N 1
ATOM 2616 C CA . ILE B 1 158 ? 17.465 -25.023 38.385 1.00 59.21 147 ILE B CA 1
ATOM 2617 C C . ILE B 1 158 ? 17.846 -23.529 38.424 1.00 50.97 147 ILE B C 1
ATOM 2618 O O . ILE B 1 158 ? 17.089 -22.675 38.008 1.00 47.54 147 ILE B O 1
ATOM 2623 N N . PHE B 1 159 ? 19.048 -23.257 38.900 1.00 44.79 148 PHE B N 1
ATOM 2624 C CA . PHE B 1 159 ? 19.582 -21.925 39.012 1.00 45.86 148 PHE B CA 1
ATOM 2625 C C . PHE B 1 159 ? 19.750 -21.284 37.617 1.00 48.15 148 PHE B C 1
ATOM 2626 O O . PHE B 1 159 ? 19.328 -20.140 37.409 1.00 47.00 148 PHE B O 1
ATOM 2634 N N . GLN B 1 160 ? 20.254 -22.054 36.650 1.00 50.18 149 GLN B N 1
ATOM 2635 C CA . GLN B 1 160 ? 20.384 -21.554 35.294 1.00 44.88 149 GLN B CA 1
ATOM 2636 C C . GLN B 1 160 ? 19.041 -21.233 34.721 1.00 41.01 149 GLN B C 1
ATOM 2637 O O . GLN B 1 160 ? 18.885 -20.234 34.053 1.00 47.08 149 GLN B O 1
ATOM 2643 N N . GLN B 1 161 ? 18.047 -22.086 34.958 1.00 40.63 150 GLN B N 1
ATOM 2644 C CA . GLN B 1 161 ? 16.729 -21.832 34.443 1.00 39.37 150 GLN B CA 1
ATOM 2645 C C . GLN B 1 161 ? 16.132 -20.528 35.042 1.00 42.24 150 GLN B C 1
ATOM 2646 O O . GLN B 1 161 ? 15.523 -19.695 34.331 1.00 44.61 150 GLN B O 1
ATOM 2652 N N . TYR B 1 162 ? 16.263 -20.373 36.351 1.00 36.19 151 TYR B N 1
ATOM 2653 C CA . TYR B 1 162 ? 15.702 -19.200 36.999 1.00 32.39 151 TYR B CA 1
ATOM 2654 C C . TYR B 1 162 ? 16.341 -17.981 36.377 1.00 30.93 151 TYR B C 1
ATOM 2655 O O . TYR B 1 162 ? 15.677 -17.014 36.036 1.00 29.99 151 TYR B O 1
ATOM 2664 N N . HIS B 1 163 ? 17.642 -18.046 36.196 1.00 33.67 152 HIS B N 1
ATOM 2665 C CA . HIS B 1 163 ? 18.389 -16.949 35.649 1.00 36.23 152 HIS B CA 1
ATOM 2666 C C . HIS B 1 163 ? 18.073 -16.645 34.178 1.00 41.83 152 HIS B C 1
ATOM 2667 O O . HIS B 1 163 ? 17.929 -15.500 33.773 1.00 36.14 152 HIS B O 1
ATOM 2674 N N . PHE B 1 164 ? 17.886 -17.681 33.389 1.00 41.24 153 PHE B N 1
ATOM 2675 C CA . PHE B 1 164 ? 17.445 -17.487 32.017 1.00 42.49 153 PHE B CA 1
ATOM 2676 C C . PHE B 1 164 ? 16.066 -16.826 31.985 1.00 39.05 153 PHE B C 1
ATOM 2677 O O . PHE B 1 164 ? 15.823 -15.921 31.199 1.00 36.60 153 PHE B O 1
ATOM 2685 N N . GLU B 1 165 ? 15.154 -17.255 32.839 1.00 36.27 154 GLU B N 1
ATOM 2686 C CA . GLU B 1 165 ? 13.811 -16.649 32.838 1.00 34.32 154 GLU B CA 1
ATOM 2687 C C . GLU B 1 165 ? 13.886 -15.182 33.240 1.00 37.81 154 GLU B C 1
ATOM 2688 O O . GLU B 1 165 ? 13.125 -14.329 32.736 1.00 40.47 154 GLU B O 1
ATOM 2694 N N . LEU B 1 166 ? 14.760 -14.883 34.209 1.00 31.79 155 LEU B N 1
ATOM 2695 C CA . LEU B 1 166 ? 14.942 -13.516 34.681 1.00 34.56 155 LEU B CA 1
ATOM 2696 C C . LEU B 1 166 ? 15.508 -12.643 33.526 1.00 31.95 155 LEU B C 1
ATOM 2697 O O . LEU B 1 166 ? 14.999 -11.585 33.239 1.00 34.17 155 LEU B O 1
ATOM 2702 N N . MET B 1 167 ? 16.592 -13.098 32.928 1.00 32.71 156 MET B N 1
ATOM 2703 C CA . MET B 1 167 ? 17.253 -12.338 31.875 1.00 32.80 156 MET B CA 1
ATOM 2704 C C . MET B 1 167 ? 16.314 -12.086 30.689 1.00 31.38 156 MET B C 1
ATOM 2705 O O . MET B 1 167 ? 16.251 -10.979 30.180 1.00 35.14 156 MET B O 1
ATOM 2710 N N . SER B 1 168 ? 15.550 -13.087 30.310 1.00 31.94 157 SER B N 1
ATOM 2711 C CA . SER B 1 168 ? 14.668 -12.965 29.190 1.00 35.03 157 SER B CA 1
ATOM 2712 C C . SER B 1 168 ? 13.605 -11.968 29.488 1.00 33.30 157 SER B C 1
ATOM 2713 O O . SER B 1 168 ? 13.250 -11.186 28.632 1.00 31.80 157 SER B O 1
ATOM 2716 N N . GLU B 1 169 ? 13.045 -11.998 30.685 1.00 32.37 158 GLU B N 1
ATOM 2717 C CA . GLU B 1 169 ? 11.978 -11.068 30.968 1.00 29.24 158 GLU B CA 1
ATOM 2718 C C . GLU B 1 169 ? 12.521 -9.624 31.104 1.00 28.99 158 GLU B C 1
ATOM 2719 O O . GLU B 1 169 ? 11.865 -8.672 30.682 1.00 27.21 158 GLU B O 1
ATOM 2725 N N . LEU B 1 170 ? 13.682 -9.471 31.720 1.00 25.02 159 LEU B N 1
ATOM 2726 C CA . LEU B 1 170 ? 14.305 -8.158 31.794 1.00 27.64 159 LEU B CA 1
ATOM 2727 C C . LEU B 1 170 ? 14.445 -7.552 30.380 1.00 28.86 159 LEU B C 1
ATOM 2728 O O . LEU B 1 170 ? 14.105 -6.434 30.159 1.00 29.30 159 LEU B O 1
ATOM 2733 N N . LYS B 1 171 ? 14.966 -8.309 29.446 1.00 30.28 160 LYS B N 1
ATOM 2734 C CA . LYS B 1 171 ? 15.097 -7.823 28.059 1.00 32.57 160 LYS B CA 1
ATOM 2735 C C . LYS B 1 171 ? 13.753 -7.540 27.432 1.00 30.61 160 LYS B C 1
ATOM 2736 O O . LYS B 1 171 ? 13.552 -6.490 26.833 1.00 28.87 160 LYS B O 1
ATOM 2742 N N . ASN B 1 172 ? 12.856 -8.498 27.543 1.00 30.55 161 ASN B N 1
ATOM 2743 C CA . ASN B 1 172 ? 11.521 -8.370 26.965 1.00 37.19 161 ASN B CA 1
ATOM 2744 C C . ASN B 1 172 ? 10.728 -7.167 27.540 1.00 38.04 161 ASN B C 1
ATOM 2745 O O . ASN B 1 172 ? 9.926 -6.563 26.845 1.00 42.16 161 ASN B O 1
ATOM 2750 N N . LYS B 1 173 ? 10.980 -6.780 28.785 1.00 38.66 162 LYS B N 1
ATOM 2751 C CA . LYS B 1 173 ? 10.294 -5.662 29.393 1.00 39.02 162 LYS B CA 1
ATOM 2752 C C . LYS B 1 173 ? 10.606 -4.398 28.643 1.00 35.95 162 LYS B C 1
ATOM 2753 O O . LYS B 1 173 ? 9.844 -3.449 28.704 1.00 31.17 162 LYS B O 1
ATOM 2759 N N . GLN B 1 174 ? 11.788 -4.329 28.051 1.00 32.10 163 GLN B N 1
ATOM 2760 C CA . GLN B 1 174 ? 12.236 -3.056 27.458 1.00 34.59 163 GLN B CA 1
ATOM 2761 C C . GLN B 1 174 ? 11.293 -2.660 26.347 1.00 32.11 163 GLN B C 1
ATOM 2762 O O . GLN B 1 174 ? 11.012 -1.489 26.183 1.00 33.31 163 GLN B O 1
ATOM 2768 N N . ASN B 1 175 ? 10.746 -3.661 25.658 1.00 35.53 164 ASN B N 1
ATOM 2769 C CA . ASN B 1 175 ? 9.798 -3.432 24.554 1.00 38.41 164 ASN B CA 1
ATOM 2770 C C . ASN B 1 175 ? 8.543 -2.725 24.963 1.00 44.10 164 ASN B C 1
ATOM 2771 O O . ASN B 1 175 ? 7.877 -2.153 24.109 1.00 44.34 164 ASN B O 1
ATOM 2776 N N . PHE B 1 176 ? 8.171 -2.790 26.239 1.00 41.74 165 PHE B N 1
ATOM 2777 C CA . PHE B 1 176 ? 6.868 -2.240 26.705 1.00 42.93 165 PHE B CA 1
ATOM 2778 C C . PHE B 1 176 ? 7.026 -1.081 27.654 1.00 45.05 165 PHE B C 1
ATOM 2779 O O . PHE B 1 176 ? 6.055 -0.576 28.214 1.00 49.19 165 PHE B O 1
ATOM 2787 N N . LYS B 1 177 ? 8.255 -0.609 27.803 1.00 46.45 166 LYS B N 1
ATOM 2788 C CA . LYS B 1 177 ? 8.474 0.458 28.725 1.00 48.72 166 LYS B CA 1
ATOM 2789 C C . LYS B 1 177 ? 7.931 1.742 28.215 1.00 51.79 166 LYS B C 1
ATOM 2790 O O . LYS B 1 177 ? 7.696 2.615 29.007 1.00 50.51 166 LYS B O 1
ATOM 2796 N N . PHE B 1 178 ? 7.776 1.867 26.896 1.00 57.74 167 PHE B N 1
ATOM 2797 C CA . PHE B 1 178 ? 7.350 3.104 26.253 1.00 60.84 167 PHE B CA 1
ATOM 2798 C C . PHE B 1 178 ? 6.315 2.828 25.176 1.00 65.62 167 PHE B C 1
ATOM 2799 O O . PHE B 1 178 ? 6.408 1.815 24.509 1.00 59.55 167 PHE B O 1
ATOM 2807 N N . SER B 1 179 ? 5.320 3.691 25.026 1.00 70.29 168 SER B N 1
ATOM 2808 C CA . SER B 1 179 ? 4.637 3.826 23.726 1.00 68.62 168 SER B CA 1
ATOM 2809 C C . SER B 1 179 ? 5.162 5.113 23.079 1.00 73.05 168 SER B C 1
ATOM 2810 O O . SER B 1 179 ? 5.649 6.006 23.780 1.00 52.03 168 SER B O 1
ATOM 2813 N N . LEU B 1 180 ? 5.046 5.188 21.751 1.00 73.21 169 LEU B N 1
ATOM 2814 C CA . LEU B 1 180 ? 5.431 6.372 20.977 1.00 75.57 169 LEU B CA 1
ATOM 2815 C C . LEU B 1 180 ? 4.235 7.216 20.553 1.00 73.48 169 LEU B C 1
ATOM 2816 O O . LEU B 1 180 ? 3.157 6.694 20.370 1.00 70.21 169 LEU B O 1
ATOM 2821 N N . VAL B 1 181 ? 4.468 8.511 20.334 1.00 78.10 170 VAL B N 1
ATOM 2822 C CA . VAL B 1 181 ? 3.422 9.467 19.865 1.00 78.49 170 VAL B CA 1
ATOM 2823 C C . VAL B 1 181 ? 4.028 10.558 18.955 1.00 72.86 170 VAL B C 1
ATOM 2824 O O . VAL B 1 181 ? 5.020 11.215 19.295 1.00 53.45 170 VAL B O 1
ATOM 2828 N N . ASN B 1 182 ? 3.429 10.782 17.795 1.00 83.86 171 ASN B N 1
ATOM 2829 C CA . ASN B 1 182 ? 3.815 11.959 17.027 1.00 89.66 171 ASN B CA 1
ATOM 2830 C C . ASN B 1 182 ? 3.089 13.215 17.537 1.00 95.12 171 ASN B C 1
ATOM 2831 O O . ASN B 1 182 ? 1.857 13.271 17.532 1.00 107.41 171 ASN B O 1
ATOM 2836 N N . SER B 1 183 ? 3.869 14.190 18.017 1.00 94.91 172 SER B N 1
ATOM 2837 C CA . SER B 1 183 ? 3.352 15.496 18.455 1.00 90.66 172 SER B CA 1
ATOM 2838 C C . SER B 1 183 ? 2.528 16.166 17.343 1.00 83.76 172 SER B C 1
ATOM 2839 O O . SER B 1 183 ? 2.669 17.366 17.079 1.00 88.37 172 SER B O 1
ATOM 2842 N N . LYS C 1 15 ? 10.652 45.201 39.525 1.00 68.43 4 LYS C N 1
ATOM 2843 C CA . LYS C 1 15 ? 9.957 43.944 39.037 1.00 71.65 4 LYS C CA 1
ATOM 2844 C C . LYS C 1 15 ? 10.854 42.958 38.245 1.00 74.38 4 LYS C C 1
ATOM 2845 O O . LYS C 1 15 ? 10.707 41.720 38.352 1.00 62.42 4 LYS C O 1
ATOM 2851 N N . ILE C 1 16 ? 11.792 43.501 37.479 1.00 66.16 5 ILE C N 1
ATOM 2852 C CA . ILE C 1 16 ? 12.881 42.677 36.948 1.00 68.43 5 ILE C CA 1
ATOM 2853 C C . ILE C 1 16 ? 13.773 42.325 38.153 1.00 60.82 5 ILE C C 1
ATOM 2854 O O . ILE C 1 16 ? 14.239 41.192 38.311 1.00 58.62 5 ILE C O 1
ATOM 2859 N N . ASN C 1 17 ? 13.989 43.323 38.993 1.00 54.53 6 ASN C N 1
ATOM 2860 C CA . ASN C 1 17 ? 14.564 43.135 40.306 1.00 57.11 6 ASN C CA 1
ATOM 2861 C C . ASN C 1 17 ? 13.851 42.033 41.081 1.00 50.02 6 ASN C C 1
ATOM 2862 O O . ASN C 1 17 ? 14.500 41.218 41.710 1.00 46.44 6 ASN C O 1
ATOM 2867 N N . GLY C 1 18 ? 12.524 42.045 41.052 1.00 43.26 7 GLY C N 1
ATOM 2868 C CA . GLY C 1 18 ? 11.716 41.041 41.747 1.00 45.55 7 GLY C CA 1
ATOM 2869 C C . GLY C 1 18 ? 12.026 39.584 41.409 1.00 46.67 7 GLY C C 1
ATOM 2870 O O . GLY C 1 18 ? 12.237 38.730 42.291 1.00 40.08 7 GLY C O 1
ATOM 2871 N N . PHE C 1 19 ? 12.074 39.312 40.123 1.00 41.49 8 PHE C N 1
ATOM 2872 C CA . PHE C 1 19 ? 12.393 37.990 39.643 1.00 39.96 8 PHE C CA 1
ATOM 2873 C C . PHE C 1 19 ? 13.818 37.618 39.972 1.00 35.33 8 PHE C C 1
ATOM 2874 O O . PHE C 1 19 ? 14.125 36.478 40.262 1.00 36.27 8 PHE C O 1
ATOM 2882 N N . GLU C 1 20 ? 14.694 38.590 39.946 1.00 36.39 9 GLU C N 1
ATOM 2883 C CA . GLU C 1 20 ? 16.077 38.328 40.229 1.00 34.79 9 GLU C CA 1
ATOM 2884 C C . GLU C 1 20 ? 16.217 37.877 41.689 1.00 36.43 9 GLU C C 1
ATOM 2885 O O . GLU C 1 20 ? 16.928 36.903 42.026 1.00 30.46 9 GLU C O 1
ATOM 2891 N N . VAL C 1 21 ? 15.523 38.578 42.575 1.00 31.92 10 VAL C N 1
ATOM 2892 C CA . VAL C 1 21 ? 15.586 38.216 43.984 1.00 32.64 10 VAL C CA 1
ATOM 2893 C C . VAL C 1 21 ? 14.956 36.855 44.178 1.00 33.30 10 VAL C C 1
ATOM 2894 O O . VAL C 1 21 ? 15.494 36.012 44.939 1.00 32.71 10 VAL C O 1
ATOM 2898 N N . LEU C 1 22 ? 13.808 36.633 43.528 1.00 25.39 11 LEU C N 1
ATOM 2899 C CA . LEU C 1 22 ? 13.147 35.358 43.660 1.00 28.05 11 LEU C CA 1
ATOM 2900 C C . LEU C 1 22 ? 14.099 34.211 43.242 1.00 29.31 11 LEU C C 1
ATOM 2901 O O . LEU C 1 22 ? 14.096 33.125 43.844 1.00 28.98 11 LEU C O 1
ATOM 2906 N N . GLY C 1 23 ? 14.889 34.447 42.190 1.00 28.99 12 GLY C N 1
ATOM 2907 C CA . GLY C 1 23 ? 15.826 33.445 41.659 1.00 29.74 12 GLY C CA 1
ATOM 2908 C C . GLY C 1 23 ? 16.915 33.166 42.660 1.00 29.81 12 GLY C C 1
ATOM 2909 O O . GLY C 1 23 ? 17.258 32.011 42.951 1.00 31.57 12 GLY C O 1
ATOM 2910 N N . GLU C 1 24 ? 17.412 34.216 43.261 1.00 31.18 13 GLU C N 1
ATOM 2911 C CA . GLU C 1 24 ? 18.420 34.040 44.303 1.00 32.68 13 GLU C CA 1
ATOM 2912 C C . GLU C 1 24 ? 17.897 33.245 45.442 1.00 25.21 13 GLU C C 1
ATOM 2913 O O . GLU C 1 24 ? 18.543 32.342 45.920 1.00 26.62 13 GLU C O 1
ATOM 2919 N N . VAL C 1 25 ? 16.703 33.559 45.891 1.00 27.61 14 VAL C N 1
ATOM 2920 C CA . VAL C 1 25 ? 16.126 32.837 47.044 1.00 27.66 14 VAL C CA 1
ATOM 2921 C C . VAL C 1 25 ? 15.864 31.385 46.693 1.00 26.25 14 VAL C C 1
ATOM 2922 O O . VAL C 1 25 ? 16.174 30.514 47.477 1.00 24.35 14 VAL C O 1
ATOM 2926 N N . ALA C 1 26 ? 15.354 31.140 45.491 1.00 26.35 15 ALA C N 1
ATOM 2927 C CA . ALA C 1 26 ? 15.174 29.769 45.014 1.00 26.83 15 ALA C CA 1
ATOM 2928 C C . ALA C 1 26 ? 16.486 28.984 45.042 1.00 23.43 15 ALA C C 1
ATOM 2929 O O . ALA C 1 26 ? 16.533 27.853 45.472 1.00 21.28 15 ALA C O 1
ATOM 2931 N N . TRP C 1 27 ? 17.560 29.629 44.604 1.00 27.09 16 TRP C N 1
ATOM 2932 C CA . TRP C 1 27 ? 18.864 28.974 44.549 1.00 26.71 16 TRP C CA 1
ATOM 2933 C C . TRP C 1 27 ? 19.329 28.667 45.940 1.00 26.31 16 TRP C C 1
ATOM 2934 O O . TRP C 1 27 ? 19.828 27.581 46.235 1.00 24.07 16 TRP C O 1
ATOM 2945 N N . LEU C 1 28 ? 19.092 29.599 46.843 1.00 24.67 17 LEU C N 1
ATOM 2946 C CA . LEU C 1 28 ? 19.464 29.375 48.232 1.00 24.89 17 LEU C CA 1
ATOM 2947 C C . LEU C 1 28 ? 18.643 28.326 48.881 1.00 23.35 17 LEU C C 1
ATOM 2948 O O . LEU C 1 28 ? 19.208 27.543 49.614 1.00 24.85 17 LEU C O 1
ATOM 2953 N N . TRP C 1 29 ? 17.334 28.229 48.585 1.00 24.30 18 TRP C N 1
ATOM 2954 C CA . TRP C 1 29 ? 16.524 27.100 49.087 1.00 23.10 18 TRP C CA 1
ATOM 2955 C C . TRP C 1 29 ? 17.099 25.771 48.559 1.00 24.70 18 TRP C C 1
ATOM 2956 O O . TRP C 1 29 ? 17.195 24.774 49.274 1.00 20.57 18 TRP C O 1
ATOM 2967 N N . ALA C 1 30 ? 17.475 25.767 47.282 1.00 24.10 19 ALA C N 1
ATOM 2968 C CA . ALA C 1 30 ? 18.017 24.559 46.627 1.00 26.09 19 ALA C CA 1
ATOM 2969 C C . ALA C 1 30 ? 19.373 24.150 47.206 1.00 26.99 19 ALA C C 1
ATOM 2970 O O . ALA C 1 30 ? 19.754 22.993 47.105 1.00 23.05 19 ALA C O 1
ATOM 2972 N N . SER C 1 31 ? 20.078 25.078 47.832 1.00 27.73 20 SER C N 1
ATOM 2973 C CA . SER C 1 31 ? 21.323 24.738 48.535 1.00 29.16 20 SER C CA 1
ATOM 2974 C C . SER C 1 31 ? 21.104 24.425 50.013 1.00 29.06 20 SER C C 1
ATOM 2975 O O . SER C 1 31 ? 22.065 24.315 50.749 1.00 33.07 20 SER C O 1
ATOM 2978 N N . SER C 1 32 ? 19.869 24.292 50.463 1.00 29.38 21 SER C N 1
ATOM 2979 C CA . SER C 1 32 ? 19.583 24.069 51.864 1.00 29.19 21 SER C CA 1
ATOM 2980 C C . SER C 1 32 ? 18.980 22.699 52.054 1.00 31.29 21 SER C C 1
ATOM 2981 O O . SER C 1 32 ? 18.101 22.285 51.287 1.00 26.29 21 SER C O 1
ATOM 2984 N N . PRO C 1 33 ? 19.474 21.966 53.057 1.00 30.89 22 PRO C N 1
ATOM 2985 C CA . PRO C 1 33 ? 19.068 20.585 53.170 1.00 30.28 22 PRO C CA 1
ATOM 2986 C C . PRO C 1 33 ? 17.586 20.352 53.318 1.00 30.67 22 PRO C C 1
ATOM 2987 O O . PRO C 1 33 ? 17.070 19.359 52.795 1.00 32.43 22 PRO C O 1
ATOM 2991 N N . LEU C 1 34 ? 16.889 21.171 54.083 1.00 31.26 23 LEU C N 1
ATOM 2992 C CA . LEU C 1 34 ? 15.422 20.949 54.210 1.00 30.44 23 LEU C CA 1
ATOM 2993 C C . LEU C 1 34 ? 14.675 21.683 53.120 1.00 27.59 23 LEU C C 1
ATOM 2994 O O . LEU C 1 34 ? 13.743 21.120 52.511 1.00 26.27 23 LEU C O 1
ATOM 2999 N N . HIS C 1 35 ? 15.004 22.949 52.909 1.00 26.07 24 HIS C N 1
ATOM 3000 C CA . HIS C 1 35 ? 14.196 23.747 51.973 1.00 27.24 24 HIS C CA 1
ATOM 3001 C C . HIS C 1 35 ? 14.257 23.205 50.543 1.00 26.46 24 HIS C C 1
ATOM 3002 O O . HIS C 1 35 ? 13.330 23.387 49.785 1.00 25.58 24 HIS C O 1
ATOM 3009 N N . ARG C 1 36 ? 15.332 22.527 50.180 1.00 25.54 25 ARG C N 1
ATOM 3010 C CA . ARG C 1 36 ? 15.454 22.012 48.818 1.00 26.34 25 ARG C CA 1
ATOM 3011 C C . ARG C 1 36 ? 14.411 21.008 48.536 1.00 27.14 25 ARG C C 1
ATOM 3012 O O . ARG C 1 36 ? 14.151 20.708 47.372 1.00 29.47 25 ARG C O 1
ATOM 3020 N N . LYS C 1 37 ? 13.810 20.433 49.571 1.00 27.09 26 LYS C N 1
ATOM 3021 C CA . LYS C 1 37 ? 12.784 19.429 49.347 1.00 30.17 26 LYS C CA 1
ATOM 3022 C C . LYS C 1 37 ? 11.385 20.047 49.289 1.00 27.83 26 LYS C C 1
ATOM 3023 O O . LYS C 1 37 ? 10.411 19.338 49.011 1.00 23.42 26 LYS C O 1
ATOM 3029 N N . TRP C 1 38 ? 11.267 21.331 49.557 1.00 22.38 27 TRP C N 1
ATOM 3030 C CA . TRP C 1 38 ? 9.960 21.929 49.634 1.00 24.25 27 TRP C CA 1
ATOM 3031 C C . TRP C 1 38 ? 9.477 22.219 48.227 1.00 24.70 27 TRP C C 1
ATOM 3032 O O . TRP C 1 38 ? 10.285 22.369 47.345 1.00 26.87 27 TRP C O 1
ATOM 3043 N N . PRO C 1 39 ? 8.156 22.275 48.027 1.00 26.24 28 PRO C N 1
ATOM 3044 C CA . PRO C 1 39 ? 7.594 22.509 46.729 1.00 23.92 28 PRO C CA 1
ATOM 3045 C C . PRO C 1 39 ? 7.591 23.947 46.261 1.00 23.64 28 PRO C C 1
ATOM 3046 O O . PRO C 1 39 ? 7.738 24.919 47.043 1.00 21.45 28 PRO C O 1
ATOM 3050 N N . LEU C 1 40 ? 7.582 24.094 44.940 1.00 24.30 29 LEU C N 1
ATOM 3051 C CA . LEU C 1 40 ? 7.609 25.415 44.351 1.00 26.00 29 LEU C CA 1
ATOM 3052 C C . LEU C 1 40 ? 6.411 26.249 44.820 1.00 27.31 29 LEU C C 1
ATOM 3053 O O . LEU C 1 40 ? 6.534 27.512 44.900 1.00 26.76 29 LEU C O 1
ATOM 3058 N N . SER C 1 41 ? 5.274 25.573 45.115 1.00 26.19 30 SER C N 1
ATOM 3059 C CA . SER C 1 41 ? 4.124 26.286 45.655 1.00 29.37 30 SER C CA 1
ATOM 3060 C C . SER C 1 41 ? 4.499 27.050 46.924 1.00 28.49 30 SER C C 1
ATOM 3061 O O . SER C 1 41 ? 4.019 28.163 47.131 1.00 29.41 30 SER C O 1
ATOM 3064 N N . LEU C 1 42 ? 5.332 26.432 47.767 1.00 25.85 31 LEU C N 1
ATOM 3065 C CA . LEU C 1 42 ? 5.682 27.055 49.056 1.00 26.57 31 LEU C CA 1
ATOM 3066 C C . LEU C 1 42 ? 6.686 28.191 48.866 1.00 28.56 31 LEU C C 1
ATOM 3067 O O . LEU C 1 42 ? 6.678 29.153 49.613 1.00 30.24 31 LEU C O 1
ATOM 3072 N N . LEU C 1 43 ? 7.519 28.100 47.846 1.00 26.36 32 LEU C N 1
ATOM 3073 C CA . LEU C 1 43 ? 8.375 29.196 47.525 1.00 26.75 32 LEU C CA 1
ATOM 3074 C C . LEU C 1 43 ? 7.521 30.431 47.154 1.00 28.46 32 LEU C C 1
ATOM 3075 O O . LEU C 1 43 ? 7.804 31.522 47.621 1.00 28.32 32 LEU C O 1
ATOM 3080 N N . ALA C 1 44 ? 6.552 30.274 46.252 1.00 27.06 33 ALA C N 1
ATOM 3081 C CA . ALA C 1 44 ? 5.679 31.407 45.876 1.00 27.45 33 ALA C CA 1
ATOM 3082 C C . ALA C 1 44 ? 4.959 31.961 47.124 1.00 28.30 33 ALA C C 1
ATOM 3083 O O . ALA C 1 44 ? 4.975 33.135 47.347 1.00 29.70 33 ALA C O 1
ATOM 3085 N N . ILE C 1 45 ? 4.409 31.092 47.940 1.00 28.93 34 ILE C N 1
ATOM 3086 C CA . ILE C 1 45 ? 3.673 31.520 49.112 1.00 30.32 34 ILE C CA 1
ATOM 3087 C C . ILE C 1 45 ? 4.542 32.279 50.111 1.00 33.89 34 ILE C C 1
ATOM 3088 O O . ILE C 1 45 ? 4.129 33.302 50.623 1.00 35.11 34 ILE C O 1
ATOM 3093 N N . ASN C 1 46 ? 5.751 31.773 50.377 1.00 29.83 35 ASN C N 1
ATOM 3094 C CA . ASN C 1 46 ? 6.633 32.355 51.393 1.00 26.16 35 ASN C CA 1
ATOM 3095 C C . ASN C 1 46 ? 7.418 33.499 50.889 1.00 24.62 35 ASN C C 1
ATOM 3096 O O . ASN C 1 46 ? 7.763 34.412 51.650 1.00 25.77 35 ASN C O 1
ATOM 3101 N N . VAL C 1 47 ? 7.701 33.538 49.607 1.00 23.33 36 VAL C N 1
ATOM 3102 C CA . VAL C 1 47 ? 8.660 34.532 49.146 1.00 26.37 36 VAL C CA 1
ATOM 3103 C C . VAL C 1 47 ? 8.055 35.700 48.363 1.00 30.64 36 VAL C C 1
ATOM 3104 O O . VAL C 1 47 ? 8.556 36.811 48.472 1.00 29.43 36 VAL C O 1
ATOM 3108 N N . LEU C 1 48 ? 7.039 35.472 47.537 1.00 29.74 37 LEU C N 1
ATOM 3109 C CA . LEU C 1 48 ? 6.507 36.614 46.718 1.00 31.60 37 LEU C CA 1
ATOM 3110 C C . LEU C 1 48 ? 6.026 37.756 47.585 1.00 29.95 37 LEU C C 1
ATOM 3111 O O . LEU C 1 48 ? 6.410 38.890 47.362 1.00 34.88 37 LEU C O 1
ATOM 3116 N N . PRO C 1 49 ? 5.279 37.465 48.641 1.00 29.63 38 PRO C N 1
ATOM 3117 C CA . PRO C 1 49 ? 4.855 38.612 49.464 1.00 31.97 38 PRO C CA 1
ATOM 3118 C C . PRO C 1 49 ? 5.983 39.282 50.201 1.00 32.23 38 PRO C C 1
ATOM 3119 O O . PRO C 1 49 ? 5.887 40.479 50.528 1.00 35.29 38 PRO C O 1
ATOM 3123 N N . ALA C 1 50 ? 7.031 38.518 50.516 1.00 29.87 39 ALA C N 1
ATOM 3124 C CA . ALA C 1 50 ? 8.196 39.093 51.214 1.00 28.59 39 ALA C CA 1
ATOM 3125 C C . ALA C 1 50 ? 8.833 40.103 50.331 1.00 30.03 39 ALA C C 1
ATOM 3126 O O . ALA C 1 50 ? 9.174 41.220 50.737 1.00 31.61 39 ALA C O 1
ATOM 3128 N N . ILE C 1 51 ? 8.981 39.722 49.078 1.00 29.69 40 ILE C N 1
ATOM 3129 C CA . ILE C 1 51 ? 9.593 40.617 48.108 1.00 35.13 40 ILE C CA 1
ATOM 3130 C C . ILE C 1 51 ? 8.718 41.845 47.829 1.00 36.83 40 ILE C C 1
ATOM 3131 O O . ILE C 1 51 ? 9.205 42.947 47.743 1.00 33.43 40 ILE C O 1
ATOM 3136 N N A GLU C 1 52 ? 7.417 41.615 47.688 0.50 39.35 41 GLU C N 1
ATOM 3137 N N B GLU C 1 52 ? 7.416 41.624 47.682 0.50 39.45 41 GLU C N 1
ATOM 3138 C CA A GLU C 1 52 ? 6.470 42.666 47.340 0.50 41.69 41 GLU C CA 1
ATOM 3139 C CA B GLU C 1 52 ? 6.477 42.697 47.351 0.50 41.80 41 GLU C CA 1
ATOM 3140 C C A GLU C 1 52 ? 6.384 43.716 48.430 0.50 41.73 41 GLU C C 1
ATOM 3141 C C B GLU C 1 52 ? 6.459 43.746 48.446 0.50 41.81 41 GLU C C 1
ATOM 3142 O O A GLU C 1 52 ? 6.279 44.892 48.140 0.50 45.26 41 GLU C O 1
ATOM 3143 O O B GLU C 1 52 ? 6.538 44.947 48.190 0.50 45.02 41 GLU C O 1
ATOM 3154 N N . SER C 1 53 ? 6.429 43.278 49.675 1.00 40.46 42 SER C N 1
ATOM 3155 C CA . SER C 1 53 ? 6.338 44.154 50.819 1.00 39.73 42 SER C CA 1
ATOM 3156 C C . SER C 1 53 ? 7.690 44.672 51.280 1.00 39.60 42 SER C C 1
ATOM 3157 O O . SER C 1 53 ? 7.774 45.475 52.189 1.00 38.07 42 SER C O 1
ATOM 3160 N N A ASN C 1 54 ? 8.743 44.164 50.663 0.50 38.46 43 ASN C N 1
ATOM 3161 N N B ASN C 1 54 ? 8.748 44.170 50.664 0.50 38.43 43 ASN C N 1
ATOM 3162 C CA A ASN C 1 54 ? 10.114 44.435 51.058 0.50 38.57 43 ASN C CA 1
ATOM 3163 C CA B ASN C 1 54 ? 10.128 44.438 51.074 0.50 38.58 43 ASN C CA 1
ATOM 3164 C C A ASN C 1 54 ? 10.439 44.032 52.502 0.50 37.72 43 ASN C C 1
ATOM 3165 C C B ASN C 1 54 ? 10.452 44.018 52.498 0.50 37.65 43 ASN C C 1
ATOM 3166 O O A ASN C 1 54 ? 11.360 44.552 53.105 0.50 36.46 43 ASN C O 1
ATOM 3167 O O B ASN C 1 54 ? 11.380 44.543 53.093 0.50 36.22 43 ASN C O 1
ATOM 3176 N N . GLN C 1 55 ? 9.715 43.055 53.039 1.00 35.42 44 GLN C N 1
ATOM 3177 C CA . GLN C 1 55 ? 9.959 42.596 54.402 1.00 33.84 44 GLN C CA 1
ATOM 3178 C C . GLN C 1 55 ? 10.880 41.342 54.389 1.00 34.49 44 GLN C C 1
ATOM 3179 O O . GLN C 1 55 ? 10.481 40.219 54.743 1.00 31.71 44 GLN C O 1
ATOM 3185 N N . TYR C 1 56 ? 12.116 41.568 53.961 1.00 35.51 45 TYR C N 1
ATOM 3186 C CA . TYR C 1 56 ? 13.115 40.510 53.907 1.00 35.40 45 TYR C CA 1
ATOM 3187 C C . TYR C 1 56 ? 14.495 41.121 53.932 1.00 38.16 45 TYR C C 1
ATOM 3188 O O . TYR C 1 56 ? 14.640 42.306 53.650 1.00 32.80 45 TYR C O 1
ATOM 3197 N N . VAL C 1 57 ? 15.491 40.302 54.265 1.00 33.07 46 VAL C N 1
ATOM 3198 C CA . VAL C 1 57 ? 16.889 40.635 54.115 1.00 31.79 46 VAL C CA 1
ATOM 3199 C C . VAL C 1 57 ? 17.562 39.506 53.333 1.00 32.80 46 VAL C C 1
ATOM 3200 O O . VAL C 1 57 ? 17.357 38.322 53.614 1.00 33.46 46 VAL C O 1
ATOM 3204 N N . LEU C 1 58 ? 18.297 39.864 52.314 1.00 30.34 47 LEU C N 1
ATOM 3205 C CA . LEU C 1 58 ? 19.041 38.918 51.542 1.00 32.50 47 LEU C CA 1
ATOM 3206 C C . LEU C 1 58 ? 20.490 39.320 51.617 1.00 32.22 47 LEU C C 1
ATOM 3207 O O . LEU C 1 58 ? 20.842 40.390 51.117 1.00 33.46 47 LEU C O 1
ATOM 3212 N N . LEU C 1 59 ? 21.337 38.512 52.246 1.00 31.34 48 LEU C N 1
ATOM 3213 C CA . LEU C 1 59 ? 22.762 38.802 52.263 1.00 30.59 48 LEU C CA 1
ATOM 3214 C C . LEU C 1 59 ? 23.467 38.018 51.170 1.00 34.23 48 LEU C C 1
ATOM 3215 O O . LEU C 1 59 ? 23.127 36.864 50.896 1.00 33.11 48 LEU C O 1
ATOM 3220 N N . LYS C 1 60 ? 24.472 38.646 50.562 1.00 35.60 49 LYS C N 1
ATOM 3221 C CA . LYS C 1 60 ? 25.225 38.102 49.414 1.00 42.82 49 LYS C CA 1
ATOM 3222 C C . LYS C 1 60 ? 26.742 38.138 49.650 1.00 43.93 49 LYS C C 1
ATOM 3223 O O . LYS C 1 60 ? 27.216 38.923 50.448 1.00 46.30 49 LYS C O 1
ATOM 3229 N N . ARG C 1 61 ? 27.486 37.283 48.963 1.00 47.43 50 ARG C N 1
ATOM 3230 C CA . ARG C 1 61 ? 28.954 37.350 48.925 1.00 47.18 50 ARG C CA 1
ATOM 3231 C C . ARG C 1 61 ? 29.362 36.972 47.513 1.00 49.10 50 ARG C C 1
ATOM 3232 O O . ARG C 1 61 ? 28.938 35.922 46.984 1.00 48.26 50 ARG C O 1
ATOM 3240 N N . ASP C 1 62 ? 30.175 37.814 46.875 1.00 55.95 51 ASP C N 1
ATOM 3241 C CA . ASP C 1 62 ? 30.733 37.516 45.544 1.00 51.46 51 ASP C CA 1
ATOM 3242 C C . ASP C 1 62 ? 29.617 37.279 44.591 1.00 45.06 51 ASP C C 1
ATOM 3243 O O . ASP C 1 62 ? 29.657 36.357 43.801 1.00 44.53 51 ASP C O 1
ATOM 3248 N N . GLY C 1 63 ? 28.582 38.108 44.710 1.00 53.89 52 GLY C N 1
ATOM 3249 C CA . GLY C 1 63 ? 27.385 38.032 43.834 1.00 55.64 52 GLY C CA 1
ATOM 3250 C C . GLY C 1 63 ? 26.473 36.807 43.952 1.00 51.04 52 GLY C C 1
ATOM 3251 O O . GLY C 1 63 ? 25.576 36.647 43.135 1.00 47.58 52 GLY C O 1
ATOM 3252 N N . PHE C 1 64 ? 26.737 35.948 44.948 1.00 45.76 53 PHE C N 1
ATOM 3253 C CA . PHE C 1 64 ? 25.892 34.819 45.273 1.00 42.04 53 PHE C CA 1
ATOM 3254 C C . PHE C 1 64 ? 25.232 35.016 46.657 1.00 40.03 53 PHE C C 1
ATOM 3255 O O . PHE C 1 64 ? 25.810 35.605 47.573 1.00 39.38 53 PHE C O 1
ATOM 3263 N N . PRO C 1 65 ? 23.976 34.583 46.785 1.00 35.30 54 PRO C N 1
ATOM 3264 C CA . PRO C 1 65 ? 23.258 34.747 48.044 1.00 35.43 54 PRO C CA 1
ATOM 3265 C C . PRO C 1 65 ? 23.863 33.798 49.011 1.00 34.21 54 PRO C C 1
ATOM 3266 O O . PRO C 1 65 ? 24.228 32.722 48.615 1.00 35.84 54 PRO C O 1
ATOM 3270 N N . ILE C 1 66 ? 23.937 34.200 50.266 1.00 33.54 55 ILE C N 1
ATOM 3271 C CA . ILE C 1 66 ? 24.369 33.311 51.316 1.00 33.82 55 ILE C CA 1
ATOM 3272 C C . ILE C 1 66 ? 23.381 33.181 52.494 1.00 32.85 55 ILE C C 1
ATOM 3273 O O . ILE C 1 66 ? 23.483 32.217 53.243 1.00 33.83 55 ILE C O 1
ATOM 3278 N N . ALA C 1 67 ? 22.486 34.162 52.693 1.00 30.55 56 ALA C N 1
ATOM 3279 C CA . ALA C 1 67 ? 21.535 34.089 53.778 1.00 29.26 56 ALA C CA 1
ATOM 3280 C C . ALA C 1 67 ? 20.285 34.914 53.495 1.00 28.75 56 ALA C C 1
ATOM 3281 O O . ALA C 1 67 ? 20.327 35.867 52.722 1.00 30.43 56 ALA C O 1
ATOM 3283 N N . PHE C 1 68 ? 19.164 34.490 54.076 1.00 28.35 57 PHE C N 1
ATOM 3284 C CA . PHE C 1 68 ? 17.855 35.094 53.798 1.00 25.23 57 PHE C CA 1
ATOM 3285 C C . PHE C 1 68 ? 16.913 34.927 54.981 1.00 24.46 57 PHE C C 1
ATOM 3286 O O . PHE C 1 68 ? 16.819 33.864 55.528 1.00 25.49 57 PHE C O 1
ATOM 3294 N N . CYS C 1 69 ? 16.238 35.995 55.372 1.00 25.17 58 CYS C N 1
ATOM 3295 C CA . CYS C 1 69 ? 15.130 35.919 56.297 1.00 26.69 58 CYS C CA 1
ATOM 3296 C C . CYS C 1 69 ? 14.030 36.854 55.851 1.00 26.17 58 CYS C C 1
ATOM 3297 O O . CYS C 1 69 ? 14.255 37.789 55.088 1.00 27.53 58 CYS C O 1
ATOM 3300 N N . SER C 1 70 ? 12.817 36.522 56.222 1.00 27.75 59 SER C N 1
ATOM 3301 C CA . SER C 1 70 ? 11.629 37.286 55.820 1.00 26.25 59 SER C CA 1
ATOM 3302 C C . SER C 1 70 ? 10.679 37.295 56.989 1.00 28.90 59 SER C C 1
ATOM 3303 O O . SER C 1 70 ? 10.760 36.414 57.858 1.00 28.65 59 SER C O 1
ATOM 3306 N N . TRP C 1 71 ? 9.795 38.295 57.021 1.00 29.93 60 TRP C N 1
ATOM 3307 C CA . TRP C 1 71 ? 8.836 38.423 58.136 1.00 28.96 60 TRP C CA 1
ATOM 3308 C C . TRP C 1 71 ? 7.512 38.984 57.700 1.00 26.33 60 TRP C C 1
ATOM 3309 O O . TRP C 1 71 ? 7.425 39.799 56.762 1.00 27.19 60 TRP C O 1
ATOM 3320 N N . ALA C 1 72 ? 6.486 38.469 58.341 1.00 24.66 61 ALA C N 1
ATOM 3321 C CA . ALA C 1 72 ? 5.096 38.886 58.095 1.00 27.89 61 ALA C CA 1
ATOM 3322 C C . ALA C 1 72 ? 4.610 39.609 59.376 1.00 27.49 61 ALA C C 1
ATOM 3323 O O . ALA C 1 72 ? 4.970 39.202 60.460 1.00 30.37 61 ALA C O 1
ATOM 3325 N N . ASN C 1 73 ? 3.896 40.708 59.177 1.00 26.25 62 ASN C N 1
ATOM 3326 C CA . ASN C 1 73 ? 3.443 41.592 60.262 1.00 30.36 62 ASN C CA 1
ATOM 3327 C C . ASN C 1 73 ? 1.954 41.304 60.379 1.00 28.19 62 ASN C C 1
ATOM 3328 O O . ASN C 1 73 ? 1.165 41.752 59.544 1.00 30.40 62 ASN C O 1
ATOM 3333 N N . LEU C 1 74 ? 1.606 40.461 61.334 1.00 28.80 63 LEU C N 1
ATOM 3334 C CA . LEU C 1 74 ? 0.282 39.875 61.375 1.00 30.69 63 LEU C CA 1
ATOM 3335 C C . LEU C 1 74 ? -0.630 40.491 62.447 1.00 34.36 63 LEU C C 1
ATOM 3336 O O . LEU C 1 74 ? -0.136 40.950 63.472 1.00 33.15 63 LEU C O 1
ATOM 3341 N N . ASN C 1 75 ? -1.940 40.391 62.230 1.00 31.42 64 ASN C N 1
ATOM 3342 C CA . ASN C 1 75 ? -2.862 40.539 63.321 1.00 37.07 64 ASN C CA 1
ATOM 3343 C C . ASN C 1 75 ? -3.068 39.205 64.010 1.00 37.35 64 ASN C C 1
ATOM 3344 O O . ASN C 1 75 ? -2.506 38.183 63.585 1.00 34.50 64 ASN C O 1
ATOM 3349 N N . LEU C 1 76 ? -3.805 39.206 65.117 1.00 33.63 65 LEU C N 1
ATOM 3350 C CA . LEU C 1 76 ? -3.957 37.974 65.890 1.00 35.95 65 LEU C CA 1
ATOM 3351 C C . LEU C 1 76 ? -4.681 36.880 65.096 1.00 34.50 65 LEU C C 1
ATOM 3352 O O . LEU C 1 76 ? -4.351 35.698 65.237 1.00 33.46 65 LEU C O 1
ATOM 3357 N N . GLU C 1 77 ? -5.671 37.282 64.288 1.00 34.76 66 GLU C N 1
ATOM 3358 C CA . GLU C 1 77 ? -6.445 36.348 63.478 1.00 34.48 66 GLU C CA 1
ATOM 3359 C C . GLU C 1 77 ? -5.491 35.595 62.513 1.00 32.60 66 GLU C C 1
ATOM 3360 O O . GLU C 1 77 ? -5.577 34.388 62.356 1.00 31.95 66 GLU C O 1
ATOM 3366 N N . ASN C 1 78 ? -4.613 36.339 61.863 1.00 31.93 67 ASN C N 1
ATOM 3367 C CA . ASN C 1 78 ? -3.687 35.766 60.900 1.00 34.74 67 ASN C CA 1
ATOM 3368 C C . ASN C 1 78 ? -2.547 34.978 61.568 1.00 30.58 67 ASN C C 1
ATOM 3369 O O . ASN C 1 78 ? -2.129 33.966 61.031 1.00 28.21 67 ASN C O 1
ATOM 3374 N N . GLU C 1 79 ? -2.149 35.385 62.766 1.00 29.52 68 GLU C N 1
ATOM 3375 C CA . GLU C 1 79 ? -1.212 34.637 63.543 1.00 29.49 68 GLU C CA 1
ATOM 3376 C C . GLU C 1 79 ? -1.754 33.250 63.871 1.00 32.02 68 GLU C C 1
ATOM 3377 O O . GLU C 1 79 ? -1.039 32.238 63.754 1.00 34.94 68 GLU C O 1
ATOM 3383 N N . ILE C 1 80 ? -3.008 33.193 64.289 1.00 29.82 69 ILE C N 1
ATOM 3384 C CA . ILE C 1 80 ? -3.635 31.892 64.575 1.00 29.06 69 ILE C CA 1
ATOM 3385 C C . ILE C 1 80 ? -3.801 31.071 63.301 1.00 25.22 69 ILE C C 1
ATOM 3386 O O . ILE C 1 80 ? -3.599 29.880 63.300 1.00 23.65 69 ILE C O 1
ATOM 3391 N N . LYS C 1 81 ? -4.169 31.728 62.211 1.00 25.76 70 LYS C N 1
ATOM 3392 C CA . LYS C 1 81 ? -4.318 31.038 60.944 1.00 26.79 70 LYS C CA 1
ATOM 3393 C C . LYS C 1 81 ? -2.959 30.395 60.533 1.00 26.17 70 LYS C C 1
ATOM 3394 O O . LYS C 1 81 ? -2.911 29.261 60.077 1.00 25.62 70 LYS C O 1
ATOM 3400 N N . TYR C 1 82 ? -1.897 31.182 60.644 1.00 28.00 71 TYR C N 1
ATOM 3401 C CA . TYR C 1 82 ? -0.557 30.755 60.293 1.00 27.44 71 TYR C CA 1
ATOM 3402 C C . TYR C 1 82 ? -0.101 29.600 61.162 1.00 27.16 71 TYR C C 1
ATOM 3403 O O . TYR C 1 82 ? 0.388 28.613 60.659 1.00 23.23 71 TYR C O 1
ATOM 3412 N N . LEU C 1 83 ? -0.326 29.691 62.450 1.00 25.42 72 LEU C N 1
ATOM 3413 C CA . LEU C 1 83 ? 0.067 28.623 63.327 1.00 28.78 72 LEU C CA 1
ATOM 3414 C C . LEU C 1 83 ? -0.768 27.336 63.183 1.00 32.96 72 LEU C C 1
ATOM 3415 O O . LEU C 1 83 ? -0.302 26.267 63.515 1.00 33.23 72 LEU C O 1
ATOM 3420 N N . ASP C 1 84 ? -2.001 27.444 62.725 1.00 34.89 73 ASP C N 1
ATOM 3421 C CA . ASP C 1 84 ? -2.782 26.275 62.361 1.00 34.31 73 ASP C CA 1
ATOM 3422 C C . ASP C 1 84 ? -2.270 25.688 61.044 1.00 31.31 73 ASP C C 1
ATOM 3423 O O . ASP C 1 84 ? -2.412 24.514 60.812 1.00 31.51 73 ASP C O 1
ATOM 3428 N N . ASP C 1 85 ? -1.759 26.519 60.160 1.00 32.69 74 ASP C N 1
ATOM 3429 C CA . ASP C 1 85 ? -1.299 26.065 58.847 1.00 33.05 74 ASP C CA 1
ATOM 3430 C C . ASP C 1 85 ? -0.284 27.047 58.277 1.00 30.20 74 ASP C C 1
ATOM 3431 O O . ASP C 1 85 ? -0.627 28.122 57.749 1.00 28.26 74 ASP C O 1
ATOM 3436 N N . VAL C 1 86 ? 0.986 26.648 58.319 1.00 27.63 75 VAL C N 1
ATOM 3437 C CA . VAL C 1 86 ? 2.093 27.594 57.994 1.00 27.82 75 VAL C CA 1
ATOM 3438 C C . VAL C 1 86 ? 2.077 28.042 56.549 1.00 28.16 75 VAL C C 1
ATOM 3439 O O . VAL C 1 86 ? 2.766 28.983 56.169 1.00 24.42 75 VAL C O 1
ATOM 3443 N N . ALA C 1 87 ? 1.363 27.321 55.702 1.00 28.05 76 ALA C N 1
ATOM 3444 C CA . ALA C 1 87 ? 1.280 27.700 54.278 1.00 30.43 76 ALA C CA 1
ATOM 3445 C C . ALA C 1 87 ? 0.006 28.501 53.916 1.00 31.31 76 ALA C C 1
ATOM 3446 O O . ALA C 1 87 ? -0.234 28.733 52.742 1.00 27.75 76 ALA C O 1
ATOM 3448 N N . SER C 1 88 ? -0.751 28.970 54.909 1.00 30.53 77 SER C N 1
ATOM 3449 C CA . SER C 1 88 ? -2.093 29.572 54.652 1.00 30.52 77 SER C CA 1
ATOM 3450 C C . SER C 1 88 ? -2.111 31.066 54.446 1.00 31.46 77 SER C C 1
ATOM 3451 O O . SER C 1 88 ? -3.142 31.615 54.128 1.00 29.53 77 SER C O 1
ATOM 3454 N N . LEU C 1 89 ? -1.005 31.782 54.639 1.00 33.58 78 LEU C N 1
ATOM 3455 C CA . LEU C 1 89 ? -1.043 33.232 54.514 1.00 30.97 78 LEU C CA 1
ATOM 3456 C C . LEU C 1 89 ? -1.140 33.657 53.078 1.00 33.49 78 LEU C C 1
ATOM 3457 O O . LEU C 1 89 ? -0.499 33.053 52.219 1.00 31.43 78 LEU C O 1
ATOM 3462 N N . VAL C 1 90 ? -1.863 34.767 52.836 1.00 30.48 79 VAL C N 1
ATOM 3463 C CA . VAL C 1 90 ? -1.891 35.404 51.530 1.00 32.80 79 VAL C CA 1
ATOM 3464 C C . VAL C 1 90 ? -1.217 36.758 51.691 1.00 32.93 79 VAL C C 1
ATOM 3465 O O . VAL C 1 90 ? -0.970 37.209 52.795 1.00 37.75 79 VAL C O 1
ATOM 3469 N N . ALA C 1 91 ? -0.896 37.388 50.579 1.00 31.01 80 ALA C N 1
ATOM 3470 C CA . ALA C 1 91 ? -0.051 38.561 50.562 1.00 30.83 80 ALA C CA 1
ATOM 3471 C C . ALA C 1 91 ? -0.551 39.656 51.432 1.00 35.67 80 ALA C C 1
ATOM 3472 O O . ALA C 1 91 ? 0.199 40.282 52.196 1.00 40.18 80 ALA C O 1
ATOM 3474 N N . ASP C 1 92 ? -1.860 39.909 51.377 1.00 41.23 81 ASP C N 1
ATOM 3475 C CA . ASP C 1 92 ? -2.398 40.976 52.227 1.00 40.31 81 ASP C CA 1
ATOM 3476 C C . ASP C 1 92 ? -2.157 40.709 53.696 1.00 32.78 81 ASP C C 1
ATOM 3477 O O . ASP C 1 92 ? -2.044 41.639 54.461 1.00 33.56 81 ASP C O 1
ATOM 3482 N N . ASP C 1 93 ? -2.084 39.466 54.114 1.00 31.08 82 ASP C N 1
ATOM 3483 C CA . ASP C 1 93 ? -1.886 39.154 55.567 1.00 31.25 82 ASP C CA 1
ATOM 3484 C C . ASP C 1 93 ? -0.563 39.648 56.054 1.00 31.58 82 ASP C C 1
ATOM 3485 O O . ASP C 1 93 ? -0.363 39.832 57.269 1.00 32.76 82 ASP C O 1
ATOM 3490 N N . TRP C 1 94 ? 0.364 39.868 55.123 1.00 30.90 83 TRP C N 1
ATOM 3491 C CA . TRP C 1 94 ? 1.744 40.197 55.544 1.00 37.36 83 TRP C CA 1
ATOM 3492 C C . TRP C 1 94 ? 1.895 41.577 56.140 1.00 39.55 83 TRP C C 1
ATOM 3493 O O . TRP C 1 94 ? 2.926 41.877 56.808 1.00 34.96 83 TRP C O 1
ATOM 3504 N N . THR C 1 95 ? 0.898 42.431 55.885 1.00 42.99 84 THR C N 1
ATOM 3505 C CA . THR C 1 95 ? 0.869 43.756 56.490 1.00 44.14 84 THR C CA 1
ATOM 3506 C C . THR C 1 95 ? -0.401 43.928 57.289 1.00 44.92 84 THR C C 1
ATOM 3507 O O . THR C 1 95 ? -0.980 44.986 57.281 1.00 45.93 84 THR C O 1
ATOM 3511 N N . SER C 1 96 ? -0.858 42.891 57.973 1.00 45.58 85 SER C N 1
ATOM 3512 C CA . SER C 1 96 ? -2.186 42.940 58.555 1.00 39.47 85 SER C CA 1
ATOM 3513 C C . SER C 1 96 ? -2.151 43.355 60.008 1.00 40.24 85 SER C C 1
ATOM 3514 O O . SER C 1 96 ? -3.211 43.595 60.588 1.00 42.73 85 SER C O 1
ATOM 3517 N N . GLY C 1 97 ? -0.980 43.439 60.624 1.00 37.48 86 GLY C N 1
ATOM 3518 C CA . GLY C 1 97 ? -0.947 43.810 62.014 1.00 34.14 86 GLY C CA 1
ATOM 3519 C C . GLY C 1 97 ? 0.479 44.026 62.464 1.00 38.49 86 GLY C C 1
ATOM 3520 O O . GLY C 1 97 ? 1.348 44.274 61.654 1.00 34.13 86 GLY C O 1
ATOM 3521 N N . ASP C 1 98 ? 0.699 43.972 63.777 1.00 34.94 87 ASP C N 1
ATOM 3522 C CA . ASP C 1 98 ? 1.972 44.342 64.369 1.00 40.55 87 ASP C CA 1
ATOM 3523 C C . ASP C 1 98 ? 2.620 43.131 65.089 1.00 38.84 87 ASP C C 1
ATOM 3524 O O . ASP C 1 98 ? 3.519 43.316 65.880 1.00 36.65 87 ASP C O 1
ATOM 3529 N N . ARG C 1 99 ? 2.147 41.917 64.831 1.00 33.60 88 ARG C N 1
ATOM 3530 C CA . ARG C 1 99 ? 2.736 40.749 65.459 1.00 32.48 88 ARG C CA 1
ATOM 3531 C C . ARG C 1 99 ? 3.655 40.078 64.430 1.00 33.10 88 ARG C C 1
ATOM 3532 O O . ARG C 1 99 ? 3.171 39.505 63.459 1.00 28.21 88 ARG C O 1
ATOM 3540 N N . ARG C 1 100 ? 4.959 40.231 64.610 1.00 32.84 89 ARG C N 1
ATOM 3541 C CA . ARG C 1 100 ? 5.933 39.900 63.553 1.00 37.74 89 ARG C CA 1
ATOM 3542 C C . ARG C 1 100 ? 6.396 38.464 63.642 1.00 34.59 89 ARG C C 1
ATOM 3543 O O . ARG C 1 100 ? 6.777 38.023 64.719 1.00 31.32 89 ARG C O 1
ATOM 3551 N N . TRP C 1 101 ? 6.337 37.768 62.507 1.00 30.58 90 TRP C N 1
ATOM 3552 C CA . TRP C 1 101 ? 6.796 36.373 62.417 1.00 28.19 90 TRP C CA 1
ATOM 3553 C C . TRP C 1 101 ? 7.836 36.205 61.307 1.00 26.65 90 TRP C C 1
ATOM 3554 O O . TRP C 1 101 ? 7.625 36.661 60.181 1.00 28.51 90 TRP C O 1
ATOM 3565 N N . PHE C 1 102 ? 8.960 35.586 61.625 1.00 23.58 91 PHE C N 1
ATOM 3566 C CA . PHE C 1 102 ? 9.907 35.167 60.618 1.00 25.45 91 PHE C CA 1
ATOM 3567 C C . PHE C 1 102 ? 9.333 34.011 59.826 1.00 26.83 91 PHE C C 1
ATOM 3568 O O . PHE C 1 102 ? 9.089 32.944 60.362 1.00 26.70 91 PHE C O 1
ATOM 3576 N N . ILE C 1 103 ? 9.090 34.243 58.563 1.00 24.31 92 ILE C N 1
ATOM 3577 C CA . ILE C 1 103 ? 8.526 33.232 57.708 1.00 26.22 92 ILE C CA 1
ATOM 3578 C C . ILE C 1 103 ? 9.615 32.256 57.204 1.00 26.88 92 ILE C C 1
ATOM 3579 O O . ILE C 1 103 ? 9.370 31.070 57.169 1.00 26.70 92 ILE C O 1
ATOM 3584 N N . ASP C 1 104 ? 10.779 32.777 56.795 1.00 27.59 93 ASP C N 1
ATOM 3585 C CA . ASP C 1 104 ? 11.961 31.965 56.521 1.00 26.83 93 ASP C CA 1
ATOM 3586 C C . ASP C 1 104 ? 13.172 32.579 57.175 1.00 26.50 93 ASP C C 1
ATOM 3587 O O . ASP C 1 104 ? 13.236 33.759 57.368 1.00 27.59 93 ASP C O 1
ATOM 3592 N N . TRP C 1 105 ? 14.119 31.731 57.552 1.00 26.99 94 TRP C N 1
ATOM 3593 C CA . TRP C 1 105 ? 15.422 32.166 58.079 1.00 25.92 94 TRP C CA 1
ATOM 3594 C C . TRP C 1 105 ? 16.434 31.107 57.667 1.00 24.86 94 TRP C C 1
ATOM 3595 O O . TRP C 1 105 ? 16.430 29.997 58.222 1.00 22.78 94 TRP C O 1
ATOM 3606 N N . ILE C 1 106 ? 17.206 31.367 56.621 1.00 24.20 95 ILE C N 1
ATOM 3607 C CA . ILE C 1 106 ? 18.147 30.348 56.160 1.00 27.18 95 ILE C CA 1
ATOM 3608 C C . ILE C 1 106 ? 19.553 30.925 55.980 1.00 27.48 95 ILE C C 1
ATOM 3609 O O . ILE C 1 106 ? 19.707 32.051 55.545 1.00 25.52 95 ILE C O 1
ATOM 3614 N N . ALA C 1 107 ? 20.555 30.103 56.252 1.00 28.39 96 ALA C N 1
ATOM 3615 C CA . ALA C 1 107 ? 21.975 30.469 56.001 1.00 28.71 96 ALA C CA 1
ATOM 3616 C C . ALA C 1 107 ? 22.739 29.139 55.895 1.00 27.51 96 ALA C C 1
ATOM 3617 O O . ALA C 1 107 ? 23.319 28.692 56.850 1.00 27.08 96 ALA C O 1
ATOM 3619 N N . PRO C 1 108 ? 22.597 28.458 54.760 1.00 27.20 97 PRO C N 1
ATOM 3620 C CA . PRO C 1 108 ? 22.978 27.086 54.660 1.00 28.05 97 PRO C CA 1
ATOM 3621 C C . PRO C 1 108 ? 24.505 26.916 54.589 1.00 29.99 97 PRO C C 1
ATOM 3622 O O . PRO C 1 108 ? 24.984 25.816 54.827 1.00 31.71 97 PRO C O 1
ATOM 3626 N N . PHE C 1 109 ? 25.236 27.986 54.327 1.00 32.24 98 PHE C N 1
ATOM 3627 C CA . PHE C 1 109 ? 26.684 27.916 54.249 1.00 34.69 98 PHE C CA 1
ATOM 3628 C C . PHE C 1 109 ? 27.350 28.417 55.544 1.00 38.49 98 PHE C C 1
ATOM 3629 O O . PHE C 1 109 ? 28.534 28.657 55.544 1.00 44.76 98 PHE C O 1
ATOM 3637 N N . GLY C 1 110 ? 26.610 28.565 56.637 1.00 37.72 99 GLY C N 1
ATOM 3638 C CA . GLY C 1 110 ? 27.217 28.959 57.920 1.00 35.45 99 GLY C CA 1
ATOM 3639 C C . GLY C 1 110 ? 27.231 30.424 58.248 1.00 34.20 99 GLY C C 1
ATOM 3640 O O . GLY C 1 110 ? 27.858 30.821 59.196 1.00 35.73 99 GLY C O 1
ATOM 3641 N N . ASP C 1 111 ? 26.444 31.238 57.561 1.00 36.49 100 ASP C N 1
ATOM 3642 C CA . ASP C 1 111 ? 26.456 32.686 57.794 1.00 33.53 100 ASP C CA 1
ATOM 3643 C C . ASP C 1 111 ? 25.344 33.244 58.685 1.00 34.01 100 ASP C C 1
ATOM 3644 O O . ASP C 1 111 ? 24.950 34.428 58.576 1.00 35.19 100 ASP C O 1
ATOM 3649 N N . SER C 1 112 ? 24.799 32.419 59.544 1.00 32.45 101 SER C N 1
ATOM 3650 C CA . SER C 1 112 ? 23.706 32.873 60.369 1.00 36.23 101 SER C CA 1
ATOM 3651 C C . SER C 1 112 ? 24.042 34.049 61.283 1.00 32.89 101 SER C C 1
ATOM 3652 O O . SER C 1 112 ? 23.227 34.985 61.442 1.00 36.36 101 SER C O 1
ATOM 3655 N N . ALA C 1 113 ? 25.251 34.073 61.826 1.00 36.59 102 ALA C N 1
ATOM 3656 C CA . ALA C 1 113 ? 25.654 35.191 62.742 1.00 34.68 102 ALA C CA 1
ATOM 3657 C C . ALA C 1 113 ? 25.584 36.523 62.016 1.00 33.46 102 ALA C C 1
ATOM 3658 O O . ALA C 1 113 ? 25.089 37.525 62.566 1.00 31.34 102 ALA C O 1
ATOM 3660 N N . ALA C 1 114 ? 25.957 36.524 60.744 1.00 31.01 103 ALA C N 1
ATOM 3661 C CA . ALA C 1 114 ? 25.864 37.769 60.001 1.00 31.48 103 ALA C CA 1
ATOM 3662 C C . ALA C 1 114 ? 24.422 38.205 59.793 1.00 33.58 103 ALA C C 1
ATOM 3663 O O . ALA C 1 114 ? 24.080 39.409 59.842 1.00 31.82 103 ALA C O 1
ATOM 3665 N N . LEU C 1 115 ? 23.539 37.233 59.553 1.00 34.68 104 LEU C N 1
ATOM 3666 C CA . LEU C 1 115 ? 22.125 37.587 59.419 1.00 35.89 104 LEU C CA 1
ATOM 3667 C C . LEU C 1 115 ? 21.547 38.131 60.748 1.00 31.41 104 LEU C C 1
ATOM 3668 O O . LEU C 1 115 ? 20.811 39.128 60.796 1.00 31.67 104 LEU C O 1
ATOM 3673 N N . TYR C 1 116 ? 21.840 37.411 61.801 1.00 29.82 105 TYR C N 1
ATOM 3674 C CA . TYR C 1 116 ? 21.412 37.792 63.140 1.00 37.09 105 TYR C CA 1
ATOM 3675 C C . TYR C 1 116 ? 21.820 39.221 63.430 1.00 36.31 105 TYR C C 1
ATOM 3676 O O . TYR C 1 116 ? 21.001 40.067 63.838 1.00 35.88 105 TYR C O 1
ATOM 3685 N N . LYS C 1 117 ? 23.096 39.511 63.213 1.00 36.89 106 LYS C N 1
ATOM 3686 C CA . LYS C 1 117 ? 23.592 40.850 63.508 1.00 38.08 106 LYS C CA 1
ATOM 3687 C C . LYS C 1 117 ? 22.890 41.928 62.660 1.00 36.37 106 LYS C C 1
ATOM 3688 O O . LYS C 1 117 ? 22.528 43.008 63.139 1.00 40.72 106 LYS C O 1
ATOM 3694 N N . HIS C 1 118 ? 22.692 41.624 61.392 1.00 32.44 107 HIS C N 1
ATOM 3695 C CA . HIS C 1 118 ? 22.018 42.530 60.526 1.00 31.84 107 HIS C CA 1
ATOM 3696 C C . HIS C 1 118 ? 20.640 42.852 61.064 1.00 38.96 107 HIS C C 1
ATOM 3697 O O . HIS C 1 118 ? 20.235 44.029 61.045 1.00 41.88 107 HIS C O 1
ATOM 3704 N N . MET C 1 119 ? 19.922 41.838 61.562 1.00 35.76 108 MET C N 1
ATOM 3705 C CA . MET C 1 119 ? 18.578 42.092 62.073 1.00 36.21 108 MET C CA 1
ATOM 3706 C C . MET C 1 119 ? 18.629 42.896 63.395 1.00 35.32 108 MET C C 1
ATOM 3707 O O . MET C 1 119 ? 17.870 43.851 63.594 1.00 35.18 108 MET C O 1
ATOM 3712 N N . ARG C 1 120 ? 19.512 42.459 64.282 1.00 37.58 109 ARG C N 1
ATOM 3713 C CA . ARG C 1 120 ? 19.744 43.153 65.542 1.00 42.04 109 ARG C CA 1
ATOM 3714 C C . ARG C 1 120 ? 19.980 44.651 65.334 1.00 42.70 109 ARG C C 1
ATOM 3715 O O . ARG C 1 120 ? 19.382 45.458 66.019 1.00 44.63 109 ARG C O 1
ATOM 3723 N N . ASP C 1 121 ? 20.826 44.999 64.378 1.00 42.27 110 ASP C N 1
ATOM 3724 C CA . ASP C 1 121 ? 21.224 46.381 64.186 1.00 43.20 110 ASP C CA 1
ATOM 3725 C C . ASP C 1 121 ? 20.239 47.151 63.361 1.00 41.20 110 ASP C C 1
ATOM 3726 O O . ASP C 1 121 ? 20.069 48.344 63.575 1.00 42.40 110 ASP C O 1
ATOM 3731 N N . ASN C 1 122 ? 19.612 46.522 62.385 1.00 37.50 111 ASN C N 1
ATOM 3732 C CA . ASN C 1 122 ? 18.697 47.289 61.559 1.00 37.39 111 ASN C CA 1
ATOM 3733 C C . ASN C 1 122 ? 17.286 47.328 62.048 1.00 37.70 111 ASN C C 1
ATOM 3734 O O . ASN C 1 122 ? 16.492 48.070 61.499 1.00 36.48 111 ASN C O 1
ATOM 3739 N N . PHE C 1 123 ? 16.935 46.512 63.026 1.00 39.52 112 PHE C N 1
ATOM 3740 C CA . PHE C 1 123 ? 15.556 46.542 63.556 1.00 39.53 112 PHE C CA 1
ATOM 3741 C C . 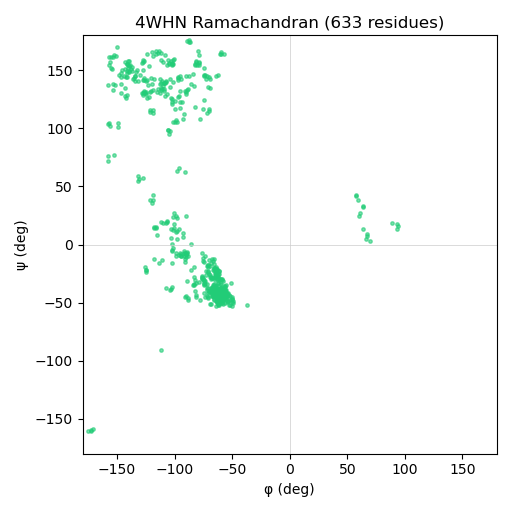PHE C 1 123 ? 15.667 46.623 65.068 1.00 42.20 112 PHE C C 1
ATOM 3742 O O . PHE C 1 123 ? 15.170 45.766 65.777 1.00 40.59 112 PHE C O 1
ATOM 3750 N N . PRO C 1 124 ? 16.386 47.655 65.567 1.00 44.65 113 PRO C N 1
ATOM 3751 C CA . PRO C 1 124 ? 16.920 47.649 66.935 1.00 45.61 113 PRO C CA 1
ATOM 3752 C C . PRO C 1 124 ? 15.863 47.641 68.027 1.00 36.95 113 PRO C C 1
ATOM 3753 O O . PRO C 1 124 ? 16.111 47.173 69.113 1.00 39.12 113 PRO C O 1
ATOM 3757 N N . ASN C 1 125 ? 14.696 48.146 67.705 1.00 41.40 114 ASN C N 1
ATOM 3758 C CA . ASN C 1 125 ? 13.563 48.127 68.621 1.00 47.96 114 ASN C CA 1
ATOM 3759 C C . ASN C 1 125 ? 12.415 47.223 68.211 1.00 51.39 114 ASN C C 1
ATOM 3760 O O . ASN C 1 125 ? 11.319 47.384 68.730 1.00 48.35 114 ASN C O 1
ATOM 3765 N N . GLU C 1 126 ? 12.654 46.257 67.317 1.00 46.52 115 GLU C N 1
ATOM 3766 C CA . GLU C 1 126 ? 11.574 45.358 66.913 1.00 43.80 115 GLU C CA 1
ATOM 3767 C C . GLU C 1 126 ? 11.643 44.004 67.611 1.00 38.74 115 GLU C C 1
ATOM 3768 O O . GLU C 1 126 ? 12.671 43.585 68.140 1.00 36.30 115 GLU C O 1
ATOM 3774 N N . LEU C 1 127 ? 10.502 43.334 67.616 1.00 39.54 116 LEU C N 1
ATOM 3775 C CA . LEU C 1 127 ? 10.364 42.011 68.195 1.00 35.21 116 LEU C CA 1
ATOM 3776 C C . LEU C 1 127 ? 9.770 41.070 67.158 1.00 34.27 116 LEU C C 1
ATOM 3777 O O . LEU C 1 127 ? 8.874 41.471 66.423 1.00 31.47 116 LEU C O 1
ATOM 3782 N N . PHE C 1 128 ? 10.246 39.834 67.129 1.00 32.69 117 PHE C N 1
ATOM 3783 C CA . PHE C 1 128 ? 9.836 38.864 66.131 1.00 32.18 117 PHE C CA 1
ATOM 3784 C C . PHE C 1 128 ? 9.681 37.517 66.827 1.00 33.77 117 PHE C C 1
ATOM 3785 O O . PHE C 1 128 ? 10.421 37.214 67.762 1.00 28.15 117 PHE C O 1
ATOM 3793 N N . ARG C 1 129 ? 8.757 36.691 66.342 1.00 30.41 118 ARG C N 1
ATOM 3794 C CA . ARG C 1 129 ? 8.707 35.307 66.798 1.00 32.02 118 ARG C CA 1
ATOM 3795 C C . ARG C 1 129 ? 8.938 34.374 65.581 1.00 31.66 118 ARG C C 1
ATOM 3796 O O . ARG C 1 129 ? 8.856 34.816 64.447 1.00 28.96 118 ARG C O 1
ATOM 3804 N N . ALA C 1 130 ? 9.279 33.116 65.845 1.00 28.72 119 ALA C N 1
ATOM 3805 C CA . ALA C 1 130 ? 9.348 32.084 64.802 1.00 30.39 119 ALA C CA 1
ATOM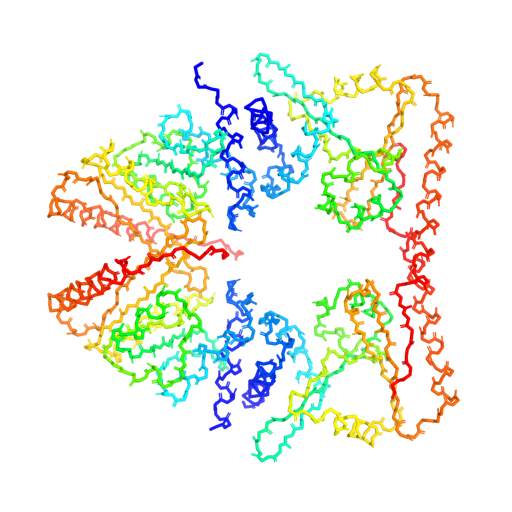 3806 C C . ALA C 1 130 ? 8.810 30.786 65.362 1.00 28.21 119 ALA C C 1
ATOM 3807 O O . ALA C 1 130 ? 8.941 30.538 66.558 1.00 32.57 119 ALA C O 1
ATOM 3809 N N . ILE C 1 131 ? 8.224 29.966 64.506 1.00 27.54 120 ILE C N 1
ATOM 3810 C CA . ILE C 1 131 ? 7.758 28.660 64.958 1.00 31.91 120 ILE C CA 1
ATOM 3811 C C . ILE C 1 131 ? 8.617 27.606 64.344 1.00 35.49 120 ILE C C 1
ATOM 3812 O O . ILE C 1 131 ? 8.818 27.625 63.134 1.00 28.75 120 ILE C O 1
ATOM 3817 N N . ARG C 1 132 ? 9.055 26.648 65.143 1.00 33.17 121 ARG C N 1
ATOM 3818 C CA . ARG C 1 132 ? 9.659 25.445 64.561 1.00 37.52 121 ARG C CA 1
ATOM 3819 C C . ARG C 1 132 ? 8.878 24.220 64.929 1.00 29.81 121 ARG C C 1
ATOM 3820 O O . ARG C 1 132 ? 8.572 24.040 66.089 1.00 32.24 121 ARG C O 1
ATOM 3828 N N . VAL C 1 133 ? 8.590 23.371 63.961 1.00 30.93 122 VAL C N 1
ATOM 3829 C CA . VAL C 1 133 ? 7.814 22.184 64.179 1.00 34.35 122 VAL C CA 1
ATOM 3830 C C . VAL C 1 133 ? 8.671 20.923 64.107 1.00 33.87 122 VAL C C 1
ATOM 3831 O O . VAL C 1 133 ? 9.357 20.721 63.153 1.00 32.74 122 VAL C O 1
ATOM 3835 N N . ASP C 1 134 ? 8.595 20.079 65.123 1.00 32.24 123 ASP C N 1
ATOM 3836 C CA . ASP C 1 134 ? 9.216 18.768 65.076 1.00 30.95 123 ASP C CA 1
ATOM 3837 C C . ASP C 1 134 ? 8.211 17.779 64.559 1.00 33.13 123 ASP C C 1
ATOM 3838 O O . ASP C 1 134 ? 7.230 17.487 65.264 1.00 32.40 123 ASP C O 1
ATOM 3843 N N . PRO C 1 135 ? 8.440 17.226 63.348 1.00 32.70 124 PRO C N 1
ATOM 3844 C CA . PRO C 1 135 ? 7.393 16.349 62.798 1.00 30.73 124 PRO C CA 1
ATOM 3845 C C . PRO C 1 135 ? 7.332 14.980 63.450 1.00 30.93 124 PRO C C 1
ATOM 3846 O O . PRO C 1 135 ? 6.342 14.290 63.294 1.00 31.20 124 PRO C O 1
ATOM 3850 N N . ASP C 1 136 ? 8.325 14.613 64.256 1.00 29.17 125 ASP C N 1
ATOM 3851 C CA . ASP C 1 136 ? 8.321 13.302 64.925 1.00 27.07 125 ASP C CA 1
ATOM 3852 C C . ASP C 1 136 ? 7.550 13.327 66.234 1.00 28.79 125 ASP C C 1
ATOM 3853 O O . ASP C 1 136 ? 7.101 12.274 66.726 1.00 28.09 125 ASP C O 1
ATOM 3858 N N . SER C 1 137 ? 7.390 14.509 66.810 1.00 29.43 126 SER C N 1
ATOM 3859 C CA . SER C 1 137 ? 6.535 14.678 68.007 1.00 31.21 126 SER C CA 1
ATOM 3860 C C . SER C 1 137 ? 5.263 15.481 67.715 1.00 33.15 126 SER C C 1
ATOM 3861 O O . SER C 1 137 ? 4.360 15.540 68.552 1.00 29.44 126 SER C O 1
ATOM 3864 N N . ARG C 1 138 ? 5.223 16.140 66.566 1.00 34.46 127 ARG C N 1
ATOM 3865 C CA . ARG C 1 138 ? 4.086 17.000 66.169 1.00 40.14 127 ARG C CA 1
ATOM 3866 C C . ARG C 1 138 ? 3.951 18.155 67.119 1.00 35.34 127 ARG C C 1
ATOM 3867 O O . ARG C 1 138 ? 2.850 18.544 67.413 1.00 37.10 127 ARG C O 1
ATOM 3875 N N . VAL C 1 139 ? 5.054 18.626 67.657 1.00 36.44 128 VAL C N 1
ATOM 3876 C CA . VAL C 1 139 ? 5.075 19.750 68.572 1.00 36.47 128 VAL C CA 1
ATOM 3877 C C . VAL C 1 139 ? 5.752 20.892 67.858 1.00 36.04 128 VAL C C 1
ATOM 3878 O O . VAL C 1 139 ? 6.812 20.734 67.249 1.00 33.17 128 VAL C O 1
ATOM 3882 N N . GLY C 1 140 ? 5.114 22.053 67.950 1.00 32.59 129 GLY C N 1
ATOM 3883 C CA . GLY C 1 140 ? 5.702 23.289 67.507 1.00 31.87 129 GLY C CA 1
ATOM 3884 C C . GLY C 1 140 ? 6.232 24.083 68.682 1.00 31.94 129 GLY C C 1
ATOM 3885 O O . GLY C 1 140 ? 5.642 24.097 69.765 1.00 35.03 129 GLY C O 1
ATOM 3886 N N . LYS C 1 141 ? 7.389 24.694 68.485 1.00 33.63 130 LYS C N 1
ATOM 3887 C CA . LYS C 1 141 ? 7.965 25.601 69.478 1.00 37.62 130 LYS C CA 1
ATOM 3888 C C . LYS C 1 141 ? 8.101 26.988 68.922 1.00 31.84 130 LYS C C 1
ATOM 3889 O O . LYS C 1 141 ? 8.573 27.156 67.799 1.00 29.00 130 LYS C O 1
ATOM 3895 N N . ILE C 1 142 ? 7.848 27.949 69.770 1.00 28.08 131 ILE C N 1
ATOM 3896 C CA . ILE C 1 142 ? 7.976 29.320 69.439 1.00 34.23 131 ILE C CA 1
ATOM 3897 C C . ILE C 1 142 ? 9.239 29.932 70.009 1.00 35.06 131 ILE C C 1
ATOM 3898 O O . ILE C 1 142 ? 9.454 29.891 71.200 1.00 38.66 131 ILE C O 1
ATOM 3903 N N . SER C 1 143 ? 10.044 30.554 69.168 1.00 32.08 132 SER C N 1
ATOM 3904 C CA . SER C 1 143 ? 11.219 31.300 69.651 1.00 35.98 132 SER C CA 1
ATOM 3905 C C . SER C 1 143 ? 11.028 32.811 69.472 1.00 37.93 132 SER C C 1
ATOM 3906 O O . SER C 1 143 ? 10.178 33.282 68.692 1.00 35.39 132 SER C O 1
ATOM 3909 N N . GLU C 1 144 ? 11.770 33.569 70.270 1.00 38.05 133 GLU C N 1
ATOM 3910 C CA . GLU C 1 144 ? 11.550 35.009 70.381 1.00 40.00 133 GLU C CA 1
ATOM 3911 C C . GLU C 1 144 ? 12.841 35.675 69.942 1.00 38.99 133 GLU C C 1
ATOM 3912 O O . GLU C 1 144 ? 13.905 35.215 70.317 1.00 35.02 133 GLU C O 1
ATOM 3918 N N . PHE C 1 145 ? 12.754 36.749 69.172 1.00 36.78 134 PHE C N 1
ATOM 3919 C CA . PHE C 1 145 ? 13.955 37.532 68.836 1.00 38.36 134 PHE C CA 1
ATOM 3920 C C . PHE C 1 145 ? 13.657 39.008 68.983 1.00 36.09 134 PHE C C 1
ATOM 3921 O O . PHE C 1 145 ? 12.549 39.479 68.666 1.00 38.41 134 PHE C O 1
ATOM 3929 N N . HIS C 1 146 ? 14.639 39.770 69.452 1.00 38.65 135 HIS C N 1
ATOM 3930 C CA . HIS C 1 146 ? 14.480 41.221 69.523 1.00 38.78 135 HIS C CA 1
ATOM 3931 C C . HIS C 1 146 ? 15.683 41.984 69.068 1.00 36.35 135 HIS C C 1
ATOM 3932 O O . HIS C 1 146 ? 16.795 41.492 69.159 1.00 36.90 135 HIS C O 1
ATOM 3939 N N . GLY C 1 147 ? 15.445 43.203 68.572 1.00 35.46 136 GLY C N 1
ATOM 3940 C CA . GLY C 1 147 ? 16.525 44.084 68.120 1.00 43.08 136 GLY C CA 1
ATOM 3941 C C . GLY C 1 147 ? 17.530 44.427 69.198 1.00 40.44 136 GLY C C 1
ATOM 3942 O O . GLY C 1 147 ? 17.266 44.241 70.374 1.00 39.18 136 GLY C O 1
ATOM 3943 N N . GLY C 1 148 ? 18.669 44.959 68.765 1.00 49.30 137 GLY C N 1
ATOM 3944 C CA . GLY C 1 148 ? 19.826 45.196 69.628 1.00 46.39 137 GLY C CA 1
ATOM 3945 C C . GLY C 1 148 ? 19.692 46.314 70.654 1.00 47.85 137 GLY C C 1
ATOM 3946 O O . GLY C 1 148 ? 20.348 46.262 71.680 1.00 45.82 137 GLY C O 1
ATOM 3947 N N . LYS C 1 149 ? 18.815 47.295 70.426 1.00 56.15 138 LYS C N 1
ATOM 3948 C CA . LYS C 1 149 ? 18.730 48.412 71.372 1.00 58.42 138 LYS C CA 1
ATOM 3949 C C . LYS C 1 149 ? 17.579 48.383 72.335 1.00 63.88 138 LYS C C 1
ATOM 3950 O O . LYS C 1 149 ? 17.523 49.229 73.216 1.00 65.10 138 LYS C O 1
ATOM 3956 N N . ILE C 1 150 ? 16.654 47.441 72.210 1.00 64.70 139 ILE C N 1
ATOM 3957 C CA . ILE C 1 150 ? 15.413 47.560 72.968 1.00 60.28 139 ILE C CA 1
ATOM 3958 C C . ILE C 1 150 ? 15.669 46.919 74.289 1.00 53.81 139 ILE C C 1
ATOM 3959 O O . ILE C 1 150 ? 16.405 45.919 74.398 1.00 54.57 139 ILE C O 1
ATOM 3964 N N . ASP C 1 151 ? 15.053 47.492 75.311 1.00 64.88 140 ASP C N 1
ATOM 3965 C CA . ASP C 1 151 ? 15.391 47.134 76.686 1.00 66.68 140 ASP C CA 1
ATOM 3966 C C . ASP C 1 151 ? 14.912 45.705 76.971 1.00 60.15 140 ASP C C 1
ATOM 3967 O O . ASP C 1 151 ? 13.795 45.364 76.592 1.00 56.80 140 ASP C O 1
ATOM 3972 N N . LYS C 1 152 ? 15.765 44.890 77.596 1.00 50.74 141 LYS C N 1
ATOM 3973 C CA . LYS C 1 152 ? 15.488 43.492 77.836 1.00 61.23 141 LYS C CA 1
ATOM 3974 C C . LYS C 1 152 ? 14.182 43.277 78.610 1.00 72.90 141 LYS C C 1
ATOM 3975 O O . LYS C 1 152 ? 13.389 42.394 78.268 1.00 66.71 141 LYS C O 1
ATOM 3981 N N . LYS C 1 153 ? 13.993 44.081 79.660 1.00 71.97 142 LYS C N 1
ATOM 3982 C CA . LYS C 1 153 ? 12.811 43.977 80.498 1.00 69.17 142 LYS C CA 1
ATOM 3983 C C . LYS C 1 153 ? 11.558 44.316 79.708 1.00 59.12 142 LYS C C 1
ATOM 3984 O O . LYS C 1 153 ? 10.565 43.627 79.837 1.00 52.99 142 LYS C O 1
ATOM 3990 N N . LEU C 1 154 ? 11.605 45.382 78.904 1.00 51.45 143 LEU C N 1
ATOM 3991 C CA . LEU C 1 154 ? 10.454 45.781 78.104 1.00 51.30 143 LEU C CA 1
ATOM 3992 C C . LEU C 1 154 ? 10.138 44.679 77.057 1.00 60.01 143 LEU C C 1
ATOM 3993 O O . LEU C 1 154 ? 8.986 44.292 76.865 1.00 68.50 143 LEU C O 1
ATOM 3998 N N . ALA C 1 155 ? 11.173 44.119 76.442 1.00 59.90 144 ALA C N 1
ATOM 3999 C CA . ALA C 1 155 ? 10.978 43.087 75.416 1.00 63.43 144 ALA C CA 1
ATOM 4000 C C . ALA C 1 155 ? 10.283 41.873 76.023 1.00 57.81 144 ALA C C 1
ATOM 4001 O O . ALA C 1 155 ? 9.263 41.389 75.531 1.00 61.30 144 ALA C O 1
ATOM 4003 N N . SER C 1 156 ? 10.838 41.398 77.112 1.00 52.71 145 SER C N 1
ATOM 4004 C CA . SER C 1 156 ? 10.268 40.277 77.796 1.00 56.67 145 SER C CA 1
ATOM 4005 C C . SER C 1 156 ? 8.770 40.501 78.217 1.00 58.73 145 SER C C 1
ATOM 4006 O O . SER C 1 156 ? 7.929 39.610 78.112 1.00 55.99 145 SER C O 1
ATOM 4009 N N . LYS C 1 157 ? 8.417 41.716 78.602 1.00 59.55 146 LYS C N 1
ATOM 4010 C CA . LYS C 1 157 ? 7.030 42.024 78.882 1.00 59.19 146 LYS C CA 1
ATOM 4011 C C . LYS C 1 157 ? 6.157 42.031 77.636 1.00 53.69 146 LYS C C 1
ATOM 4012 O O . LYS C 1 157 ? 5.002 41.631 77.700 1.00 51.75 146 LYS C O 1
ATOM 4018 N N . ILE C 1 158 ? 6.647 42.562 76.519 1.00 46.75 147 ILE C N 1
ATOM 4019 C CA . ILE C 1 158 ? 5.851 42.540 75.301 1.00 47.79 147 ILE C CA 1
ATOM 4020 C C . ILE C 1 158 ? 5.601 41.092 74.839 1.00 47.63 147 ILE C C 1
ATOM 4021 O O . ILE C 1 158 ? 4.477 40.729 74.435 1.00 44.89 147 ILE C O 1
ATOM 4026 N N . PHE C 1 159 ? 6.628 40.263 74.955 1.00 43.04 148 PHE C N 1
ATOM 4027 C CA . PHE C 1 159 ? 6.488 38.867 74.606 1.00 44.05 148 PHE C CA 1
ATOM 4028 C C . PHE C 1 159 ? 5.477 38.168 75.477 1.00 45.08 148 PHE C C 1
ATOM 4029 O O . PHE C 1 159 ? 4.674 37.364 74.967 1.00 38.48 148 PHE C O 1
ATOM 4037 N N A GLN C 1 160 ? 5.511 38.439 76.773 0.50 44.83 149 GLN C N 1
ATOM 4038 N N B GLN C 1 160 ? 5.504 38.435 76.782 0.50 43.61 149 GLN C N 1
ATOM 4039 C CA A GLN C 1 160 ? 4.557 37.795 77.679 0.50 46.83 149 GLN C CA 1
ATOM 4040 C CA B GLN C 1 160 ? 4.528 37.784 77.685 0.50 44.74 149 GLN C CA 1
ATOM 4041 C C A GLN C 1 160 ? 3.113 38.178 77.291 0.50 43.44 149 GLN C C 1
ATOM 4042 C C B GLN C 1 160 ? 3.110 38.165 77.257 0.50 42.15 149 GLN C C 1
ATOM 4043 O O A GLN C 1 160 ? 2.198 37.348 77.259 0.50 45.75 149 GLN C O 1
ATOM 4044 O O B GLN C 1 160 ? 2.201 37.338 77.223 0.50 43.98 149 GLN C O 1
ATOM 4055 N N . GLN C 1 161 ? 2.917 39.426 76.928 1.00 39.05 150 GLN C N 1
ATOM 4056 C CA . GLN C 1 161 ? 1.623 39.858 76.526 1.00 44.50 150 GLN C CA 1
ATOM 4057 C C . GLN C 1 161 ? 1.156 39.172 75.179 1.00 48.75 150 GLN C C 1
ATOM 4058 O O . GLN C 1 161 ? -0.010 38.705 75.063 1.00 44.46 150 GLN C O 1
ATOM 4064 N N . TYR C 1 162 ? 2.067 39.067 74.210 1.00 40.69 151 TYR C N 1
ATOM 4065 C CA . TYR C 1 162 ? 1.752 38.398 72.954 1.00 37.70 151 TYR C CA 1
ATOM 4066 C C . TYR C 1 162 ? 1.296 36.987 73.234 1.00 34.00 151 TYR C C 1
ATOM 4067 O O . TYR C 1 162 ? 0.298 36.539 72.704 1.00 38.12 151 TYR C O 1
ATOM 4076 N N . HIS C 1 163 ? 2.029 36.323 74.106 1.00 33.55 152 HIS C N 1
ATOM 4077 C CA . HIS C 1 163 ? 1.813 34.971 74.412 1.00 35.32 152 HIS C CA 1
ATOM 4078 C C . HIS C 1 163 ? 0.484 34.796 75.097 1.00 44.71 152 HIS C C 1
ATOM 4079 O O . HIS C 1 163 ? -0.261 33.865 74.772 1.00 45.07 152 HIS C O 1
ATOM 4086 N N . PHE C 1 164 ? 0.190 35.658 76.062 1.00 49.45 153 PHE C N 1
ATOM 4087 C CA . PHE C 1 164 ? -1.067 35.531 76.797 1.00 45.77 153 PHE C CA 1
ATOM 4088 C C . PHE C 1 164 ? -2.227 35.731 75.841 1.00 43.01 153 PHE C C 1
ATOM 4089 O O . PHE C 1 164 ? -3.199 35.005 75.896 1.00 41.25 153 PHE C O 1
ATOM 4097 N N . GLU C 1 165 ? -2.100 36.680 74.919 1.00 43.15 154 GLU C N 1
ATOM 4098 C CA . GLU C 1 165 ? -3.170 36.943 73.988 1.00 40.70 154 GLU C CA 1
ATOM 4099 C C . GLU C 1 165 ? -3.391 35.754 73.050 1.00 43.37 154 GLU C C 1
ATOM 4100 O O . GLU C 1 165 ? -4.525 35.433 72.702 1.00 40.49 154 GLU C O 1
ATOM 4106 N N . LEU C 1 166 ? -2.294 35.135 72.621 1.00 38.79 155 LEU C N 1
ATOM 4107 C CA . LEU C 1 166 ? -2.369 34.018 71.729 1.00 37.39 155 LEU C CA 1
ATOM 4108 C C . LEU C 1 166 ? -2.995 32.816 72.451 1.00 39.44 155 LEU C C 1
ATOM 4109 O O . LEU C 1 166 ? -3.936 32.201 71.944 1.00 38.21 155 LEU C O 1
ATOM 4114 N N . MET C 1 167 ? -2.462 32.480 73.619 1.00 36.90 156 MET C N 1
ATOM 4115 C CA . MET C 1 167 ? -2.953 31.328 74.366 1.00 39.59 156 MET C CA 1
ATOM 4116 C C . MET C 1 167 ? -4.433 31.457 74.690 1.00 40.67 156 MET C C 1
ATOM 4117 O O . MET C 1 167 ? -5.183 30.510 74.528 1.00 38.24 156 MET C O 1
ATOM 4122 N N . SER C 1 168 ? -4.865 32.651 75.075 1.00 41.02 157 SER C N 1
ATOM 4123 C CA . SER C 1 168 ? -6.243 32.852 75.472 1.00 46.05 157 SER C CA 1
ATOM 4124 C C . SER C 1 168 ? -7.144 32.699 74.237 1.00 48.26 157 SER C C 1
ATOM 4125 O O . SER C 1 168 ? -8.213 32.101 74.308 1.00 50.36 157 SER C O 1
ATOM 4128 N N . GLU C 1 169 ? -6.709 33.198 73.086 1.00 43.10 158 GLU C N 1
ATOM 4129 C CA . GLU C 1 169 ? -7.557 33.108 71.931 1.00 39.60 158 GLU C CA 1
ATOM 4130 C C . GLU C 1 169 ? -7.573 31.655 71.407 1.00 40.88 158 GLU C C 1
ATOM 4131 O O . GLU C 1 169 ? -8.592 31.172 70.919 1.00 37.82 158 GLU C O 1
ATOM 4137 N N . LEU C 1 170 ? -6.459 30.952 71.516 1.00 38.42 159 LEU C N 1
ATOM 4138 C CA . LEU C 1 170 ? -6.437 29.573 71.120 1.00 41.18 159 LEU C CA 1
ATOM 4139 C C . LEU C 1 170 ? -7.394 28.725 71.938 1.00 43.41 159 LEU C C 1
ATOM 4140 O O . LEU C 1 170 ? -8.172 27.921 71.405 1.00 45.57 159 LEU C O 1
ATOM 4145 N N . LYS C 1 171 ? -7.343 28.926 73.246 1.00 44.62 160 LYS C N 1
ATOM 4146 C CA . LYS C 1 171 ? -8.204 28.234 74.163 1.00 43.81 160 LYS C CA 1
ATOM 4147 C C . LYS C 1 171 ? -9.646 28.549 73.884 1.00 42.86 160 LYS C C 1
ATOM 4148 O O . LYS C 1 171 ? -10.446 27.648 73.871 1.00 43.73 160 LYS C O 1
ATOM 4154 N N . ASN C 1 172 ? -9.982 29.813 73.655 1.00 41.12 161 ASN C N 1
ATOM 4155 C CA . ASN C 1 172 ? -11.331 30.136 73.240 1.00 48.14 161 ASN C CA 1
ATOM 4156 C C . ASN C 1 172 ? -11.754 29.374 71.950 1.00 53.70 161 ASN C C 1
ATOM 4157 O O . ASN C 1 172 ? -12.833 28.836 71.868 1.00 51.62 161 ASN C O 1
ATOM 4162 N N . LYS C 1 173 ? -10.893 29.344 70.950 1.00 51.48 162 LYS C N 1
ATOM 4163 C CA . LYS C 1 173 ? -11.198 28.611 69.730 1.00 55.36 162 LYS C CA 1
ATOM 4164 C C . LYS C 1 173 ? -11.253 27.067 69.969 1.00 57.88 162 LYS C C 1
ATOM 4165 O O . LYS C 1 173 ? -12.021 26.344 69.348 1.00 45.32 162 LYS C O 1
ATOM 4171 N N . GLN C 1 174 ? -10.501 26.602 70.946 1.00 54.81 163 GLN C N 1
ATOM 4172 C CA . GLN C 1 174 ? -10.490 25.202 71.316 1.00 59.57 163 GLN C CA 1
ATOM 4173 C C . GLN C 1 174 ? -11.895 24.724 71.740 1.00 61.43 163 GLN C C 1
ATOM 4174 O O . GLN C 1 174 ? -12.285 23.613 71.427 1.00 66.08 163 GLN C O 1
ATOM 4180 N N . ASN C 1 175 ? -12.673 25.594 72.373 1.00 55.01 164 ASN C N 1
ATOM 4181 C CA . ASN C 1 175 ? -14.023 25.288 72.843 1.00 54.97 164 ASN C CA 1
ATOM 4182 C C . ASN C 1 175 ? -15.013 25.021 71.743 1.00 58.57 164 ASN C C 1
ATOM 4183 O O . ASN C 1 175 ? -16.024 24.411 72.006 1.00 61.81 164 ASN C O 1
ATOM 4188 N N . PHE C 1 176 ? -14.761 25.489 70.526 1.00 51.77 165 PHE C N 1
ATOM 4189 C CA . PHE C 1 176 ? -15.716 25.314 69.444 1.00 51.12 165 PHE C CA 1
ATOM 4190 C C . PHE C 1 176 ? -15.295 24.163 68.508 1.00 49.92 165 PHE C C 1
ATOM 4191 O O . PHE C 1 176 ? -16.011 23.851 67.562 1.00 48.42 165 PHE C O 1
ATOM 4199 N N . LYS C 1 177 ? -14.147 23.535 68.742 1.00 45.98 166 LYS C N 1
ATOM 4200 C CA . LYS C 1 177 ? -13.658 22.501 67.855 1.00 45.81 166 LYS C CA 1
ATOM 4201 C C . LYS C 1 177 ? -14.405 21.161 67.981 1.00 44.85 166 LYS C C 1
ATOM 4202 O O . LYS C 1 177 ? -14.851 20.763 69.052 1.00 43.49 166 LYS C O 1
ATOM 4208 N N . PHE C 1 178 ? -14.528 20.478 66.857 1.00 39.71 167 PHE C N 1
ATOM 4209 C CA . PHE C 1 178 ? -15.366 19.299 66.767 1.00 41.36 167 PHE C CA 1
ATOM 4210 C C . PHE C 1 178 ? -14.826 18.327 65.737 1.00 44.43 167 PHE C C 1
ATOM 4211 O O . PHE C 1 178 ? -13.953 18.647 64.958 1.00 41.27 167 PHE C O 1
ATOM 4219 N N . SER C 1 179 ? -15.407 17.146 65.731 1.00 42.26 168 SER C N 1
ATOM 4220 C CA . SER C 1 179 ? -15.027 16.087 64.843 1.00 43.69 168 SER C CA 1
ATOM 4221 C C . SER C 1 179 ? -16.067 15.982 63.740 1.00 41.82 168 SER C C 1
ATOM 4222 O O . SER C 1 179 ? -17.257 15.973 64.025 1.00 37.23 168 SER C O 1
ATOM 4225 N N . LEU C 1 180 ? -15.637 15.844 62.494 1.00 46.65 169 LEU C N 1
ATOM 4226 C CA . LEU C 1 180 ? -16.576 15.663 61.427 1.00 46.28 169 LEU C CA 1
ATOM 4227 C C . LEU C 1 180 ? -16.842 14.191 61.228 1.00 54.44 169 LEU C C 1
ATOM 4228 O O . LEU C 1 180 ? -15.919 13.409 61.131 1.00 58.25 169 LEU C O 1
ATOM 4233 N N . VAL C 1 181 ? -18.122 13.829 61.152 1.00 72.14 170 VAL C N 1
ATOM 4234 C CA . VAL C 1 181 ? -18.562 12.443 61.017 1.00 86.10 170 VAL C CA 1
ATOM 4235 C C . VAL C 1 181 ? -19.829 12.474 60.163 1.00 93.12 170 VAL C C 1
ATOM 4236 O O . VAL C 1 181 ? -20.716 13.323 60.369 1.00 88.94 170 VAL C O 1
ATOM 4240 N N . ASN C 1 182 ? -19.904 11.514 59.246 1.00 88.32 171 ASN C N 1
ATOM 4241 C CA . ASN C 1 182 ? -20.847 11.503 58.103 1.00 92.43 171 ASN C CA 1
ATOM 4242 C C . ASN C 1 182 ? -22.217 12.173 58.335 1.00 83.67 171 ASN C C 1
ATOM 4243 O O . ASN C 1 182 ? -23.145 11.568 58.865 1.00 83.81 171 ASN C O 1
ATOM 4248 N N . LYS D 1 15 ? 8.603 -9.998 83.473 1.00 78.61 4 LYS D N 1
ATOM 4249 C CA . LYS D 1 15 ? 8.653 -8.620 84.019 1.00 77.80 4 LYS D CA 1
ATOM 4250 C C . LYS D 1 15 ? 8.661 -7.636 82.796 1.00 78.42 4 LYS D C 1
ATOM 4251 O O . LYS D 1 15 ? 7.691 -7.677 82.037 1.00 74.55 4 LYS D O 1
ATOM 4257 N N . ILE D 1 16 ? 9.680 -6.778 82.599 1.00 73.39 5 ILE D N 1
ATOM 4258 C CA . ILE D 1 16 ? 9.889 -6.029 81.321 1.00 64.15 5 ILE D CA 1
ATOM 4259 C C . ILE D 1 16 ? 10.852 -6.751 80.429 1.00 45.93 5 ILE D C 1
ATOM 4260 O O . ILE D 1 16 ? 11.979 -6.960 80.813 1.00 49.03 5 ILE D O 1
ATOM 4265 N N . ASN D 1 17 ? 10.393 -7.175 79.260 1.00 40.50 6 ASN D N 1
ATOM 4266 C CA . ASN D 1 17 ? 11.256 -7.700 78.205 1.00 34.44 6 ASN D CA 1
ATOM 4267 C C . ASN D 1 17 ? 12.001 -6.541 77.427 1.00 30.51 6 ASN D C 1
ATOM 4268 O O . ASN D 1 17 ? 11.419 -5.653 76.767 1.00 32.32 6 ASN D O 1
ATOM 4273 N N . GLY D 1 18 ? 13.305 -6.443 77.672 1.00 28.62 7 GLY D N 1
ATOM 4274 C CA . GLY D 1 18 ? 14.228 -5.449 77.046 1.00 26.09 7 GLY D CA 1
ATOM 4275 C C . GLY D 1 18 ? 14.113 -5.409 75.515 1.00 26.43 7 GLY D C 1
ATOM 4276 O O . GLY D 1 18 ? 14.023 -4.312 74.918 1.00 28.04 7 GLY D O 1
ATOM 4277 N N . PHE D 1 19 ? 14.173 -6.576 74.899 1.00 24.16 8 PHE D N 1
ATOM 4278 C CA . PHE D 1 19 ? 14.101 -6.720 73.438 1.00 27.71 8 PHE D CA 1
ATOM 4279 C C . PHE D 1 19 ? 12.726 -6.295 72.931 1.00 26.69 8 PHE D C 1
ATOM 4280 O O . PHE D 1 19 ? 12.627 -5.655 71.915 1.00 27.98 8 PHE D O 1
ATOM 4288 N N . GLU D 1 20 ? 11.710 -6.567 73.719 1.00 26.76 9 GLU D N 1
ATOM 4289 C CA . GLU D 1 20 ? 10.365 -6.222 73.395 1.00 26.26 9 GLU D CA 1
ATOM 4290 C C . GLU D 1 20 ? 10.211 -4.708 73.407 1.00 23.23 9 GLU D C 1
ATOM 4291 O O . GLU D 1 20 ? 9.723 -4.083 72.410 1.00 20.51 9 GLU D O 1
ATOM 4297 N N . VAL D 1 21 ? 10.769 -4.071 74.412 1.00 21.92 10 VAL D N 1
ATOM 4298 C CA . VAL D 1 21 ? 10.766 -2.605 74.436 1.00 20.72 10 VAL D CA 1
ATOM 4299 C C . VAL D 1 21 ? 11.571 -2.020 73.278 1.00 21.12 10 VAL D C 1
ATOM 4300 O O . VAL D 1 21 ? 11.135 -1.050 72.615 1.00 21.34 10 VAL D O 1
ATOM 4304 N N . LEU D 1 22 ? 12.735 -2.604 73.004 1.00 18.89 11 LEU D N 1
ATOM 4305 C CA . LEU D 1 22 ? 13.550 -2.108 71.957 1.00 21.64 11 LEU D CA 1
ATOM 4306 C C . LEU D 1 22 ? 12.765 -2.184 70.621 1.00 22.90 11 LEU D C 1
ATOM 4307 O O . LEU D 1 22 ? 12.925 -1.312 69.744 1.00 23.71 11 LEU D O 1
ATOM 4312 N N . GLY D 1 23 ? 11.994 -3.239 70.457 1.00 22.38 12 GLY D N 1
ATOM 4313 C CA . GLY D 1 23 ? 11.266 -3.468 69.183 1.00 22.92 12 GLY D CA 1
ATOM 4314 C C . GLY D 1 23 ? 10.150 -2.467 69.032 1.00 20.20 12 GLY D C 1
ATOM 4315 O O . GLY D 1 23 ? 9.972 -1.841 67.994 1.00 22.32 12 GLY D O 1
ATOM 4316 N N . GLU D 1 24 ? 9.537 -2.163 70.129 1.00 21.17 13 GLU D N 1
ATOM 4317 C CA . GLU D 1 24 ? 8.545 -1.103 70.154 1.00 20.12 13 GLU D CA 1
ATOM 4318 C C . GLU D 1 24 ? 9.103 0.242 69.797 1.00 22.40 13 GLU D C 1
ATOM 4319 O O . GLU D 1 24 ? 8.521 0.962 68.972 1.00 20.60 13 GLU D O 1
ATOM 4325 N N . VAL D 1 25 ? 10.246 0.597 70.390 1.00 21.96 14 VAL D N 1
ATOM 4326 C CA . VAL D 1 25 ? 10.850 1.894 70.078 1.00 19.51 14 VAL D CA 1
ATOM 4327 C C . VAL D 1 25 ? 11.287 1.920 68.636 1.00 19.59 14 VAL D C 1
ATOM 4328 O O . VAL D 1 25 ? 11.076 2.911 67.968 1.00 21.76 14 VAL D O 1
ATOM 4332 N N . ALA D 1 26 ? 11.881 0.831 68.146 1.00 17.70 15 ALA D N 1
ATOM 4333 C CA . ALA D 1 26 ? 12.291 0.763 66.766 1.00 19.77 15 ALA D CA 1
ATOM 4334 C C . ALA D 1 26 ? 11.110 0.954 65.823 1.00 21.59 15 ALA D C 1
ATOM 4335 O O . ALA D 1 26 ? 11.209 1.668 64.826 1.00 23.24 15 ALA D O 1
ATOM 4337 N N . TRP D 1 27 ? 9.978 0.352 66.162 1.00 23.86 16 TRP D N 1
ATOM 4338 C CA . TRP D 1 27 ? 8.756 0.520 65.352 1.00 26.30 16 TRP D CA 1
ATOM 4339 C C . TRP D 1 27 ? 8.306 1.933 65.348 1.00 22.63 16 TRP D C 1
ATOM 4340 O O . TRP D 1 27 ? 7.963 2.476 64.302 1.00 19.83 16 TRP D O 1
ATOM 4351 N N . LEU D 1 28 ? 8.352 2.554 66.524 1.00 21.48 17 LEU D N 1
ATOM 4352 C CA . LEU D 1 28 ? 7.991 3.933 66.596 1.00 22.07 17 LEU D CA 1
ATOM 4353 C C . LEU D 1 28 ? 8.898 4.814 65.822 1.00 22.44 17 LEU D C 1
ATOM 4354 O O . LEU D 1 28 ? 8.390 5.746 65.232 1.00 24.41 17 LEU D O 1
ATOM 4359 N N . TRP D 1 29 ? 10.216 4.581 65.865 1.00 21.01 18 TRP D N 1
ATOM 4360 C CA . TRP D 1 29 ? 11.138 5.369 65.034 1.00 22.00 18 TRP D CA 1
ATOM 4361 C C . TRP D 1 29 ? 10.756 5.191 63.576 1.00 19.30 18 TRP D C 1
ATOM 4362 O O . TRP D 1 29 ? 10.801 6.122 62.792 1.00 21.07 18 TRP D O 1
ATOM 4373 N N . ALA D 1 30 ? 10.508 3.955 63.188 1.00 21.41 19 ALA D N 1
ATOM 4374 C CA . ALA D 1 30 ? 10.153 3.631 61.795 1.00 23.12 19 ALA D CA 1
ATOM 4375 C C . ALA D 1 30 ? 8.799 4.302 61.354 1.00 22.38 19 ALA D C 1
ATOM 4376 O O . ALA D 1 30 ? 8.587 4.494 60.190 1.00 20.11 19 ALA D O 1
ATOM 4378 N N . SER D 1 31 ? 7.955 4.663 62.293 1.00 20.87 20 SER D N 1
ATOM 4379 C CA . SER D 1 31 ? 6.748 5.400 61.995 1.00 23.80 20 SER D CA 1
ATOM 4380 C C . SER D 1 31 ? 6.936 6.911 62.095 1.00 26.06 20 SER D C 1
ATOM 4381 O O . SER D 1 31 ? 5.967 7.624 62.049 1.00 26.66 20 SER D O 1
ATOM 4384 N N . SER D 1 32 ? 8.159 7.399 62.295 1.00 27.28 21 SER D N 1
ATOM 4385 C CA . SER D 1 32 ? 8.411 8.803 62.465 1.00 25.22 21 SER D CA 1
ATOM 4386 C C . SER D 1 32 ? 9.130 9.323 61.246 1.00 26.60 21 SER D C 1
ATOM 4387 O O . SER D 1 32 ? 10.089 8.695 60.775 1.00 27.75 21 SER D O 1
ATOM 4390 N N . PRO D 1 33 ? 8.684 10.476 60.705 1.00 25.14 22 PRO D N 1
ATOM 4391 C CA . PRO D 1 33 ? 9.250 10.958 59.454 1.00 27.82 22 PRO D CA 1
ATOM 4392 C C . PRO D 1 33 ? 10.777 11.198 59.455 1.00 28.36 22 PRO D C 1
ATOM 4393 O O . PRO D 1 33 ? 11.427 10.892 58.478 1.00 30.16 22 PRO D O 1
ATOM 4397 N N . LEU D 1 34 ? 11.348 11.706 60.531 1.00 27.24 23 LEU D N 1
ATOM 4398 C CA . LEU D 1 34 ? 12.817 11.884 60.568 1.00 28.20 23 LEU D CA 1
ATOM 4399 C C . LEU D 1 34 ? 13.536 10.657 61.142 1.00 24.92 23 LEU D C 1
ATOM 4400 O O . LEU D 1 34 ? 14.519 10.193 60.564 1.00 26.66 23 LEU D O 1
ATOM 4405 N N . HIS D 1 35 ? 13.040 10.105 62.247 1.00 23.60 24 HIS D N 1
ATOM 4406 C CA . HIS D 1 35 ? 13.767 8.990 62.886 1.00 23.33 24 HIS D CA 1
ATOM 4407 C C . HIS D 1 35 ? 13.835 7.753 61.980 1.00 24.33 24 HIS D C 1
ATOM 4408 O O . HIS D 1 35 ? 14.768 6.970 62.082 1.00 22.53 24 HIS D O 1
ATOM 4415 N N . ARG D 1 36 ? 12.885 7.593 61.062 1.00 23.49 25 ARG D N 1
ATOM 4416 C CA . ARG D 1 36 ? 12.899 6.429 60.217 1.00 24.23 25 ARG D CA 1
ATOM 4417 C C . ARG D 1 36 ? 14.083 6.422 59.316 1.00 21.36 25 ARG D C 1
ATOM 4418 O O . ARG D 1 36 ? 14.450 5.359 58.832 1.00 22.82 25 ARG D O 1
ATOM 4426 N N . LYS D 1 37 ? 14.700 7.572 59.084 1.00 22.53 26 LYS D N 1
ATOM 4427 C CA . LYS D 1 37 ? 15.873 7.613 58.220 1.00 25.88 26 LYS D CA 1
ATOM 4428 C C . LYS D 1 37 ? 17.171 7.396 58.978 1.00 27.31 26 LYS D C 1
ATOM 4429 O O . LYS D 1 37 ? 18.218 7.258 58.380 1.00 24.27 26 LYS D O 1
ATOM 4435 N N . TRP D 1 38 ? 17.117 7.350 60.307 1.00 23.29 27 TRP D N 1
ATOM 4436 C CA . TRP D 1 38 ? 18.327 7.271 61.076 1.00 21.96 27 TRP D CA 1
ATOM 4437 C C . TRP D 1 38 ? 18.829 5.838 61.060 1.00 22.98 27 TRP D C 1
ATOM 4438 O O . TRP D 1 38 ? 18.045 4.912 60.874 1.00 22.59 27 TRP D O 1
ATOM 4449 N N . PRO D 1 39 ? 20.130 5.640 61.305 1.00 22.63 28 PRO D N 1
ATOM 4450 C CA . PRO D 1 39 ? 20.731 4.324 61.234 1.00 20.00 28 PRO D CA 1
ATOM 4451 C C . PRO D 1 39 ? 20.546 3.505 62.477 1.00 18.73 28 PRO D C 1
ATOM 4452 O O . PRO D 1 39 ? 20.279 4.033 63.596 1.00 17.86 28 PRO D O 1
ATOM 4456 N N . LEU D 1 40 ? 20.604 2.199 62.302 1.00 19.13 29 LEU D N 1
ATOM 4457 C CA . LEU D 1 40 ? 20.449 1.302 63.421 1.00 20.84 29 LEU D CA 1
ATOM 4458 C C . LEU D 1 40 ? 21.515 1.579 64.507 1.00 24.62 29 LEU D C 1
ATOM 4459 O O . LEU D 1 40 ? 21.238 1.347 65.708 1.00 24.64 29 LEU D O 1
ATOM 4464 N N . SER D 1 41 ? 22.711 2.031 64.092 1.00 23.49 30 SER D N 1
ATOM 4465 C CA . SER D 1 41 ? 23.761 2.411 65.065 1.00 22.99 30 SER D CA 1
ATOM 4466 C C . SER D 1 41 ? 23.252 3.460 66.039 1.00 19.93 30 SER D C 1
ATOM 4467 O O . SER D 1 41 ? 23.567 3.399 67.200 1.00 20.25 30 SER D O 1
ATOM 4470 N N . LEU D 1 42 ? 22.458 4.419 65.553 1.00 21.51 31 LEU D N 1
ATOM 4471 C CA . LEU D 1 42 ? 21.938 5.480 66.396 1.00 20.75 31 LEU D CA 1
ATOM 4472 C C . LEU D 1 42 ? 20.816 5.003 67.312 1.00 21.11 31 LEU D C 1
ATOM 4473 O O . LEU D 1 42 ? 20.664 5.471 68.414 1.00 19.51 31 LEU D O 1
ATOM 4478 N N . LEU D 1 43 ? 20.050 4.034 66.872 1.00 20.32 32 LEU D N 1
ATOM 4479 C CA . LEU D 1 43 ? 19.075 3.401 67.745 1.00 19.05 32 LEU D CA 1
ATOM 4480 C C . LEU D 1 43 ? 19.781 2.764 68.922 1.00 18.34 32 LEU D C 1
ATOM 4481 O O . LEU D 1 43 ? 19.331 2.906 70.032 1.00 20.62 32 LEU D O 1
ATOM 4486 N N . ALA D 1 44 ? 20.834 1.996 68.674 1.00 18.54 33 ALA D N 1
ATOM 4487 C CA . ALA D 1 44 ? 21.538 1.343 69.766 1.00 22.39 33 ALA D CA 1
ATOM 4488 C C . ALA D 1 44 ? 22.132 2.384 70.705 1.00 19.98 33 ALA D C 1
ATOM 4489 O O . ALA D 1 44 ? 21.949 2.288 71.865 1.00 23.48 33 ALA D O 1
ATOM 4491 N N . ILE D 1 45 ? 22.732 3.427 70.155 1.00 22.85 34 ILE D N 1
ATOM 4492 C CA . ILE D 1 45 ? 23.362 4.500 70.938 1.00 21.88 34 ILE D CA 1
ATOM 4493 C C . ILE D 1 45 ? 22.351 5.253 71.771 1.00 24.18 34 ILE D C 1
ATOM 4494 O O . ILE D 1 45 ? 22.592 5.464 72.949 1.00 23.23 34 ILE D O 1
ATOM 4499 N N . ASN D 1 46 ? 21.187 5.577 71.205 1.00 22.35 35 ASN D N 1
ATOM 4500 C CA . ASN D 1 46 ? 20.179 6.320 71.902 1.00 20.67 35 ASN D CA 1
ATOM 4501 C C . ASN D 1 46 ? 19.287 5.498 72.808 1.00 19.61 35 ASN D C 1
ATOM 4502 O O . ASN D 1 46 ? 18.786 5.979 73.810 1.00 20.36 35 ASN D O 1
ATOM 4507 N N . VAL D 1 47 ? 19.051 4.256 72.463 1.00 19.71 36 VAL D N 1
ATOM 4508 C CA . VAL D 1 47 ? 17.987 3.493 73.176 1.00 19.67 36 VAL D CA 1
ATOM 4509 C C . VAL D 1 47 ? 18.499 2.472 74.193 1.00 20.58 36 VAL D C 1
ATOM 4510 O O . VAL D 1 47 ? 17.853 2.243 75.191 1.00 20.06 36 VAL D O 1
ATOM 4514 N N . LEU D 1 48 ? 19.585 1.774 73.888 1.00 19.64 37 LEU D N 1
ATOM 4515 C CA . LEU D 1 48 ? 19.991 0.718 74.830 1.00 21.70 37 LEU D CA 1
ATOM 4516 C C . LEU D 1 48 ? 20.295 1.264 76.237 1.00 20.79 37 LEU D C 1
ATOM 4517 O O . LEU D 1 48 ? 19.859 0.672 77.220 1.00 20.57 37 LEU D O 1
ATOM 4522 N N . PRO D 1 49 ? 21.047 2.381 76.334 1.00 19.50 38 PRO D N 1
ATOM 4523 C CA . PRO D 1 49 ? 21.378 2.861 77.683 1.00 21.18 38 PRO D CA 1
ATOM 4524 C C . PRO D 1 49 ? 20.152 3.358 78.359 1.00 21.10 38 PRO D C 1
ATOM 4525 O O . PRO D 1 49 ? 20.001 3.228 79.604 1.00 19.58 38 PRO D O 1
ATOM 4529 N N . ALA D 1 50 ? 19.196 3.858 77.570 1.00 19.16 39 ALA D N 1
ATOM 4530 C CA . ALA D 1 50 ? 17.871 4.308 78.155 1.00 17.56 39 ALA D CA 1
ATOM 4531 C C . ALA D 1 50 ? 17.092 3.184 78.779 1.00 19.74 39 ALA D C 1
ATOM 4532 O O . ALA D 1 50 ? 16.621 3.260 79.944 1.00 19.16 39 ALA D O 1
ATOM 4534 N N . ILE D 1 51 ? 16.954 2.089 78.033 1.00 19.80 40 ILE D N 1
ATOM 4535 C CA . ILE D 1 51 ? 16.269 0.886 78.564 1.00 20.99 40 ILE D CA 1
ATOM 4536 C C . ILE D 1 51 ? 16.995 0.287 79.781 1.00 23.46 40 ILE D C 1
ATOM 4537 O O . ILE D 1 51 ? 16.415 -0.083 80.771 1.00 23.67 40 ILE D O 1
ATOM 4542 N N . GLU D 1 52 ? 18.300 0.167 79.686 1.00 23.69 41 GLU D N 1
ATOM 4543 C CA . GLU D 1 52 ? 19.095 -0.463 80.727 1.00 23.25 41 GLU D CA 1
ATOM 4544 C C . GLU D 1 52 ? 19.090 0.330 82.028 1.00 26.63 41 GLU D C 1
ATOM 4545 O O . GLU D 1 52 ? 19.115 -0.262 83.119 1.00 29.33 41 GLU D O 1
ATOM 4551 N N . SER D 1 53 ? 19.037 1.656 81.943 1.00 23.79 42 SER D N 1
ATOM 4552 C CA . SER D 1 53 ? 19.028 2.540 83.117 1.00 23.03 42 SER D CA 1
ATOM 4553 C C . SER D 1 53 ? 17.615 2.832 83.607 1.00 27.11 42 SER D C 1
ATOM 4554 O O . SER D 1 53 ? 17.437 3.561 84.551 1.00 22.88 42 SER D O 1
ATOM 4557 N N . ASN D 1 54 ? 16.613 2.408 82.827 1.00 26.75 43 ASN D N 1
ATOM 4558 C CA . ASN D 1 54 ? 15.223 2.798 83.021 1.00 25.18 43 ASN D CA 1
ATOM 4559 C C . ASN D 1 54 ? 14.968 4.284 82.912 1.00 24.67 43 ASN D C 1
ATOM 4560 O O . ASN D 1 54 ? 14.001 4.768 83.465 1.00 22.23 43 ASN D O 1
ATOM 4565 N N . GLN D 1 55 ? 15.773 5.022 82.155 1.00 25.18 44 GLN D N 1
ATOM 4566 C CA . GLN D 1 55 ? 15.538 6.416 82.053 1.00 23.66 44 GLN D CA 1
ATOM 4567 C C . GLN D 1 55 ? 14.747 6.712 80.765 1.00 22.73 44 GLN D C 1
ATOM 4568 O O . GLN D 1 55 ? 15.249 7.393 79.830 1.00 22.38 44 GLN D O 1
ATOM 4574 N N . TYR D 1 56 ? 13.542 6.173 80.722 1.00 23.13 45 TYR D N 1
ATOM 4575 C CA . TYR D 1 56 ? 12.628 6.366 79.571 1.00 23.23 45 TYR D CA 1
ATOM 4576 C C . TYR D 1 56 ? 11.196 6.185 79.980 1.00 23.70 45 TYR D C 1
ATOM 4577 O O . TYR D 1 56 ? 10.931 5.681 81.033 1.00 22.95 45 TYR D O 1
ATOM 4586 N N . VAL D 1 57 ? 10.299 6.701 79.156 1.00 24.43 46 VAL D N 1
ATOM 4587 C CA . VAL D 1 57 ? 8.891 6.476 79.292 1.00 23.34 46 VAL D CA 1
ATOM 4588 C C . VAL D 1 57 ? 8.399 5.987 77.945 1.00 24.54 46 VAL D C 1
ATOM 4589 O O . VAL D 1 57 ? 8.680 6.612 76.921 1.00 24.49 46 VAL D O 1
ATOM 4593 N N . LEU D 1 58 ? 7.687 4.869 77.932 1.00 21.84 47 LEU D N 1
ATOM 4594 C CA . LEU D 1 58 ? 7.053 4.397 76.716 1.00 27.13 47 LEU D CA 1
ATOM 4595 C C . LEU D 1 58 ? 5.541 4.341 76.944 1.00 26.41 47 LEU D C 1
ATOM 4596 O O . LEU D 1 58 ? 5.113 3.602 77.792 1.00 24.41 47 LEU D O 1
ATOM 4601 N N . LEU D 1 59 ? 4.773 5.139 76.215 1.00 30.45 48 LEU D N 1
ATOM 4602 C CA . LEU D 1 59 ? 3.313 5.086 76.308 1.00 31.17 48 LEU D CA 1
ATOM 4603 C C . LEU D 1 59 ? 2.740 4.243 75.203 1.00 32.77 48 LEU D C 1
ATOM 4604 O O . LEU D 1 59 ? 3.222 4.294 74.059 1.00 32.29 48 LEU D O 1
ATOM 4609 N N . LYS D 1 60 ? 1.702 3.485 75.544 1.00 30.07 49 LYS D N 1
ATOM 4610 C CA . LYS D 1 60 ? 1.053 2.523 74.613 1.00 36.94 49 LYS D CA 1
ATOM 4611 C C . LYS D 1 60 ? -0.470 2.760 74.549 1.00 38.45 49 LYS D C 1
ATOM 4612 O O . LYS D 1 60 ? -1.023 3.337 75.456 1.00 33.10 49 LYS D O 1
ATOM 4618 N N . ARG D 1 61 ? -1.113 2.329 73.472 1.00 39.90 50 ARG D N 1
ATOM 4619 C CA . ARG D 1 61 ? -2.580 2.273 73.377 1.00 43.69 50 ARG D CA 1
ATOM 4620 C C . ARG D 1 61 ? -2.920 1.000 72.606 1.00 48.41 50 ARG D C 1
ATOM 4621 O O . ARG D 1 61 ? -2.355 0.754 71.493 1.00 42.27 50 ARG D O 1
ATOM 4629 N N . ASP D 1 62 ? -3.773 0.160 73.194 1.00 50.93 51 ASP D N 1
ATOM 4630 C CA . ASP D 1 62 ? -4.235 -1.057 72.532 1.00 54.19 51 ASP D CA 1
ATOM 4631 C C . ASP D 1 62 ? -3.064 -1.929 72.144 1.00 52.38 51 ASP D C 1
ATOM 4632 O O . ASP D 1 62 ? -2.992 -2.441 71.003 1.00 46.96 51 ASP D O 1
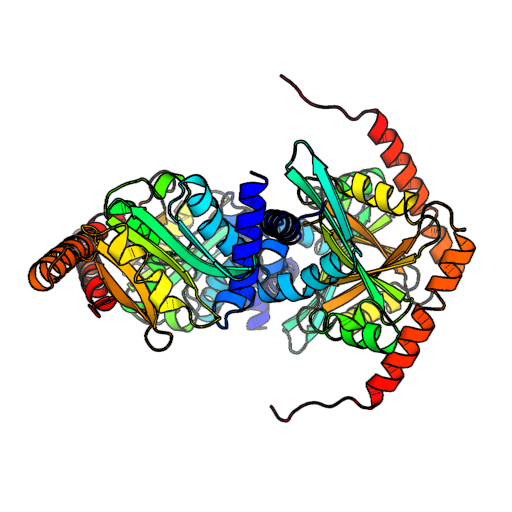ATOM 4637 N N . GLY D 1 63 ? -2.104 -2.026 73.069 1.00 49.97 52 GLY D N 1
ATOM 4638 C CA . GLY D 1 63 ? -0.893 -2.828 72.848 1.00 50.05 52 GLY D CA 1
ATOM 4639 C C . GLY D 1 63 ? 0.109 -2.368 71.772 1.00 49.70 52 GLY D C 1
ATOM 4640 O O . GLY D 1 63 ? 1.041 -3.142 71.449 1.00 44.91 52 GLY D O 1
ATOM 4641 N N . PHE D 1 64 ? -0.097 -1.152 71.218 1.00 40.04 53 PHE D N 1
ATOM 4642 C CA . PHE D 1 64 ? 0.848 -0.532 70.333 1.00 41.17 53 PHE D CA 1
ATOM 4643 C C . PHE D 1 64 ? 1.459 0.689 71.009 1.00 36.34 53 PHE D C 1
ATOM 4644 O O . PHE D 1 64 ? 0.793 1.417 71.717 1.00 35.13 53 PHE D O 1
ATOM 4652 N N . PRO D 1 65 ? 2.775 0.879 70.842 1.00 32.64 54 PRO D N 1
ATOM 4653 C CA . PRO D 1 65 ? 3.388 2.101 71.327 1.00 27.27 54 PRO D CA 1
ATOM 4654 C C . PRO D 1 65 ? 2.842 3.288 70.602 1.00 25.14 54 PRO D C 1
ATOM 4655 O O . PRO D 1 65 ? 2.639 3.212 69.398 1.00 26.38 54 PRO D O 1
ATOM 4659 N N . ILE D 1 66 ? 2.700 4.390 71.297 1.00 23.69 55 ILE D N 1
ATOM 4660 C CA . ILE D 1 66 ? 2.363 5.641 70.647 1.00 25.47 55 ILE D CA 1
ATOM 4661 C C . ILE D 1 66 ? 3.327 6.810 70.937 1.00 25.19 55 ILE D C 1
ATOM 4662 O O . ILE D 1 66 ? 3.365 7.762 70.169 1.00 26.58 55 ILE D O 1
ATOM 4667 N N . ALA D 1 67 ? 4.109 6.719 72.011 1.00 22.94 56 ALA D N 1
ATOM 4668 C CA . ALA D 1 67 ? 5.049 7.785 72.331 1.00 23.75 56 ALA D CA 1
ATOM 4669 C C . ALA D 1 67 ? 6.203 7.279 73.187 1.00 24.00 56 ALA D C 1
ATOM 4670 O O . ALA D 1 67 ? 6.058 6.330 73.935 1.00 21.48 56 ALA D O 1
ATOM 4672 N N . PHE D 1 68 ? 7.315 8.010 73.128 1.00 25.32 57 PHE D N 1
ATOM 4673 C CA . PHE D 1 68 ? 8.535 7.601 73.836 1.00 26.55 57 PHE D CA 1
ATOM 4674 C C . PHE D 1 68 ? 9.439 8.794 74.070 1.00 25.39 57 PHE D C 1
ATOM 4675 O O . PHE D 1 68 ? 9.650 9.613 73.172 1.00 22.39 57 PHE D O 1
ATOM 4683 N N . CYS D 1 69 ? 9.992 8.871 75.259 1.00 21.31 58 CYS D N 1
ATOM 4684 C CA . CYS D 1 69 ? 11.067 9.818 75.510 1.00 22.23 58 CYS D CA 1
ATOM 4685 C C . CYS D 1 69 ? 12.088 9.163 76.404 1.00 22.18 58 CYS D C 1
ATOM 4686 O O . CYS D 1 69 ? 11.759 8.223 77.152 1.00 20.46 58 CYS D O 1
ATOM 4689 N N . SER D 1 70 ? 13.320 9.658 76.320 1.00 19.49 59 SER D N 1
ATOM 4690 C CA . SER D 1 70 ? 14.419 9.145 77.138 1.00 21.58 59 SER D CA 1
ATOM 4691 C C . SER D 1 70 ? 15.266 10.303 77.575 1.00 21.10 59 SER D C 1
ATOM 4692 O O . SER D 1 70 ? 15.238 11.356 76.943 1.00 20.95 59 SER D O 1
ATOM 4695 N N . TRP D 1 71 ? 16.007 10.104 78.667 1.00 23.18 60 TRP D N 1
ATOM 4696 C CA . TRP D 1 71 ? 16.897 11.160 79.189 1.00 22.37 60 TRP D CA 1
ATOM 4697 C C . TRP D 1 71 ? 18.194 10.608 79.699 1.00 21.19 60 TRP D C 1
ATOM 4698 O O . TRP D 1 71 ? 18.243 9.519 80.295 1.00 22.97 60 TRP D O 1
ATOM 4709 N N . ALA D 1 72 ? 19.243 11.390 79.473 1.00 19.53 61 ALA D N 1
ATOM 4710 C CA . ALA D 1 72 ? 20.552 11.116 80.032 1.00 21.82 61 ALA D CA 1
ATOM 4711 C C . ALA D 1 72 ? 20.835 12.155 81.123 1.00 21.68 61 ALA D C 1
ATOM 4712 O O . ALA D 1 72 ? 20.459 13.323 80.990 1.00 24.88 61 ALA D O 1
ATOM 4714 N N . ASN D 1 73 ? 21.420 11.692 82.230 1.00 20.99 62 ASN D N 1
ATOM 4715 C CA . ASN D 1 73 ? 21.686 12.538 83.426 1.00 22.31 62 ASN D CA 1
ATOM 4716 C C . ASN D 1 73 ? 23.178 12.819 83.395 1.00 23.99 62 ASN D C 1
ATOM 4717 O O . ASN D 1 73 ? 24.003 11.907 83.691 1.00 22.19 62 ASN D O 1
ATOM 4722 N N . LEU D 1 74 ? 23.531 13.969 82.820 1.00 23.70 63 LEU D N 1
ATOM 4723 C CA . LEU D 1 74 ? 24.914 14.242 82.449 1.00 27.06 63 LEU D CA 1
ATOM 4724 C C . LEU D 1 74 ? 25.640 15.152 83.431 1.00 27.99 63 LEU D C 1
ATOM 4725 O O . LEU D 1 74 ? 25.038 15.989 84.100 1.00 27.75 63 LEU D O 1
ATOM 4730 N N . ASN D 1 75 ? 26.956 15.027 83.452 1.00 33.64 64 ASN D N 1
ATOM 4731 C CA . ASN D 1 75 ? 27.797 16.098 84.068 1.00 36.84 64 ASN D CA 1
ATOM 4732 C C . ASN D 1 75 ? 28.138 17.114 82.981 1.00 37.72 64 ASN D C 1
ATOM 4733 O O . ASN D 1 75 ? 27.724 16.933 81.808 1.00 31.53 64 ASN D O 1
ATOM 4738 N N . LEU D 1 76 ? 28.814 18.210 83.355 1.00 33.19 65 LEU D N 1
ATOM 4739 C CA . LEU D 1 76 ? 29.043 19.299 82.400 1.00 33.46 65 LEU D CA 1
ATOM 4740 C C . LEU D 1 76 ? 29.919 18.853 81.267 1.00 32.35 65 LEU D C 1
ATOM 4741 O O . LEU D 1 76 ? 29.683 19.218 80.110 1.00 30.03 65 LEU D O 1
ATOM 4746 N N . GLU D 1 77 ? 30.909 18.036 81.590 1.00 29.44 66 GLU D N 1
ATOM 4747 C CA . GLU D 1 77 ? 31.816 17.536 80.597 1.00 36.14 66 GLU D CA 1
ATOM 4748 C C . GLU D 1 77 ? 31.041 16.729 79.487 1.00 31.90 66 GLU D C 1
ATOM 4749 O O . GLU D 1 77 ? 31.286 16.853 78.287 1.00 29.02 66 GLU D O 1
ATOM 4755 N N . ASN D 1 78 ? 30.135 15.861 79.904 1.00 31.26 67 ASN D N 1
ATOM 4756 C CA . ASN D 1 78 ? 29.392 15.020 78.928 1.00 29.25 67 ASN D CA 1
ATOM 4757 C C . ASN D 1 78 ? 28.295 15.795 78.201 1.00 25.14 67 ASN D C 1
ATOM 4758 O O . ASN D 1 78 ? 28.029 15.534 77.047 1.00 25.33 67 ASN D O 1
ATOM 4763 N N . GLU D 1 79 ? 27.755 16.798 78.849 1.00 23.98 68 GLU D N 1
ATOM 4764 C CA . GLU D 1 79 ? 26.865 17.734 78.199 1.00 26.41 68 GLU D CA 1
ATOM 4765 C C . GLU D 1 79 ? 27.504 18.433 77.035 1.00 29.80 68 GLU D C 1
ATOM 4766 O O . GLU D 1 79 ? 26.922 18.549 75.942 1.00 28.67 68 GLU D O 1
ATOM 4772 N N . ILE D 1 80 ? 28.723 18.897 77.247 1.00 32.74 69 ILE D N 1
ATOM 4773 C CA . ILE D 1 80 ? 29.463 19.523 76.143 1.00 33.11 69 ILE D CA 1
ATOM 4774 C C . ILE D 1 80 ? 29.860 18.541 75.061 1.00 27.15 69 ILE D C 1
ATOM 4775 O O . ILE D 1 80 ? 29.759 18.831 73.881 1.00 29.42 69 ILE D O 1
ATOM 4780 N N . LYS D 1 81 ? 30.275 17.370 75.471 1.00 24.59 70 LYS D N 1
ATOM 4781 C CA . LYS D 1 81 ? 30.570 16.320 74.531 1.00 25.71 70 LYS D CA 1
ATOM 4782 C C . LYS D 1 81 ? 29.320 15.986 73.646 1.00 25.67 70 LYS D C 1
ATOM 4783 O O . LYS D 1 81 ? 29.413 15.904 72.410 1.00 25.97 70 LYS D O 1
ATOM 4789 N N . TYR D 1 82 ? 28.186 15.849 74.289 1.00 25.81 71 TYR D N 1
ATOM 4790 C CA . TYR D 1 82 ? 26.895 15.581 73.593 1.00 26.08 71 TYR D CA 1
ATOM 4791 C C . TYR D 1 82 ? 26.499 16.703 72.644 1.00 26.47 71 TYR D C 1
ATOM 4792 O O . TYR D 1 82 ? 26.172 16.456 71.504 1.00 25.30 71 TYR D O 1
ATOM 4801 N N . LEU D 1 83 ? 26.551 17.943 73.103 1.00 28.63 72 LEU D N 1
ATOM 4802 C CA . LEU D 1 83 ? 26.207 19.056 72.248 1.00 29.77 72 LEU D CA 1
ATOM 4803 C C . LEU D 1 83 ? 27.140 19.234 71.080 1.00 31.34 72 LEU D C 1
ATOM 4804 O O . LEU D 1 83 ? 26.721 19.737 70.046 1.00 35.05 72 LEU D O 1
ATOM 4809 N N . ASP D 1 84 ? 28.403 18.872 71.244 1.00 30.74 73 ASP D N 1
ATOM 4810 C CA . ASP D 1 84 ? 29.335 18.918 70.145 1.00 33.50 73 ASP D CA 1
ATOM 4811 C C . ASP D 1 84 ? 29.113 17.785 69.188 1.00 29.80 73 ASP D C 1
ATOM 4812 O O . ASP D 1 84 ? 29.440 17.900 68.021 1.00 26.92 73 ASP D O 1
ATOM 4817 N N . ASP D 1 85 ? 28.605 16.674 69.680 1.00 29.30 74 ASP D N 1
ATOM 4818 C CA . ASP D 1 85 ? 28.325 15.525 68.814 1.00 29.64 74 ASP D CA 1
ATOM 4819 C C . ASP D 1 85 ? 27.232 14.634 69.441 1.00 27.48 74 ASP D C 1
ATOM 4820 O O . ASP D 1 85 ? 27.474 13.881 70.431 1.00 22.80 74 ASP D O 1
ATOM 4825 N N . VAL D 1 86 ? 26.002 14.766 68.919 1.00 28.79 75 VAL D N 1
ATOM 4826 C CA . VAL D 1 86 ? 24.805 14.171 69.567 1.00 31.27 75 VAL D CA 1
ATOM 4827 C C . VAL D 1 86 ? 24.853 12.674 69.568 1.00 23.98 75 VAL D C 1
ATOM 4828 O O . VAL D 1 86 ? 24.126 12.060 70.316 1.00 28.21 75 VAL D O 1
ATOM 4832 N N . ALA D 1 87 ? 25.753 12.063 68.810 1.00 22.10 76 ALA D N 1
ATOM 4833 C CA . ALA D 1 87 ? 25.884 10.589 68.833 1.00 23.72 76 ALA D CA 1
ATOM 4834 C C . ALA D 1 87 ? 27.055 10.082 69.665 1.00 24.51 76 ALA D C 1
ATOM 4835 O O . ALA D 1 87 ? 27.344 8.880 69.635 1.00 21.05 76 ALA D O 1
ATOM 4837 N N . SER D 1 88 ? 27.664 10.956 70.475 1.00 27.06 77 SER D N 1
ATOM 4838 C CA . SER D 1 88 ? 28.927 10.615 71.153 1.00 26.23 77 SER D CA 1
ATOM 4839 C C . SER D 1 88 ? 28.784 10.062 72.563 1.00 25.22 77 SER D C 1
ATOM 4840 O O . SER D 1 88 ? 29.775 9.583 73.116 1.00 26.18 77 SER D O 1
ATOM 4843 N N . LEU D 1 89 ? 27.598 10.071 73.161 1.00 23.27 78 LEU D N 1
ATOM 4844 C CA . LEU D 1 89 ? 27.468 9.449 74.529 1.00 24.78 78 LEU D CA 1
ATOM 4845 C C . LEU D 1 89 ? 27.592 7.956 74.558 1.00 23.51 78 LEU D C 1
ATOM 4846 O O . LEU D 1 89 ? 27.164 7.260 73.623 1.00 25.23 78 LEU D O 1
ATOM 4851 N N . VAL D 1 90 ? 28.202 7.431 75.617 1.00 23.15 79 VAL D N 1
ATOM 4852 C CA . VAL D 1 90 ? 28.296 5.991 75.858 1.00 22.42 79 VAL D CA 1
ATOM 4853 C C . VAL D 1 90 ? 27.519 5.748 77.124 1.00 20.96 79 VAL D C 1
ATOM 4854 O O . VAL D 1 90 ? 27.141 6.691 77.839 1.00 21.04 79 VAL D O 1
ATOM 4858 N N . ALA D 1 91 ? 27.226 4.499 77.394 1.00 21.66 80 ALA D N 1
ATOM 4859 C CA . ALA D 1 91 ? 26.244 4.175 78.413 1.00 23.91 80 ALA D CA 1
ATOM 4860 C C . ALA D 1 91 ? 26.577 4.817 79.747 1.00 26.15 80 ALA D C 1
ATOM 4861 O O . ALA D 1 91 ? 25.683 5.329 80.457 1.00 28.44 80 ALA D O 1
ATOM 4863 N N . ASP D 1 92 ? 27.838 4.750 80.149 1.00 28.46 81 ASP D N 1
ATOM 4864 C CA . ASP D 1 92 ? 28.188 5.276 81.469 1.00 26.55 81 ASP D CA 1
ATOM 4865 C C . ASP D 1 92 ? 27.920 6.743 81.582 1.00 26.29 81 ASP D C 1
ATOM 4866 O O . ASP D 1 92 ? 27.612 7.206 82.645 1.00 25.35 81 ASP D O 1
ATOM 4871 N N . ASP D 1 93 ? 27.969 7.477 80.494 1.00 25.28 82 ASP D N 1
ATOM 4872 C CA . ASP D 1 93 ? 27.666 8.901 80.557 1.00 24.81 82 ASP D CA 1
ATOM 4873 C C . ASP D 1 93 ? 26.238 9.196 81.016 1.00 23.13 82 ASP D C 1
ATOM 4874 O O . ASP D 1 93 ? 25.926 10.314 81.452 1.00 22.93 82 ASP D O 1
ATOM 4879 N N . TRP D 1 94 ? 25.352 8.239 80.848 1.00 22.49 83 TRP D N 1
ATOM 4880 C CA . TRP D 1 94 ? 23.891 8.481 81.092 1.00 23.22 83 TRP D CA 1
ATOM 4881 C C . TRP D 1 94 ? 23.541 8.649 82.543 1.00 24.23 83 TRP D C 1
ATOM 4882 O O . TRP D 1 94 ? 22.465 9.189 82.859 1.00 23.82 83 TRP D O 1
ATOM 4893 N N . THR D 1 95 ? 24.429 8.180 83.428 1.00 26.02 84 THR D N 1
ATOM 4894 C CA . THR D 1 95 ? 24.280 8.436 84.857 1.00 28.24 84 THR D CA 1
ATOM 4895 C C . THR D 1 95 ? 25.486 9.227 85.418 1.00 32.67 84 THR D C 1
ATOM 4896 O O . THR D 1 95 ? 25.894 9.007 86.535 1.00 30.76 84 THR D O 1
ATOM 4900 N N . SER D 1 96 ? 26.014 10.166 84.666 1.00 30.69 85 SER D N 1
ATOM 4901 C CA . SER D 1 96 ? 27.270 10.819 85.069 1.00 27.73 85 SER D CA 1
ATOM 4902 C C . SER D 1 96 ? 27.049 12.122 85.841 1.00 31.19 85 SER D C 1
ATOM 4903 O O . SER D 1 96 ? 27.978 12.635 86.356 1.00 36.50 85 SER D O 1
ATOM 4906 N N . GLY D 1 97 ? 25.831 12.652 85.914 1.00 26.49 86 GLY D N 1
ATOM 4907 C CA . GLY D 1 97 ? 25.617 13.884 86.630 1.00 27.92 86 GLY D CA 1
ATOM 4908 C C . GLY D 1 97 ? 24.155 14.211 86.742 1.00 30.63 86 GLY D C 1
ATOM 4909 O O . GLY D 1 97 ? 23.312 13.317 86.608 1.00 30.43 86 GLY D O 1
ATOM 4910 N N . ASP D 1 98 ? 23.834 15.478 86.987 1.00 29.98 87 ASP D N 1
ATOM 4911 C CA . ASP D 1 98 ? 22.441 15.874 87.273 1.00 28.44 87 ASP D CA 1
ATOM 4912 C C . ASP D 1 98 ? 21.904 16.851 86.215 1.00 27.81 87 ASP D C 1
ATOM 4913 O O . ASP D 1 98 ? 20.917 17.482 86.432 1.00 28.37 87 ASP D O 1
ATOM 4918 N N . ARG D 1 99 ? 22.575 16.988 85.075 1.00 26.01 88 ARG D N 1
ATOM 4919 C CA . ARG D 1 99 ? 22.114 17.879 84.052 1.00 26.86 88 ARG D CA 1
ATOM 4920 C C . ARG D 1 99 ? 21.361 16.977 83.056 1.00 27.51 88 ARG D C 1
ATOM 4921 O O . ARG D 1 99 ? 21.971 16.240 82.306 1.00 25.94 88 ARG D O 1
ATOM 4929 N N . ARG D 1 100 ? 20.025 17.053 83.073 1.00 26.40 89 ARG D N 1
ATOM 4930 C CA . ARG D 1 100 ? 19.216 16.096 82.357 1.00 26.73 89 ARG D CA 1
ATOM 4931 C C . ARG D 1 100 ? 18.951 16.538 80.922 1.00 26.00 89 ARG D C 1
ATOM 4932 O O . ARG D 1 100 ? 18.523 17.658 80.703 1.00 25.95 89 ARG D O 1
ATOM 4940 N N . TRP D 1 101 ? 19.137 15.628 79.974 1.00 23.41 90 TRP D N 1
ATOM 4941 C CA . TRP D 1 101 ? 18.854 15.897 78.558 1.00 25.03 90 TRP D CA 1
ATOM 4942 C C . TRP D 1 101 ? 17.926 14.835 77.960 1.00 22.17 90 TRP D C 1
ATOM 4943 O O . TRP D 1 101 ? 18.139 13.660 78.143 1.00 23.60 90 TRP D O 1
ATOM 4954 N N . PHE D 1 102 ? 16.897 15.276 77.260 1.00 22.36 91 PHE D N 1
ATOM 4955 C CA . PHE D 1 102 ? 16.046 14.356 76.515 1.00 21.43 91 PHE D CA 1
ATOM 4956 C C . PHE D 1 102 ? 16.799 13.937 75.293 1.00 23.10 91 PHE D C 1
ATOM 4957 O O . PHE D 1 102 ? 17.133 14.768 74.441 1.00 22.31 91 PHE D O 1
ATOM 4965 N N . ILE D 1 103 ? 17.101 12.648 75.203 1.00 21.63 92 ILE D N 1
ATOM 4966 C CA . ILE D 1 103 ? 17.839 12.138 74.121 1.00 19.95 92 ILE D CA 1
ATOM 4967 C C . ILE D 1 103 ? 16.904 11.881 72.913 1.00 22.30 92 ILE D C 1
ATOM 4968 O O . ILE D 1 103 ? 17.284 12.126 71.795 1.00 21.95 92 ILE D O 1
ATOM 4973 N N . ASP D 1 104 ? 15.709 11.363 73.161 1.00 21.88 93 ASP D N 1
ATOM 4974 C CA . ASP D 1 104 ? 14.681 11.249 72.152 1.00 21.29 93 ASP D CA 1
ATOM 4975 C C . ASP D 1 104 ? 13.350 11.674 72.780 1.00 21.83 93 ASP D C 1
ATOM 4976 O O . ASP D 1 104 ? 13.114 11.507 73.973 1.00 20.63 93 ASP D O 1
ATOM 4981 N N . TRP D 1 105 ? 12.492 12.229 71.951 1.00 20.77 94 TRP D N 1
ATOM 4982 C CA . TRP D 1 105 ? 11.135 12.552 72.358 1.00 25.07 94 TRP D CA 1
ATOM 4983 C C . TRP D 1 105 ? 10.271 12.423 71.108 1.00 22.88 94 TRP D C 1
ATOM 4984 O O . TRP D 1 105 ? 10.349 13.284 70.212 1.00 22.27 94 TRP D O 1
ATOM 4995 N N . ILE D 1 106 ? 9.499 11.351 71.001 1.00 21.83 95 ILE D N 1
ATOM 4996 C CA . ILE D 1 106 ? 8.728 11.151 69.767 1.00 24.17 95 ILE D CA 1
ATOM 4997 C C . ILE D 1 106 ? 7.295 10.749 70.061 1.00 23.75 95 ILE D C 1
ATOM 4998 O O . ILE D 1 106 ? 7.016 10.057 71.047 1.00 25.25 95 ILE D O 1
ATOM 5003 N N . ALA D 1 107 ? 6.394 11.211 69.216 1.00 24.55 96 ALA D N 1
ATOM 5004 C CA . ALA D 1 107 ? 4.960 10.896 69.332 1.00 23.41 96 ALA D CA 1
ATOM 5005 C C . ALA D 1 107 ? 4.371 11.097 67.981 1.00 25.89 96 ALA D C 1
ATOM 5006 O O . ALA D 1 107 ? 3.790 12.133 67.715 1.00 30.64 96 ALA D O 1
ATOM 5008 N N . PRO D 1 108 ? 4.680 10.197 67.058 1.00 25.64 97 PRO D N 1
ATOM 5009 C CA . PRO D 1 108 ? 4.433 10.498 65.636 1.00 27.98 97 PRO D CA 1
ATOM 5010 C C . PRO D 1 108 ? 2.912 10.443 65.282 1.00 31.63 97 PRO D C 1
ATOM 5011 O O . PRO D 1 108 ? 2.572 10.878 64.221 1.00 30.48 97 PRO D O 1
ATOM 5015 N N . PHE D 1 109 ? 2.055 9.953 66.173 1.00 29.24 98 PHE D N 1
ATOM 5016 C CA . PHE D 1 109 ? 0.637 9.885 65.884 1.00 33.79 98 PHE D CA 1
ATOM 5017 C C . PHE D 1 109 ? -0.132 10.976 66.591 1.00 37.31 98 PHE D C 1
ATOM 5018 O O . PHE D 1 109 ? -1.320 10.870 66.681 1.00 40.40 98 PHE D O 1
ATOM 5026 N N . GLY D 1 110 ? 0.542 11.989 67.136 1.00 35.19 99 GLY D N 1
ATOM 5027 C CA . GLY D 1 110 ? -0.139 13.100 67.757 1.00 31.09 99 GLY D CA 1
ATOM 5028 C C . GLY D 1 110 ? -0.367 13.005 69.238 1.00 32.55 99 GLY D C 1
ATOM 5029 O O . GLY D 1 110 ? -1.116 13.813 69.789 1.00 30.60 99 GLY D O 1
ATOM 5030 N N . ASP D 1 111 ? 0.349 12.129 69.942 1.00 34.26 100 ASP D N 1
ATOM 5031 C CA . ASP D 1 111 ? 0.158 11.966 71.416 1.00 30.52 100 ASP D CA 1
ATOM 5032 C C . ASP D 1 111 ? 1.172 12.645 72.318 1.00 28.87 100 ASP D C 1
ATOM 5033 O O . ASP D 1 111 ? 1.387 12.253 73.481 1.00 30.57 100 ASP D O 1
ATOM 5038 N N . SER D 1 112 ? 1.771 13.710 71.833 1.00 29.86 101 SER D N 1
ATOM 5039 C CA . SER D 1 112 ? 2.741 14.405 72.654 1.00 33.07 101 SER D CA 1
ATOM 5040 C C . SER D 1 112 ? 2.222 14.940 73.988 1.00 37.39 101 SER D C 1
ATOM 5041 O O . SER D 1 112 ? 2.915 14.847 75.030 1.00 33.00 101 SER D O 1
ATOM 5044 N N . ALA D 1 113 ? 1.014 15.505 73.983 1.00 38.17 102 ALA D N 1
ATOM 5045 C CA . ALA D 1 113 ? 0.435 16.063 75.229 1.00 34.14 102 ALA D CA 1
ATOM 5046 C C . ALA D 1 113 ? 0.365 15.028 76.342 1.00 32.88 102 ALA D C 1
ATOM 5047 O O . ALA D 1 113 ? 0.687 15.315 77.499 1.00 38.13 102 ALA D O 1
ATOM 5049 N N . ALA D 1 114 ? 0.001 13.799 75.996 1.00 31.12 103 ALA D N 1
ATOM 5050 C CA . ALA D 1 114 ? -0.046 12.745 77.004 1.00 33.69 103 ALA D CA 1
ATOM 5051 C C . ALA D 1 114 ? 1.366 12.426 77.550 1.00 35.72 103 ALA D C 1
ATOM 5052 O O . ALA D 1 114 ? 1.566 12.187 78.745 1.00 36.03 103 ALA D O 1
ATOM 5054 N N . LEU D 1 115 ? 2.366 12.484 76.686 1.00 34.03 104 LEU D N 1
ATOM 5055 C CA . LEU D 1 115 ? 3.741 12.305 77.164 1.00 32.06 104 LEU D CA 1
ATOM 5056 C C . LEU D 1 115 ? 4.180 13.449 78.087 1.00 30.74 104 LEU D C 1
ATOM 5057 O O . LEU D 1 115 ? 4.792 13.250 79.162 1.00 33.48 104 LEU D O 1
ATOM 5062 N N . TYR D 1 116 ? 3.924 14.662 77.632 1.00 30.22 105 TYR D N 1
ATOM 5063 C CA . TYR D 1 116 ? 4.240 15.851 78.366 1.00 32.25 105 TYR D CA 1
ATOM 5064 C C . TYR D 1 116 ? 3.621 15.764 79.776 1.00 34.21 105 TYR D C 1
ATOM 5065 O O . TYR D 1 116 ? 4.298 15.949 80.774 1.00 41.03 105 TYR D O 1
ATOM 5074 N N . LYS D 1 117 ? 2.347 15.402 79.846 1.00 37.37 106 LYS D N 1
ATOM 5075 C CA . LYS D 1 117 ? 1.667 15.324 81.125 1.00 38.33 106 LYS D CA 1
ATOM 5076 C C . LYS D 1 117 ? 2.248 14.227 82.031 1.00 35.76 106 LYS D C 1
ATOM 5077 O O . LYS D 1 117 ? 2.486 14.453 83.237 1.00 32.46 106 LYS D O 1
ATOM 5083 N N . HIS D 1 118 ? 2.551 13.082 81.438 1.00 30.18 107 HIS D N 1
ATOM 5084 C CA . HIS D 1 118 ? 3.223 12.031 82.167 1.00 29.64 107 HIS D CA 1
ATOM 5085 C C . HIS D 1 118 ? 4.521 12.525 82.775 1.00 30.38 107 HIS D C 1
ATOM 5086 O O . HIS D 1 118 ? 4.800 12.265 83.937 1.00 35.82 107 HIS D O 1
ATOM 5093 N N . MET D 1 119 ? 5.289 13.322 82.036 1.00 34.65 108 MET D N 1
ATOM 5094 C CA . MET D 1 119 ? 6.581 13.816 82.574 1.00 32.88 108 MET D CA 1
ATOM 5095 C C . MET D 1 119 ? 6.368 14.899 83.631 1.00 33.88 108 MET D C 1
ATOM 5096 O O . MET D 1 119 ? 6.986 14.867 84.706 1.00 33.27 108 MET D O 1
ATOM 5101 N N . ARG D 1 120 ? 5.473 15.827 83.319 1.00 31.36 109 ARG D N 1
ATOM 5102 C CA . ARG D 1 120 ? 5.068 16.837 84.300 1.00 36.20 109 ARG D CA 1
ATOM 5103 C C . ARG D 1 120 ? 4.659 16.264 85.651 1.00 35.12 109 ARG D C 1
ATOM 5104 O O . ARG D 1 120 ? 5.107 16.760 86.681 1.00 36.00 109 ARG D O 1
ATOM 5112 N N . ASP D 1 121 ? 3.834 15.225 85.649 1.00 38.62 110 ASP D N 1
ATOM 5113 C CA . ASP D 1 121 ? 3.317 14.668 86.897 1.00 42.92 110 ASP D CA 1
ATOM 5114 C C . ASP D 1 121 ? 4.257 13.696 87.548 1.00 43.27 110 ASP D C 1
ATOM 5115 O O . ASP D 1 121 ? 4.304 13.636 88.767 1.00 40.84 110 ASP D O 1
ATOM 5120 N N . ASN D 1 122 ? 5.012 12.913 86.770 1.00 39.82 111 ASN D N 1
ATOM 5121 C CA . ASN D 1 122 ? 5.885 11.971 87.411 1.00 37.01 111 ASN D CA 1
ATOM 5122 C C . ASN D 1 122 ? 7.258 12.474 87.720 1.00 35.60 111 ASN D C 1
ATOM 5123 O O . ASN D 1 122 ? 7.975 11.796 88.430 1.00 37.07 111 ASN D O 1
ATOM 5128 N N . PHE D 1 123 ? 7.624 13.656 87.240 1.00 31.79 112 PHE D N 1
ATOM 5129 C CA . PHE D 1 123 ? 8.949 14.224 87.568 1.00 33.27 112 PHE D CA 1
ATOM 5130 C C . PHE D 1 123 ? 8.736 15.658 88.015 1.00 36.77 112 PHE D C 1
ATOM 5131 O O . PHE D 1 123 ? 9.294 16.587 87.431 1.00 32.94 112 PHE D O 1
ATOM 5139 N N . PRO D 1 124 ? 7.862 15.852 89.038 1.00 37.25 113 PRO D N 1
ATOM 5140 C CA . PRO D 1 124 ? 7.274 17.176 89.327 1.00 37.47 113 PRO D CA 1
ATOM 5141 C C . PRO D 1 124 ? 8.270 18.273 89.713 1.00 35.73 113 PRO D C 1
ATOM 5142 O O . PRO D 1 124 ? 8.020 19.450 89.469 1.00 40.24 113 PRO D O 1
ATOM 5146 N N . ASN D 1 125 ? 9.397 17.882 90.268 1.00 37.01 114 ASN D N 1
ATOM 5147 C CA . ASN D 1 125 ? 10.462 18.827 90.587 1.00 42.20 114 ASN D CA 1
ATOM 5148 C C . ASN D 1 125 ? 11.706 18.715 89.728 1.00 41.37 114 ASN D C 1
ATOM 5149 O O . ASN D 1 125 ? 12.740 19.198 90.129 1.00 36.37 114 ASN D O 1
ATOM 5154 N N . GLU D 1 126 ? 11.635 18.076 88.560 1.00 39.09 115 GLU D N 1
ATOM 5155 C CA . GLU D 1 126 ? 12.842 17.907 87.742 1.00 37.37 115 GLU D CA 1
ATOM 5156 C C . GLU D 1 126 ? 12.884 18.890 86.602 1.00 35.79 115 GLU D C 1
ATOM 5157 O O . GLU D 1 126 ? 11.865 19.477 86.199 1.00 38.32 115 GLU D O 1
ATOM 5163 N N . LEU D 1 127 ? 14.099 19.099 86.120 1.00 32.20 116 LEU D N 1
ATOM 5164 C CA . LEU D 1 127 ? 14.351 19.970 85.004 1.00 36.41 116 LEU D CA 1
ATOM 5165 C C . LEU D 1 127 ? 15.098 19.186 83.902 1.00 34.20 116 LEU D C 1
ATOM 5166 O O . LEU D 1 127 ? 16.003 18.448 84.207 1.00 31.82 116 LEU D O 1
ATOM 5171 N N . PHE D 1 128 ? 14.760 19.438 82.650 1.00 29.43 117 PHE D N 1
ATOM 5172 C CA . PHE D 1 128 ? 15.352 18.739 81.527 1.00 28.72 117 PHE D CA 1
ATOM 5173 C C . PHE D 1 128 ? 15.565 19.754 80.407 1.00 28.75 117 PHE D C 1
ATOM 5174 O O . PHE D 1 128 ? 14.814 20.741 80.286 1.00 30.17 117 PHE D O 1
ATOM 5182 N N . ARG D 1 129 ? 16.558 19.514 79.561 1.00 25.96 118 ARG D N 1
ATOM 5183 C CA . ARG D 1 129 ? 16.764 20.349 78.376 1.00 27.61 118 ARG D CA 1
ATOM 5184 C C . ARG D 1 129 ? 16.756 19.443 77.149 1.00 29.35 118 ARG D C 1
ATOM 5185 O O . ARG D 1 129 ? 16.865 18.219 77.295 1.00 26.74 118 ARG D O 1
ATOM 5193 N N . ALA D 1 130 ? 16.608 20.033 75.968 1.00 28.61 119 ALA D N 1
ATOM 5194 C CA . ALA D 1 130 ? 16.684 19.290 74.701 1.00 32.35 119 ALA D CA 1
ATOM 5195 C C .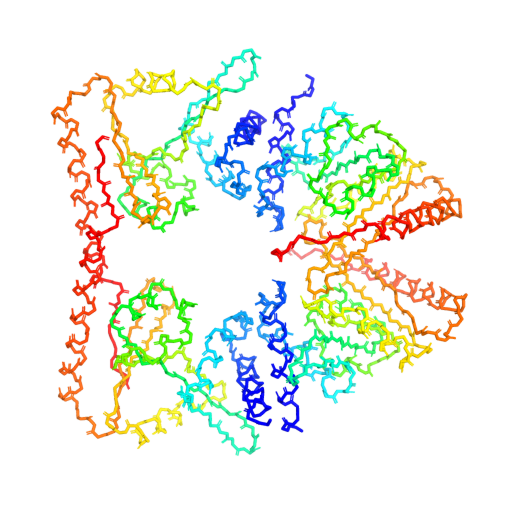 ALA D 1 130 ? 17.297 20.216 73.683 1.00 34.75 119 ALA D C 1
ATOM 5196 O O . ALA D 1 130 ? 17.087 21.423 73.741 1.00 32.09 119 ALA D O 1
ATOM 5198 N N . ILE D 1 131 ? 18.048 19.665 72.751 1.00 33.70 120 ILE D N 1
ATOM 5199 C CA . ILE D 1 131 ? 18.640 20.486 71.696 1.00 34.26 120 ILE D CA 1
ATOM 5200 C C . ILE D 1 131 ? 17.973 20.198 70.394 1.00 33.69 120 ILE D C 1
ATOM 5201 O O . ILE D 1 131 ? 17.828 19.035 70.036 1.00 33.34 120 ILE D O 1
ATOM 5206 N N . ARG D 1 132 ? 17.582 21.236 69.663 1.00 34.35 121 ARG D N 1
ATOM 5207 C CA . ARG D 1 132 ? 17.096 21.055 68.302 1.00 38.15 121 ARG D CA 1
ATOM 5208 C C . ARG D 1 132 ? 17.916 21.835 67.323 1.00 34.39 121 ARG D C 1
ATOM 5209 O O . ARG D 1 132 ? 18.154 23.008 67.536 1.00 35.25 121 ARG D O 1
ATOM 5217 N N . VAL D 1 133 ? 18.345 21.190 66.254 1.00 30.04 122 VAL D N 1
ATOM 5218 C CA . VAL D 1 133 ? 19.156 21.848 65.259 1.00 33.02 122 VAL D CA 1
ATOM 5219 C C . VAL D 1 133 ? 18.392 22.133 63.990 1.00 32.29 122 VAL D C 1
ATOM 5220 O O . VAL D 1 133 ? 17.798 21.251 63.450 1.00 32.42 122 VAL D O 1
ATOM 5224 N N . ASP D 1 134 ? 18.436 23.361 63.502 1.00 31.53 123 ASP D N 1
ATOM 5225 C CA . ASP D 1 134 ? 17.912 23.677 62.184 1.00 30.98 123 ASP D CA 1
ATOM 5226 C C . ASP D 1 134 ? 19.055 23.576 61.173 1.00 29.88 123 ASP D C 1
ATOM 5227 O O . ASP D 1 134 ? 19.933 24.427 61.167 1.00 25.93 123 ASP D O 1
ATOM 5232 N N . PRO D 1 135 ? 19.055 22.534 60.317 1.00 31.97 124 PRO D N 1
ATOM 5233 C CA . PRO D 1 135 ? 20.195 22.403 59.374 1.00 30.58 124 PRO D CA 1
ATOM 5234 C C . PRO D 1 135 ? 20.259 23.453 58.254 1.00 31.34 124 PRO D C 1
ATOM 5235 O O . PRO D 1 135 ? 21.303 23.601 57.638 1.00 33.60 124 PRO D O 1
ATOM 5239 N N . ASP D 1 136 ? 19.185 24.209 58.031 1.00 28.41 125 ASP D N 1
ATOM 5240 C CA . ASP D 1 136 ? 19.175 25.222 56.990 1.00 28.11 125 ASP D CA 1
ATOM 5241 C C . ASP D 1 136 ? 19.801 26.537 57.433 1.00 27.42 125 ASP D C 1
ATOM 5242 O O . ASP D 1 136 ? 20.145 27.370 56.611 1.00 25.96 125 ASP D O 1
ATOM 5247 N N . SER D 1 137 ? 19.901 26.735 58.739 1.00 26.73 126 SER D N 1
ATOM 5248 C CA . SER D 1 137 ? 20.606 27.856 59.296 1.00 28.52 126 SER D CA 1
ATOM 5249 C C . SER D 1 137 ? 21.863 27.417 60.055 1.00 29.09 126 SER D C 1
ATOM 5250 O O . SER D 1 137 ? 22.641 28.264 60.470 1.00 28.90 126 SER D O 1
ATOM 5253 N N . ARG D 1 138 ? 21.958 26.134 60.374 1.00 30.13 127 ARG D N 1
ATOM 5254 C CA . ARG D 1 138 ? 23.049 25.608 61.164 1.00 33.77 127 ARG D CA 1
ATOM 5255 C C . ARG D 1 138 ? 23.073 26.182 62.568 1.00 33.18 127 ARG D C 1
ATOM 5256 O O . ARG D 1 138 ? 24.122 26.396 63.133 1.00 36.79 127 ARG D O 1
ATOM 5264 N N . VAL D 1 139 ? 21.895 26.457 63.105 1.00 36.53 128 VAL D N 1
ATOM 5265 C CA . VAL D 1 139 ? 21.707 26.935 64.467 1.00 33.14 128 VAL D CA 1
ATOM 5266 C C . VAL D 1 139 ? 21.007 25.887 65.323 1.00 33.83 128 VAL D C 1
ATOM 5267 O O . VAL D 1 139 ? 20.032 25.248 64.895 1.00 34.45 128 VAL D O 1
ATOM 5271 N N . GLY D 1 140 ? 21.523 25.686 66.521 1.00 30.80 129 GLY D N 1
ATOM 5272 C CA . GLY D 1 140 ? 20.921 24.808 67.499 1.00 36.01 129 GLY D CA 1
ATOM 5273 C C . GLY D 1 140 ? 20.236 25.654 68.547 1.00 39.20 129 GLY D C 1
ATOM 5274 O O . GLY D 1 140 ? 20.735 26.722 68.913 1.00 37.37 129 GLY D O 1
ATOM 5275 N N . LYS D 1 141 ? 19.090 25.169 69.002 1.00 39.98 130 LYS D N 1
ATOM 5276 C CA . LYS D 1 141 ? 18.362 25.802 70.061 1.00 39.54 130 LYS D CA 1
ATOM 5277 C C . LYS D 1 141 ? 18.107 24.838 71.183 1.00 38.29 130 LYS D C 1
ATOM 5278 O O . LYS D 1 141 ? 17.715 23.690 70.959 1.00 32.85 130 LYS D O 1
ATOM 5284 N N . ILE D 1 142 ? 18.220 25.358 72.390 1.00 34.60 131 ILE D N 1
ATOM 5285 C CA . ILE D 1 142 ? 17.995 24.608 73.586 1.00 34.62 131 ILE D CA 1
ATOM 5286 C C . ILE D 1 142 ? 16.646 24.900 74.193 1.00 38.92 131 ILE D C 1
ATOM 5287 O O . ILE D 1 142 ? 16.331 26.042 74.418 1.00 44.28 131 ILE D O 1
ATOM 5292 N N . SER D 1 143 ? 15.798 23.890 74.350 1.00 36.25 132 SER D N 1
ATOM 5293 C CA . SER D 1 143 ? 14.529 24.110 75.016 1.00 41.86 132 SER D CA 1
ATOM 5294 C C . SER D 1 143 ? 14.613 23.570 76.459 1.00 37.17 132 SER D C 1
ATOM 5295 O O . SER D 1 143 ? 15.441 22.711 76.778 1.00 34.30 132 SER D O 1
ATOM 5298 N N . GLU D 1 144 ? 13.775 24.137 77.313 1.00 35.28 133 GLU D N 1
ATOM 5299 C CA . GLU D 1 144 ? 13.812 23.923 78.745 1.00 37.86 133 GLU D CA 1
ATOM 5300 C C . GLU D 1 144 ? 12.496 23.338 79.180 1.00 37.84 133 GLU D C 1
ATOM 5301 O O . GLU D 1 144 ? 11.470 23.736 78.681 1.00 39.06 133 GLU D O 1
ATOM 5307 N N . PHE D 1 145 ? 12.514 22.283 79.981 1.00 35.72 134 PHE D N 1
ATOM 5308 C CA . PHE D 1 145 ? 11.260 21.667 80.436 1.00 36.43 134 PHE D CA 1
ATOM 5309 C C . PHE D 1 145 ? 11.357 21.407 81.927 1.00 37.00 134 PHE D C 1
ATOM 5310 O O . PHE D 1 145 ? 12.425 21.018 82.433 1.00 34.36 134 PHE D O 1
ATOM 5318 N N . HIS D 1 146 ? 10.259 21.638 82.643 1.00 39.86 135 HIS D N 1
ATOM 5319 C CA . HIS D 1 146 ? 10.259 21.367 84.073 1.00 41.51 135 HIS D CA 1
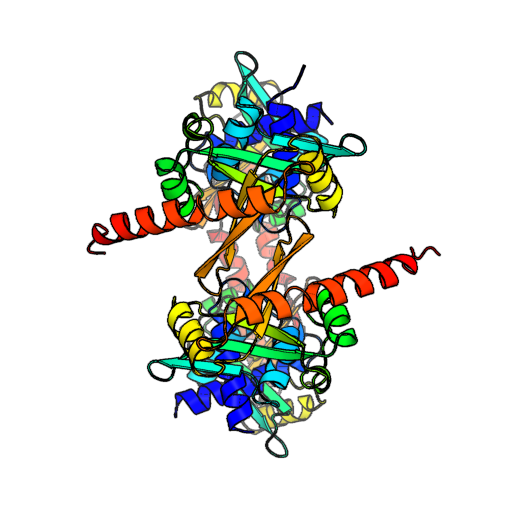ATOM 5320 C C . HIS D 1 146 ? 8.991 20.704 84.537 1.00 38.60 135 HIS D C 1
ATOM 5321 O O . HIS D 1 146 ? 7.945 20.880 83.953 1.00 36.85 135 HIS D O 1
ATOM 5328 N N . GLY D 1 147 ? 9.121 19.913 85.586 1.00 36.69 136 GLY D N 1
ATOM 5329 C CA . GLY D 1 147 ? 7.987 19.254 86.214 1.00 42.20 136 GLY D CA 1
ATOM 5330 C C . GLY D 1 147 ? 6.887 20.183 86.701 1.00 40.31 136 GLY D C 1
ATOM 5331 O O . GLY D 1 147 ? 7.089 21.374 86.829 1.00 37.09 136 GLY D O 1
ATOM 5332 N N . GLY D 1 148 ? 5.729 19.590 86.971 1.00 48.06 137 GLY D N 1
ATOM 5333 C CA . GLY D 1 148 ? 4.501 20.307 87.269 1.00 51.55 137 GLY D CA 1
ATOM 5334 C C . GLY D 1 148 ? 4.448 21.003 88.619 1.00 53.69 137 GLY D C 1
ATOM 5335 O O . GLY D 1 148 ? 3.711 21.966 88.741 1.00 53.47 137 GLY D O 1
ATOM 5336 N N . LYS D 1 149 ? 5.247 20.584 89.603 1.00 51.50 138 LYS D N 1
ATOM 5337 C CA . LYS D 1 149 ? 5.174 21.228 90.916 1.00 59.47 138 LYS D CA 1
ATOM 5338 C C . LYS D 1 149 ? 6.268 22.220 91.240 1.00 56.88 138 LYS D C 1
ATOM 5339 O O . LYS D 1 149 ? 6.173 22.882 92.253 1.00 55.23 138 LYS D O 1
ATOM 5345 N N . ILE D 1 150 ? 7.274 22.389 90.394 1.00 55.48 139 ILE D N 1
ATOM 5346 C CA . ILE D 1 150 ? 8.440 23.156 90.816 1.00 50.18 139 ILE D CA 1
ATOM 5347 C C . ILE D 1 150 ? 8.188 24.599 90.460 1.00 52.15 139 ILE D C 1
ATOM 5348 O O . ILE D 1 150 ? 7.569 24.914 89.436 1.00 47.10 139 ILE D O 1
ATOM 5353 N N . ASP D 1 151 ? 8.672 25.481 91.311 1.00 54.76 140 ASP D N 1
ATOM 5354 C CA . ASP D 1 151 ? 8.286 26.864 91.217 1.00 54.35 140 ASP D CA 1
ATOM 5355 C C . ASP D 1 151 ? 8.930 27.449 89.971 1.00 54.17 140 ASP D C 1
ATOM 5356 O O . ASP D 1 151 ? 10.099 27.238 89.723 1.00 53.84 140 ASP D O 1
ATOM 5361 N N . LYS D 1 152 ? 8.157 28.204 89.208 1.00 53.61 141 LYS D N 1
ATOM 5362 C CA . LYS D 1 152 ? 8.601 28.801 87.969 1.00 59.92 141 LYS D CA 1
ATOM 5363 C C . LYS D 1 152 ? 9.863 29.656 88.156 1.00 64.36 141 LYS D C 1
ATOM 5364 O O . LYS D 1 152 ? 10.793 29.587 87.344 1.00 55.60 141 LYS D O 1
ATOM 5370 N N . LYS D 1 153 ? 9.873 30.500 89.193 1.00 59.26 142 LYS D N 1
ATOM 5371 C CA . LYS D 1 153 ? 11.015 31.383 89.426 1.00 60.75 142 LYS D CA 1
ATOM 5372 C C . LYS D 1 153 ? 12.261 30.595 89.749 1.00 51.89 142 LYS D C 1
ATOM 5373 O O . LYS D 1 153 ? 13.350 30.920 89.278 1.00 54.26 142 LYS D O 1
ATOM 5379 N N . LEU D 1 154 ? 12.110 29.556 90.562 1.00 45.49 143 LEU D N 1
ATOM 5380 C CA . LEU D 1 154 ? 13.259 28.718 90.912 1.00 53.23 143 LEU D CA 1
ATOM 5381 C C . LEU D 1 154 ? 13.782 27.989 89.646 1.00 50.41 143 LEU D C 1
ATOM 5382 O O . LEU D 1 154 ? 14.987 27.910 89.415 1.00 46.50 143 LEU D O 1
ATOM 5387 N N . ALA D 1 155 ? 12.858 27.490 88.830 1.00 48.76 144 ALA D N 1
ATOM 5388 C CA . ALA D 1 155 ? 13.245 26.741 87.648 1.00 50.54 144 ALA D CA 1
ATOM 5389 C C . ALA D 1 155 ? 14.060 27.648 86.744 1.00 48.87 144 ALA D C 1
ATOM 5390 O O . ALA D 1 155 ? 15.158 27.309 86.294 1.00 50.50 144 ALA D O 1
ATOM 5392 N N . SER D 1 156 ? 13.530 28.831 86.508 1.00 51.04 145 SER D N 1
ATOM 5393 C CA . SER D 1 156 ? 14.225 29.838 85.678 1.00 51.43 145 SER D CA 1
ATOM 5394 C C . SER D 1 156 ? 15.624 30.151 86.154 1.00 48.68 145 SER D C 1
ATOM 5395 O O . SER D 1 156 ? 16.550 30.293 85.374 1.00 54.31 145 SER D O 1
ATOM 5398 N N . LYS D 1 157 ? 15.785 30.263 87.450 1.00 49.10 146 LYS D N 1
ATOM 5399 C CA . LYS D 1 157 ? 17.116 30.484 87.994 1.00 53.19 146 LYS D CA 1
ATOM 5400 C C . LYS D 1 157 ? 18.062 29.297 87.814 1.00 46.43 146 LYS D C 1
ATOM 5401 O O . LYS D 1 157 ? 19.227 29.481 87.571 1.00 43.77 146 LYS D O 1
ATOM 5407 N N . ILE D 1 158 ? 17.592 28.078 88.016 1.00 43.57 147 ILE D N 1
ATOM 5408 C CA . ILE D 1 158 ? 18.455 26.905 87.811 1.00 43.89 147 ILE D CA 1
ATOM 5409 C C . ILE D 1 158 ? 18.864 26.784 86.315 1.00 41.20 147 ILE D C 1
ATOM 5410 O O . ILE D 1 158 ? 20.024 26.536 86.000 1.00 40.19 147 ILE D O 1
ATOM 5415 N N . PHE D 1 159 ? 17.920 27.055 85.426 1.00 40.25 148 PHE D N 1
ATOM 5416 C CA . PHE D 1 159 ? 18.215 27.075 83.996 1.00 41.84 148 PHE D CA 1
ATOM 5417 C C . PHE D 1 159 ? 19.213 28.131 83.635 1.00 45.70 148 PHE D C 1
ATOM 5418 O O . PHE D 1 159 ? 20.109 27.897 82.816 1.00 42.45 148 PHE D O 1
ATOM 5426 N N . GLN D 1 160 ? 19.076 29.321 84.218 1.00 46.80 149 GLN D N 1
ATOM 5427 C CA . GLN D 1 160 ? 20.030 30.404 83.890 1.00 48.33 149 GLN D CA 1
ATOM 5428 C C . GLN D 1 160 ? 21.432 30.015 84.332 1.00 38.10 149 GLN D C 1
ATOM 5429 O O . GLN D 1 160 ? 22.419 30.261 83.630 1.00 44.30 149 GLN D O 1
ATOM 5435 N N A GLN D 1 161 ? 21.525 29.390 85.483 0.50 35.33 150 GLN D N 1
ATOM 5436 N N B GLN D 1 161 ? 21.535 29.365 85.478 0.50 35.31 150 GLN D N 1
ATOM 5437 C CA A GLN D 1 161 ? 22.819 28.960 85.960 0.50 38.40 150 GLN D CA 1
ATOM 5438 C CA B GLN D 1 161 ? 22.840 28.922 85.990 0.50 38.08 150 GLN D CA 1
ATOM 5439 C C A GLN D 1 161 ? 23.406 27.874 85.041 0.50 40.36 150 GLN D C 1
ATOM 5440 C C B GLN D 1 161 ? 23.440 27.741 85.211 0.50 40.27 150 GLN D C 1
ATOM 5441 O O A GLN D 1 161 ? 24.599 27.912 84.701 0.50 42.38 150 GLN D O 1
ATOM 5442 O O B GLN D 1 161 ? 24.668 27.526 85.221 0.50 38.14 150 GLN D O 1
ATOM 5453 N N . TYR D 1 162 ? 22.569 26.907 84.639 1.00 42.90 151 TYR D N 1
ATOM 5454 C CA . TYR D 1 162 ? 23.011 25.829 83.733 1.00 37.14 151 TYR D CA 1
ATOM 5455 C C . TYR D 1 162 ? 23.616 26.475 82.497 1.00 37.01 151 TYR D C 1
ATOM 5456 O O . TYR D 1 162 ? 24.676 26.106 82.064 1.00 34.74 151 TYR D O 1
ATOM 5465 N N . HIS D 1 163 ? 22.881 27.418 81.939 1.00 40.71 152 HIS D N 1
ATOM 5466 C CA . HIS D 1 163 ? 23.264 28.056 80.719 1.00 44.25 152 HIS D CA 1
ATOM 5467 C C . HIS D 1 163 ? 24.549 28.825 80.870 1.00 46.83 152 HIS D C 1
ATOM 5468 O O . HIS D 1 163 ? 25.415 28.785 79.993 1.00 45.27 152 HIS D O 1
ATOM 5475 N N . PHE D 1 164 ? 24.675 29.543 81.976 1.00 52.15 153 PHE D N 1
ATOM 5476 C CA . PHE D 1 164 ? 25.882 30.321 82.183 1.00 51.65 153 PHE D CA 1
ATOM 5477 C C . PHE D 1 164 ? 27.075 29.386 82.307 1.00 44.07 153 PHE D C 1
ATOM 5478 O O . PHE D 1 164 ? 28.136 29.644 81.732 1.00 43.31 153 PHE D O 1
ATOM 5486 N N . GLU D 1 165 ? 26.905 28.280 83.026 1.00 41.61 154 GLU D N 1
ATOM 5487 C CA . GLU D 1 165 ? 27.984 27.325 83.187 1.00 38.07 154 GLU D CA 1
ATOM 5488 C C . GLU D 1 165 ? 28.395 26.709 81.853 1.00 43.08 154 GLU D C 1
ATOM 5489 O O . GLU D 1 165 ? 29.583 26.494 81.596 1.00 44.38 154 GLU D O 1
ATOM 5495 N N . LEU D 1 166 ? 27.401 26.441 81.007 1.00 38.98 155 LEU D N 1
ATOM 5496 C CA . LEU D 1 166 ? 27.668 25.833 79.710 1.00 41.75 155 LEU D CA 1
ATOM 5497 C C . LEU D 1 166 ? 28.402 26.811 78.793 1.00 44.41 155 LEU D C 1
ATOM 5498 O O . LEU D 1 166 ? 29.446 26.489 78.234 1.00 39.68 155 LEU D O 1
ATOM 5503 N N . MET D 1 167 ? 27.851 28.011 78.670 1.00 45.91 156 MET D N 1
ATOM 5504 C CA . MET D 1 167 ? 28.453 29.016 77.797 1.00 52.12 156 MET D CA 1
ATOM 5505 C C . MET D 1 167 ? 29.895 29.290 78.189 1.00 40.83 156 MET D C 1
ATOM 5506 O O . MET D 1 167 ? 30.765 29.375 77.328 1.00 47.35 156 MET D O 1
ATOM 5511 N N . SER D 1 168 ? 30.168 29.376 79.482 1.00 47.83 157 SER D N 1
ATOM 5512 C CA . SER D 1 168 ? 31.531 29.715 79.921 1.00 50.61 157 SER D CA 1
ATOM 5513 C C . SER D 1 168 ? 32.488 28.623 79.570 1.00 51.06 157 SER D C 1
ATOM 5514 O O . SER D 1 168 ? 33.613 28.866 79.165 1.00 56.66 157 SER D O 1
ATOM 5517 N N . GLU D 1 169 ? 32.057 27.398 79.776 1.00 56.11 158 GLU D N 1
ATOM 5518 C CA . GLU D 1 169 ? 32.958 26.301 79.562 1.00 49.96 158 GLU D CA 1
ATOM 5519 C C . GLU D 1 169 ? 33.150 26.059 78.049 1.00 45.66 158 GLU D C 1
ATOM 5520 O O . GLU D 1 169 ? 34.240 25.739 77.597 1.00 44.41 158 GLU D O 1
ATOM 5526 N N . LEU D 1 170 ? 32.123 26.307 77.265 1.00 43.11 159 LEU D N 1
ATOM 5527 C CA . LEU D 1 170 ? 32.286 26.234 75.823 1.00 48.88 159 LEU D CA 1
ATOM 5528 C C . LEU D 1 170 ? 33.329 27.208 75.287 1.00 55.08 159 LEU D C 1
ATOM 5529 O O . LEU D 1 170 ? 34.203 26.847 74.504 1.00 51.61 159 LEU D O 1
ATOM 5534 N N . LYS D 1 171 ? 33.177 28.456 75.694 1.00 61.68 160 LYS D N 1
ATOM 5535 C CA . LYS D 1 171 ? 34.056 29.493 75.267 1.00 65.58 160 LYS D CA 1
ATOM 5536 C C . LYS D 1 171 ? 35.452 29.157 75.663 1.00 59.35 160 LYS D C 1
ATOM 5537 O O . LYS D 1 171 ? 36.343 29.337 74.856 1.00 61.28 160 LYS D O 1
ATOM 5543 N N . ASN D 1 172 ? 35.648 28.686 76.886 1.00 58.46 161 ASN D N 1
ATOM 5544 C CA . ASN D 1 172 ? 36.987 28.280 77.280 1.00 64.87 161 ASN D CA 1
ATOM 5545 C C . ASN D 1 172 ? 37.577 27.195 76.383 1.00 65.08 161 ASN D C 1
ATOM 5546 O O . ASN D 1 172 ? 38.709 27.285 75.900 1.00 64.30 161 ASN D O 1
ATOM 5551 N N . LYS D 1 173 ? 36.793 26.169 76.136 1.00 67.55 162 LYS D N 1
ATOM 5552 C CA . LYS D 1 173 ? 37.240 25.089 75.251 1.00 62.74 162 LYS D CA 1
ATOM 5553 C C . LYS D 1 173 ? 37.445 25.569 73.818 1.00 61.73 162 LYS D C 1
ATOM 5554 O O . LYS D 1 173 ? 38.278 25.051 73.059 1.00 52.27 162 LYS D O 1
ATOM 5560 N N . GLN D 1 174 ? 36.682 26.585 73.449 1.00 64.30 163 GLN D N 1
ATOM 5561 C CA . GLN D 1 174 ? 36.697 27.100 72.105 1.00 62.25 163 GLN D CA 1
ATOM 5562 C C . GLN D 1 174 ? 38.104 27.610 71.745 1.00 61.32 163 GLN D C 1
ATOM 5563 O O . GLN D 1 174 ? 38.558 27.421 70.623 1.00 59.39 163 GLN D O 1
ATOM 5569 N N . ASN D 1 175 ? 38.810 28.160 72.730 1.00 61.47 164 ASN D N 1
ATOM 5570 C CA . ASN D 1 175 ? 40.162 28.681 72.528 1.00 66.75 164 ASN D CA 1
ATOM 5571 C C . ASN D 1 175 ? 41.180 27.653 72.102 1.00 63.85 164 ASN D C 1
ATOM 5572 O O . ASN D 1 175 ? 42.193 28.027 71.533 1.00 67.67 164 ASN D O 1
ATOM 5577 N N . PHE D 1 176 ? 40.948 26.380 72.421 1.00 60.50 165 PHE D N 1
ATOM 5578 C CA . PHE D 1 176 ? 41.943 25.327 72.161 1.00 59.14 165 PHE D CA 1
ATOM 5579 C C . PHE D 1 176 ? 41.622 24.459 70.951 1.00 54.62 165 PHE D C 1
ATOM 5580 O O . PHE D 1 176 ? 42.328 23.503 70.693 1.00 55.14 165 PHE D O 1
ATOM 5588 N N . LYS D 1 177 ? 40.577 24.802 70.215 1.00 54.17 166 LYS D N 1
ATOM 5589 C CA . LYS D 1 177 ? 40.224 24.013 69.032 1.00 54.38 166 LYS D CA 1
ATOM 5590 C C . LYS D 1 177 ? 41.127 24.211 67.837 1.00 50.91 166 LYS D C 1
ATOM 5591 O O . LYS D 1 177 ? 41.662 25.284 67.613 1.00 53.49 166 LYS D O 1
ATOM 5597 N N . PHE D 1 178 ? 41.215 23.173 67.022 1.00 48.47 167 PHE D N 1
ATOM 5598 C CA . PHE D 1 178 ? 42.028 23.203 65.814 1.00 46.54 167 PHE D CA 1
ATOM 5599 C C . PHE D 1 178 ? 41.498 22.303 64.729 1.00 43.46 167 PHE D C 1
ATOM 5600 O O . PHE D 1 178 ? 40.840 21.320 65.002 1.00 51.11 167 PHE D O 1
ATOM 5608 N N . SER D 1 179 ? 41.952 22.541 63.522 1.00 40.39 168 SER D N 1
ATOM 5609 C CA . SER D 1 179 ? 41.528 21.764 62.353 1.00 45.86 168 SER D CA 1
ATOM 5610 C C . SER D 1 179 ? 42.645 20.897 61.773 1.00 43.71 168 SER D C 1
ATOM 5611 O O . SER D 1 179 ? 43.840 21.182 61.957 1.00 45.90 168 SER D O 1
ATOM 5614 N N . LEU D 1 180 ? 42.262 19.868 61.024 1.00 48.41 169 LEU D N 1
ATOM 5615 C CA . LEU D 1 180 ? 43.240 19.011 60.344 1.00 56.61 169 LEU D CA 1
ATOM 5616 C C . LEU D 1 180 ? 43.479 19.437 58.898 1.00 65.41 169 LEU D C 1
ATOM 5617 O O . LEU D 1 180 ? 42.530 19.849 58.225 1.00 81.32 169 LEU D O 1
ATOM 5622 N N . VAL D 1 181 ? 44.727 19.283 58.425 1.00 74.87 170 VAL D N 1
ATOM 5623 C CA . VAL D 1 181 ? 45.224 19.952 57.168 1.00 90.66 170 VAL D CA 1
ATOM 5624 C C . VAL D 1 181 ? 44.318 19.758 55.934 1.00 107.84 170 VAL D C 1
ATOM 5625 O O . VAL D 1 181 ? 44.238 20.646 55.075 1.00 109.97 170 VAL D O 1
ATOM 5629 N N . ASN D 1 182 ? 43.660 18.600 55.850 1.00 113.57 171 ASN D N 1
ATOM 5630 C CA . ASN D 1 182 ? 42.551 18.378 54.919 1.00 109.67 171 ASN D CA 1
ATOM 5631 C C . ASN D 1 182 ? 41.225 18.896 55.500 1.00 101.82 171 ASN D C 1
ATOM 5632 O O . ASN D 1 182 ? 40.896 20.078 55.392 1.00 99.14 171 ASN D O 1
#